Protein AF-A0A2M8BCN1-F1 (afdb_monomer)

Nearest PDB structures (foldseek):
  4ru5-assembly1_B  TM=2.909E-01  e=5.587E-02  Pseudomonas phage phi297
  1dbo-assembly1_A  TM=2.135E-01  e=4.670E-02  Pedobacter heparinus
  3th0-assembly1_A  TM=1.736E-01  e=4.014E-01  Lederbergvirus P22
  3nb2-assembly4_D  TM=2.635E-01  e=1.611E+00  Escherichia coli O157:H7

Solvent-accessible surface area (backbone atoms only — not comparable to full-atom values): 30180 Å² total; per-residue (Å²): 87,49,87,80,74,79,86,54,81,43,86,82,71,58,38,69,26,58,32,57,58,7,52,30,70,31,63,33,64,60,93,88,36,85,43,80,50,66,48,41,71,50,80,38,93,52,20,63,80,61,78,80,49,14,24,47,36,82,62,55,56,33,82,53,36,94,60,56,40,38,27,27,50,57,95,74,64,17,33,53,71,58,9,66,74,59,71,52,74,38,27,14,36,44,65,54,60,43,49,53,57,28,69,75,36,90,90,44,50,47,33,35,39,31,33,2,62,79,52,28,63,32,78,49,95,45,64,38,71,53,52,46,55,30,31,42,37,34,11,15,28,77,82,68,82,49,68,40,75,80,45,62,69,42,87,83,72,53,78,34,24,26,17,29,35,33,17,40,37,34,67,64,17,84,34,51,23,36,44,32,30,33,33,27,39,36,30,85,61,76,63,20,34,20,33,42,36,31,43,20,36,52,35,36,39,24,42,32,32,30,51,48,58,66,78,35,49,30,18,33,15,35,40,36,26,58,64,17,33,38,40,42,29,53,22,20,30,26,1,18,45,22,59,44,32,9,25,6,35,39,32,35,51,16,30,42,36,36,37,52,14,35,76,41,59,48,98,86,62,20,11,70,38,69,40,51,79,86,37,63,27,12,35,17,9,11,78,64,90,64,91,26,53,33,11,23,8,31,37,36,33,33,18,45,59,18,35,41,30,24,26,9,29,17,26,5,33,13,28,35,15,22,22,32,37,40,29,35,40,25,43,67,20,38,40,30,21,16,22,35,46,27,42,23,2,53,51,27,11,20,12,34,36,38,40,38,14,70,62,18,49,35,37,40,34,45,21,49,28,32,21,7,14,37,68,29,53,78,5,48,18,17,8,33,33,31,23,10,37,19,34,34,39,40,26,51,24,50,30,32,24,2,22,51,70,73,57,15,20,41,12,16,11,32,36,24,25,38,33,100,85,65,40,34,4,41,28,33,39,35,46,24,64,29,28,17,0,27,72,44,57,53,15,67,28,7,25,8,38,37,24,32,54,41,2,28,47,36,40,32,48,28,34,26,36,0,45,30,9,31,32,8,25,8,34,38,33,32,46,16,53,26,38,38,30,34,25,45,27,25,1,25,33,22,59,61,28,11,25,6,30,40,33,38,44,17,44,24,39,37,32,22,25,42,24,21,3,18,50,52,64,81,84,58,60,71,26,48,18,21,3,34,36,39,33,37,26,54,87,65,45,40,36,39,38,31,21,20,33,24,27,2,30,61,46,75,51,85,59,31,38,11,23,4,29,36,33,30,47,33,92,90,43,48,29,89,57,57,49,31,36,40,30,14,24,33,23,21,27,6,45,17,57,40,16,20,20,32,30,21,58,31,86,52,24,38,42,43,28,42,29,26,26,34,41,27,50,78,44,46,45,103,53,42,30,53,33,28,47,55,49,74,46,78,39,79,52,56,71,57,57,41,60,44,87,86,35,53,29,38,75,46,45,72,47,61,73,42,43,69,39,78,93,84,34,69,39,44,29,96,81,41,74,73,24,53,60,53,16,56,45,84,81,49,67,72,40,32,48,91,62,50,75,50,53,88,67,37,19,35,32,16,31,31,60,113

Secondary structure (DSSP, 8-state):
--SS-SSS-----EEEE-SGGG-EEEESBSSSSBPPPPPPPPS-SS--S-SSS-SS-SS-SSTT-S--EEE--GGGT--HHHHHHHTSSSPBSSHHHHHHHHHT-TTS--EEEEEPTTSS-EE--S-EE--TT-EEEEEE-TTSSSBPPP-PPPTTS-----EEES-EEEES--S-EEEEEEEEPPBSSSSEEEEEEES-EEEEEEEEEE------SEEEEEEEESS-EEEEES-EEE----SSEEEEEEEESSEEEEE---S-B-TTS-B-S--STT--SEEE---S-S--SEEEEEEEES-TT-EEES-EEE---SSEEEEEEEES--TT-EEES-EEE----SSEEEEEEEE--TT---EEES-SEEE---SSTT-EEEEEEEESS---EEES-S-EE---SSS--EEEEEEEE--TTS----EEEE--S-EES-SSS--SEEEEEEEETT-EEEEES-EEE--EEEEEEEEEEES---EEES-EEE--EEEEEEEEEEEES---EEES-EEE-----TTS---EEEEEEEEE-TT----EEES-EEE-----SSS-EEEEEEEEE-SSS--SS---EEES-EEE--SSSEEEEEEE-STT---SEEES-EEE-TT--TTEEEEEETTTEEE--HHHHTT-SSSEEES-EES---EEETTTEEEEPTT--SSTT-S--TT--SB-SSSPBPPSSSPPSSS---

Radius of gyration: 29.78 Å; Cα contacts (8 Å, |Δi|>4): 2614; chains: 1; bounding box: 72×47×93 Å

Sequence (706 aa):
MDDNCDGSVDEGFLASCGLGACAASSDVCGNGLLVACVPGTPLASADTTCDGVDDDCDGSIDENCATCVKVSRPAQGGNDTQAAIDSNLTPFATIQAAIDWTAADATRPKVVCVAANNCSRTLYDETVTVPGGVSVLGSYQNNHQGRCAFTFNNTNGGQAVDTVIRGAIFSGNTQPSSLDGFEIARIGGDPAIGVAIDSSVGVVLGNLDISRGPAVATTIGVDVSDNSAVVLTNSSVHGGNGTALAVGVRVVDSRIDLRDNCEAYDANGRCNSFCGTNSLRGIRGRHDTGAQPESHAIVLQNAPGSLVDRTAVCGAQSSIGSQIKITGDATGTVLSASLLNGWGGDLQSYGLWLEDCGGASPWIVDNFRIAATGLNHNTDVAAVRAVGDCHPVIEDNVLIVGGGEGNASEGRAIHCLANASGSPSRCTVLDNTLLQGSEAGFPPSSVGVRCDDGSCVRIAGNRIDARAGLVTRGVILDNTGAVLENNVIDASCGNTESIGVLSLDSWSRMENNLMTGGFCQVGDPNVPFIGLKVVASASGNEVDVHSNVIDAGPNPAAVCFGDGVLLESDTTSPPTRPLGVFRNNVLLGSNCSTAYLFREADATADPRVLQNNVFDDRNSRPSAFLYRDEGSTDENDINTINGYSDVNALANAVGSCTFVSYPTDLHLDAGDTLCADQGTASGAPATDFEGDPRSDGTPDVGIDER

Structure (mmCIF, N/CA/C/O backbone):
data_AF-A0A2M8BCN1-F1
#
_entry.id   AF-A0A2M8BCN1-F1
#
loop_
_atom_site.group_PDB
_atom_site.id
_atom_site.type_symbol
_atom_site.label_atom_id
_atom_site.label_alt_id
_atom_site.label_comp_id
_atom_site.label_asym_id
_atom_site.label_entity_id
_atom_site.label_seq_id
_atom_site.pdbx_PDB_ins_code
_atom_site.Cartn_x
_atom_site.Cartn_y
_atom_site.Cartn_z
_atom_site.occupancy
_atom_site.B_iso_or_equiv
_atom_site.auth_seq_id
_atom_site.auth_comp_id
_atom_site.auth_asym_id
_atom_site.auth_atom_id
_atom_site.pdbx_PDB_model_num
ATOM 1 N N . MET A 1 1 ? -16.273 -17.912 -8.470 1.00 42.69 1 MET A N 1
ATOM 2 C CA . MET A 1 1 ? -15.600 -18.070 -7.167 1.00 42.69 1 MET A CA 1
ATOM 3 C C . MET A 1 1 ? -16.010 -16.870 -6.341 1.00 42.69 1 MET A C 1
ATOM 5 O O . MET A 1 1 ? -16.922 -16.198 -6.779 1.00 42.69 1 MET A O 1
ATOM 9 N N . ASP A 1 2 ? -15.498 -16.664 -5.144 1.00 49.72 2 ASP A N 1
ATOM 10 C CA . ASP A 1 2 ? -15.752 -15.459 -4.352 1.00 49.72 2 ASP A CA 1
ATOM 11 C C . ASP A 1 2 ? -14.354 -14.936 -4.033 1.00 49.72 2 ASP A C 1
ATOM 13 O O . ASP A 1 2 ? -13.661 -15.503 -3.190 1.00 49.72 2 ASP A O 1
ATOM 17 N N . ASP A 1 3 ? -13.879 -14.011 -4.867 1.00 48.69 3 ASP A N 1
ATOM 18 C CA . ASP A 1 3 ? -12.477 -13.581 -4.906 1.00 48.69 3 ASP A CA 1
ATOM 19 C C . ASP A 1 3 ? -12.196 -12.475 -3.865 1.00 48.69 3 ASP A C 1
ATOM 21 O O . ASP A 1 3 ? -11.083 -11.959 -3.802 1.00 48.69 3 ASP A O 1
ATOM 25 N N . ASN A 1 4 ? -13.186 -12.125 -3.033 1.00 47.97 4 ASN A N 1
ATOM 26 C CA . ASN A 1 4 ? -13.050 -11.215 -1.891 1.00 47.97 4 ASN A CA 1
ATOM 27 C C . ASN A 1 4 ? -13.740 -11.737 -0.603 1.00 47.97 4 ASN A C 1
ATOM 29 O O . ASN A 1 4 ? -13.811 -11.014 0.395 1.00 47.97 4 ASN A O 1
ATOM 33 N N . CYS A 1 5 ? -14.241 -12.978 -0.634 1.00 46.66 5 CYS A N 1
ATOM 34 C CA . CYS A 1 5 ? -14.931 -13.680 0.449 1.00 46.66 5 CYS A CA 1
ATOM 35 C C . CYS A 1 5 ? -16.140 -12.920 1.042 1.00 46.66 5 CYS A C 1
ATOM 37 O O . CYS A 1 5 ? -16.409 -13.027 2.242 1.00 46.66 5 CYS A O 1
ATOM 39 N N . ASP A 1 6 ? -16.875 -12.150 0.228 1.00 57.00 6 ASP A N 1
ATOM 40 C CA . ASP A 1 6 ? -18.018 -11.327 0.659 1.00 57.00 6 ASP A CA 1
ATOM 41 C C . ASP A 1 6 ? -19.392 -12.028 0.603 1.00 57.00 6 ASP A C 1
ATOM 43 O O . ASP A 1 6 ? -20.422 -11.442 0.962 1.00 57.00 6 ASP A O 1
ATOM 47 N N . GLY A 1 7 ? -19.429 -13.300 0.199 1.00 43.97 7 GLY A N 1
ATOM 48 C CA . GLY A 1 7 ? -20.644 -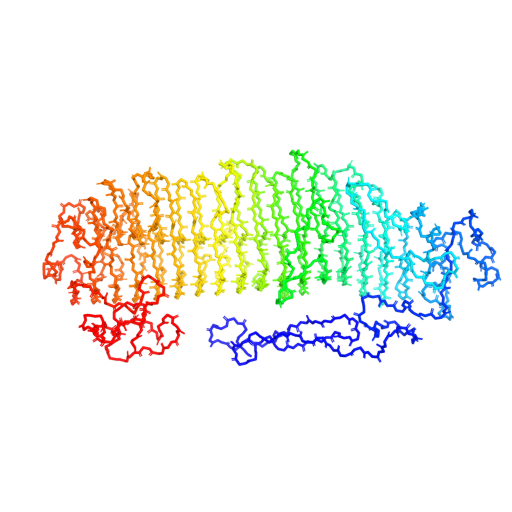14.108 0.107 1.00 43.97 7 GLY A CA 1
ATOM 49 C C . GLY A 1 7 ? -21.390 -13.978 -1.224 1.00 43.97 7 GLY A C 1
ATOM 50 O O . GLY A 1 7 ? -22.505 -14.504 -1.353 1.00 43.97 7 GLY A O 1
ATOM 51 N N . SER A 1 8 ? -20.803 -13.318 -2.224 1.00 46.75 8 SER A N 1
ATOM 52 C CA . SER A 1 8 ? -21.294 -13.275 -3.601 1.00 46.75 8 SER A CA 1
ATOM 53 C C . SER A 1 8 ? -20.303 -13.915 -4.588 1.00 46.75 8 SER A C 1
ATOM 55 O O . SER A 1 8 ? -19.148 -14.162 -4.275 1.00 46.75 8 SER A O 1
ATOM 57 N N . VAL A 1 9 ? -20.782 -14.334 -5.768 1.00 48.78 9 VAL A N 1
ATOM 58 C CA . VAL A 1 9 ? -19.933 -15.027 -6.755 1.00 48.78 9 VAL A CA 1
ATOM 59 C C . VAL A 1 9 ? -19.267 -13.997 -7.672 1.00 48.78 9 VAL A C 1
ATOM 61 O O . VAL A 1 9 ? -19.924 -13.493 -8.583 1.00 48.78 9 VAL A O 1
ATOM 64 N N . ASP A 1 10 ? -17.971 -13.761 -7.479 1.00 55.25 10 ASP A N 1
ATOM 65 C CA . ASP A 1 10 ? -17.078 -13.072 -8.409 1.00 55.25 10 ASP A CA 1
ATOM 66 C C . ASP A 1 10 ? -16.527 -14.047 -9.473 1.00 55.25 10 ASP A C 1
ATOM 68 O O . ASP A 1 10 ? -16.010 -15.140 -9.202 1.00 55.25 10 ASP A O 1
ATOM 72 N N . GLU A 1 11 ? -16.696 -13.688 -10.746 1.00 45.75 11 GLU A N 1
ATOM 73 C CA . GLU A 1 11 ? -16.266 -14.498 -11.886 1.00 45.75 11 GLU A CA 1
ATOM 74 C C . GLU A 1 11 ? -15.016 -13.894 -12.551 1.00 45.75 11 GLU A C 1
ATOM 76 O O . GLU A 1 11 ? -15.146 -13.040 -13.428 1.00 45.75 11 GLU A O 1
ATOM 81 N N . GLY A 1 12 ? -13.811 -14.387 -12.204 1.00 46.50 12 GLY A N 1
ATOM 82 C CA . GLY A 1 12 ? -12.707 -14.453 -13.179 1.00 46.50 12 GLY A CA 1
ATOM 83 C C . GLY A 1 12 ? -11.271 -14.096 -12.768 1.00 46.50 12 GLY A C 1
ATOM 84 O O . GLY A 1 12 ? -10.514 -13.732 -13.673 1.00 46.50 12 GLY A O 1
ATOM 85 N N . PHE A 1 13 ? -10.846 -14.177 -11.501 1.00 52.16 13 PHE A N 1
ATOM 86 C CA . PHE A 1 13 ? -9.478 -13.780 -11.143 1.00 52.16 13 PHE A CA 1
ATOM 87 C C . PHE A 1 13 ? -8.424 -14.914 -11.231 1.00 52.16 13 PHE A C 1
ATOM 89 O O . PHE A 1 13 ? -8.496 -15.935 -10.546 1.00 52.16 13 PHE A O 1
ATOM 96 N N . LEU A 1 14 ? -7.400 -14.710 -12.075 1.00 56.81 14 LEU A N 1
ATOM 97 C CA . LEU A 1 14 ? -6.289 -15.641 -12.311 1.00 56.81 14 LEU A CA 1
ATOM 98 C C . LEU A 1 14 ? -4.945 -15.027 -11.871 1.00 56.81 14 LEU A C 1
ATOM 100 O O . LEU A 1 14 ? -4.542 -13.985 -12.390 1.00 56.81 14 LEU A O 1
ATOM 104 N N . ALA A 1 15 ? -4.193 -15.703 -11.001 1.00 57.66 15 ALA A N 1
ATOM 105 C CA . ALA A 1 15 ? -2.793 -15.389 -10.719 1.00 57.66 15 ALA A CA 1
ATOM 106 C C . ALA A 1 15 ? -1.981 -15.792 -11.939 1.00 57.66 15 ALA A C 1
ATOM 108 O O . ALA A 1 15 ? -2.096 -16.928 -12.398 1.00 57.66 15 ALA A O 1
ATOM 109 N N . SER A 1 16 ? -1.153 -14.886 -12.459 1.00 68.62 16 SER A N 1
ATOM 110 C CA . SER A 1 16 ? -0.257 -15.195 -13.571 1.00 68.62 16 SER A CA 1
ATOM 111 C C . SER A 1 16 ? 1.194 -15.268 -13.112 1.00 68.62 16 SER A C 1
ATOM 113 O O . SER A 1 16 ? 1.643 -14.478 -12.288 1.00 68.62 16 SER A O 1
ATOM 115 N N . CYS A 1 17 ? 1.935 -16.232 -13.638 1.00 69.56 17 CYS A N 1
ATOM 116 C CA . CYS A 1 17 ? 3.320 -16.498 -13.270 1.00 69.56 17 CYS A CA 1
ATOM 117 C C . CYS A 1 17 ? 4.083 -17.061 -14.466 1.00 69.56 17 CYS A C 1
ATOM 119 O O . CYS A 1 17 ? 3.483 -17.486 -15.447 1.00 69.56 17 CYS A O 1
ATOM 121 N N . GLY A 1 18 ? 5.413 -17.067 -14.381 1.00 71.75 18 GLY A N 1
ATOM 122 C CA . GLY A 1 18 ? 6.275 -17.424 -15.505 1.00 71.75 18 GLY A CA 1
ATOM 123 C C . GLY A 1 18 ? 6.412 -16.296 -16.529 1.00 71.75 18 GLY A C 1
ATOM 124 O O . GLY A 1 18 ? 5.627 -15.344 -16.551 1.00 71.75 18 GLY A O 1
ATOM 125 N N . LEU A 1 19 ? 7.459 -16.398 -17.340 1.00 80.56 19 LEU A N 1
ATOM 126 C CA . LEU A 1 19 ? 7.760 -15.521 -18.470 1.00 80.56 19 LEU A CA 1
ATOM 127 C C . LEU A 1 19 ? 7.674 -16.343 -19.758 1.00 80.56 19 LEU A C 1
ATOM 129 O O . LEU A 1 19 ? 7.700 -17.575 -19.699 1.00 80.56 19 LEU A O 1
ATOM 133 N N . GLY A 1 20 ? 7.519 -15.670 -20.896 1.00 83.50 20 GLY A N 1
ATOM 134 C CA . GLY A 1 20 ? 7.557 -16.347 -22.188 1.00 83.50 20 GLY A CA 1
ATOM 135 C C . GLY A 1 20 ? 6.556 -17.492 -22.309 1.00 83.50 20 GLY A C 1
ATOM 136 O O . GLY A 1 20 ? 5.381 -17.368 -21.949 1.00 83.50 20 GLY A O 1
ATOM 137 N N . ALA A 1 21 ? 7.041 -18.638 -22.777 1.00 86.06 21 ALA A N 1
ATOM 138 C CA . ALA A 1 21 ? 6.261 -19.859 -22.910 1.00 86.06 21 ALA A CA 1
ATOM 139 C C . ALA A 1 21 ? 5.853 -20.500 -21.570 1.00 86.06 21 ALA A C 1
ATOM 141 O O . ALA A 1 21 ? 4.939 -21.327 -21.536 1.00 86.06 21 ALA A O 1
ATOM 142 N N . CYS A 1 22 ? 6.490 -20.108 -20.463 1.00 88.56 22 CYS A N 1
ATOM 143 C CA . CYS A 1 22 ? 6.125 -20.538 -19.115 1.00 88.56 22 CYS A CA 1
ATOM 144 C C . CYS A 1 22 ? 5.018 -19.687 -18.502 1.00 88.56 22 CYS A C 1
ATOM 146 O O . CYS A 1 22 ? 4.613 -19.975 -17.373 1.00 88.56 22 CYS A O 1
ATOM 148 N N . ALA A 1 23 ? 4.538 -18.651 -19.197 1.00 83.38 23 ALA A N 1
ATOM 149 C CA . ALA A 1 23 ? 3.406 -17.867 -18.738 1.00 83.38 23 ALA A CA 1
ATOM 150 C C . ALA A 1 23 ? 2.202 -18.790 -18.489 1.00 83.38 23 ALA A C 1
ATOM 152 O O . ALA A 1 23 ? 1.627 -19.381 -19.403 1.00 83.38 23 ALA A O 1
ATOM 153 N N . ALA A 1 24 ? 1.838 -18.922 -17.223 1.00 81.12 24 ALA A N 1
ATOM 154 C CA . ALA A 1 24 ? 0.706 -19.686 -16.749 1.00 81.12 24 ALA A CA 1
ATOM 155 C C . ALA A 1 24 ? -0.238 -18.757 -15.994 1.00 81.12 24 ALA A C 1
ATOM 157 O O . ALA A 1 24 ? 0.164 -17.711 -15.486 1.00 81.12 24 ALA A O 1
ATOM 158 N N . SER A 1 25 ? -1.501 -19.158 -15.939 1.00 71.06 25 SER A N 1
ATOM 159 C CA . SER A 1 25 ? -2.537 -18.496 -15.164 1.00 71.06 25 SER A CA 1
ATOM 160 C C . SER A 1 25 ? -3.277 -19.553 -14.353 1.00 71.06 25 SER A C 1
ATOM 162 O O . SER A 1 25 ? -3.734 -20.542 -14.933 1.00 71.06 25 SER A O 1
ATOM 164 N N . SER A 1 26 ? -3.395 -19.373 -13.045 1.00 63.59 26 SER A N 1
ATOM 165 C CA . SER A 1 26 ? -4.145 -20.267 -12.163 1.00 63.59 26 SER A CA 1
ATOM 166 C C . SER A 1 26 ? -5.212 -19.500 -11.408 1.00 63.59 26 SER A C 1
ATOM 168 O O . SER A 1 26 ? -4.983 -18.358 -11.022 1.00 63.59 26 SER A O 1
ATOM 170 N N . ASP A 1 27 ? -6.345 -20.147 -11.146 1.00 61.06 27 ASP A N 1
ATOM 171 C CA . ASP A 1 27 ? -7.315 -19.628 -10.185 1.00 61.06 27 ASP A CA 1
ATOM 172 C C . ASP A 1 27 ? -6.608 -19.408 -8.846 1.00 61.06 27 ASP A C 1
ATOM 174 O O . ASP A 1 27 ? -5.892 -20.283 -8.349 1.00 61.06 27 ASP A O 1
ATOM 178 N N . VAL A 1 28 ? -6.767 -18.210 -8.298 1.00 57.31 28 VAL A N 1
ATOM 179 C CA . VAL A 1 28 ? -6.050 -17.784 -7.090 1.00 57.31 28 VAL A CA 1
ATOM 180 C C . VAL A 1 28 ? -6.610 -18.442 -5.846 1.00 57.31 28 VAL A C 1
ATOM 182 O O . VAL A 1 28 ? -5.867 -18.717 -4.910 1.00 57.31 28 VAL A O 1
ATOM 185 N N . CYS A 1 29 ? -7.899 -18.771 -5.868 1.00 50.69 29 CYS A N 1
ATOM 186 C CA . CYS A 1 29 ? -8.601 -19.330 -4.729 1.00 50.69 29 CYS A CA 1
ATOM 187 C C . CYS A 1 29 ? -9.033 -20.788 -5.001 1.00 50.69 29 CYS A C 1
ATOM 189 O O . CYS A 1 29 ? -10.064 -21.099 -5.595 1.00 50.69 29 CYS A O 1
ATOM 191 N N . GLY A 1 30 ? -8.217 -21.743 -4.556 1.00 48.50 30 GLY A N 1
ATOM 192 C CA . GLY A 1 30 ? -8.538 -23.170 -4.619 1.00 48.50 30 GLY A CA 1
ATOM 193 C C . GLY A 1 30 ? -9.092 -23.662 -3.285 1.00 48.50 30 GLY A C 1
ATOM 194 O O . GLY A 1 30 ? -8.313 -24.033 -2.414 1.00 48.50 30 GLY A O 1
ATOM 195 N N . ASN A 1 31 ? -10.421 -23.735 -3.136 1.00 43.06 31 ASN A N 1
ATOM 196 C CA . ASN A 1 31 ? -11.112 -24.092 -1.879 1.00 43.06 31 ASN A CA 1
ATOM 197 C C . ASN A 1 31 ? -10.873 -23.104 -0.714 1.00 43.06 31 ASN A C 1
ATOM 199 O O . ASN A 1 31 ? -10.683 -23.546 0.417 1.00 43.06 31 ASN A O 1
ATOM 203 N N . GLY A 1 32 ? -10.873 -21.792 -0.972 1.00 44.88 32 GLY A N 1
ATOM 204 C CA . GLY A 1 32 ? -10.692 -20.784 0.087 1.00 44.88 32 GLY A CA 1
ATOM 205 C C . GLY A 1 32 ? -9.241 -20.604 0.547 1.00 44.88 32 GLY A C 1
ATOM 206 O O . GLY A 1 32 ? -9.006 -20.051 1.611 1.00 44.88 32 GLY A O 1
ATOM 207 N N . LEU A 1 33 ? -8.268 -21.102 -0.224 1.00 44.09 33 LEU A N 1
ATOM 208 C CA . LEU A 1 33 ? -6.837 -20.945 0.037 1.00 44.09 33 LEU A CA 1
ATOM 209 C C . LEU A 1 33 ? -6.139 -20.376 -1.200 1.00 44.09 33 LEU A C 1
ATOM 211 O O . LEU A 1 33 ? -6.425 -20.806 -2.324 1.00 44.09 33 LEU A O 1
ATOM 215 N N . LEU A 1 34 ? -5.182 -19.473 -0.966 1.00 49.94 34 LEU A N 1
ATOM 216 C CA . LEU A 1 34 ? -4.253 -18.972 -1.977 1.00 49.94 34 LEU A CA 1
ATOM 217 C C . LEU A 1 34 ? -3.482 -20.139 -2.610 1.00 49.94 34 LEU A C 1
ATOM 219 O O . LEU A 1 34 ? -2.702 -20.834 -1.951 1.00 49.94 34 LEU A O 1
ATOM 223 N N . VAL A 1 35 ? -3.691 -20.360 -3.907 1.00 56.81 35 VAL A N 1
ATOM 224 C CA . VAL A 1 35 ? -2.916 -21.323 -4.693 1.00 56.81 35 VAL A CA 1
ATOM 225 C C . VAL A 1 35 ? -1.796 -20.574 -5.398 1.00 56.81 35 VAL A C 1
ATOM 227 O O . VAL A 1 35 ? -2.035 -19.722 -6.251 1.00 56.81 35 VAL A O 1
ATOM 230 N N . ALA A 1 36 ? -0.552 -20.921 -5.062 1.00 60.59 36 ALA A N 1
ATOM 231 C CA . ALA A 1 36 ? 0.611 -20.396 -5.761 1.00 60.59 36 ALA A CA 1
ATOM 232 C C . ALA A 1 36 ? 0.521 -20.742 -7.254 1.00 60.59 36 ALA A C 1
ATOM 234 O O . ALA A 1 36 ? 0.440 -21.919 -7.624 1.00 60.59 36 ALA A O 1
ATOM 235 N N . CYS A 1 37 ? 0.575 -19.724 -8.111 1.00 70.56 37 CYS A N 1
ATOM 236 C CA . CYS A 1 37 ? 0.719 -19.948 -9.539 1.00 70.56 37 CYS A CA 1
ATOM 237 C C . CYS A 1 37 ? 2.074 -20.617 -9.793 1.00 70.56 37 CYS A C 1
ATOM 239 O O . CYS A 1 37 ? 3.129 -20.101 -9.417 1.00 70.56 37 CYS A O 1
ATOM 241 N N . VAL A 1 38 ? 2.039 -21.786 -10.431 1.00 78.31 38 VAL A N 1
ATOM 242 C CA . VAL A 1 38 ? 3.240 -22.521 -10.834 1.00 78.31 38 VAL A CA 1
ATOM 243 C C . VAL A 1 38 ? 3.526 -22.191 -12.297 1.00 78.31 38 VAL A C 1
ATOM 245 O O . VAL A 1 38 ? 2.672 -22.484 -13.139 1.00 78.31 38 VAL A O 1
ATOM 248 N N . PRO A 1 39 ? 4.696 -21.604 -12.622 1.00 83.44 39 PRO A N 1
ATOM 249 C CA . PRO A 1 39 ? 5.079 -21.364 -14.006 1.00 83.44 39 PRO A CA 1
ATOM 250 C C . PRO A 1 39 ? 4.981 -22.641 -14.841 1.00 83.44 39 PRO A C 1
ATOM 252 O O . PRO A 1 39 ? 5.264 -23.743 -14.358 1.00 83.44 39 PRO A O 1
ATOM 255 N N . GLY A 1 40 ? 4.597 -22.487 -16.106 1.00 85.12 40 GLY A N 1
ATOM 256 C CA . GLY A 1 40 ? 4.643 -23.565 -17.084 1.00 85.12 40 GLY A CA 1
ATOM 257 C C . GLY A 1 40 ? 6.050 -24.151 -17.212 1.00 85.12 40 GLY A C 1
ATOM 258 O O . GLY A 1 40 ? 7.045 -23.559 -16.797 1.00 85.12 40 GLY A O 1
ATOM 259 N N . THR A 1 41 ? 6.146 -25.349 -17.781 1.00 87.62 41 THR A N 1
ATOM 260 C CA . THR A 1 41 ? 7.454 -25.916 -18.119 1.00 87.62 41 THR A CA 1
ATOM 261 C C . THR A 1 41 ? 8.017 -25.211 -19.351 1.00 87.62 41 THR A C 1
ATOM 263 O O . THR A 1 41 ? 7.261 -25.078 -20.318 1.00 87.62 41 THR A O 1
ATOM 266 N N . PRO A 1 42 ? 9.316 -24.867 -19.370 1.00 89.50 42 PRO A N 1
ATOM 267 C CA . PRO A 1 42 ? 9.971 -24.354 -20.568 1.00 89.50 42 PRO A CA 1
ATOM 268 C C . PRO A 1 42 ? 9.744 -25.262 -21.783 1.00 89.50 42 PRO A C 1
ATOM 270 O O . PRO A 1 42 ? 9.736 -26.494 -21.649 1.00 89.50 42 PRO A O 1
ATOM 273 N N . LEU A 1 43 ? 9.556 -24.670 -22.964 1.00 86.88 43 LEU A N 1
ATOM 274 C CA . LEU A 1 43 ? 9.442 -25.409 -24.228 1.00 86.88 43 LEU A CA 1
ATOM 275 C C . LEU A 1 43 ? 10.796 -25.985 -24.656 1.00 86.88 43 LEU A C 1
ATOM 277 O O . LEU A 1 43 ? 10.850 -27.053 -25.278 1.00 86.88 43 LEU A O 1
ATOM 281 N N . ALA A 1 44 ? 11.886 -25.323 -24.266 1.00 84.88 44 ALA A N 1
ATOM 282 C CA . ALA A 1 44 ? 13.257 -25.764 -24.468 1.00 84.88 44 ALA A CA 1
ATOM 283 C C . ALA A 1 44 ? 14.146 -25.360 -23.279 1.00 84.88 44 ALA A C 1
ATOM 285 O O . ALA A 1 44 ? 13.703 -24.744 -22.321 1.00 84.88 44 ALA A O 1
ATOM 286 N N . SER A 1 45 ? 15.421 -25.751 -23.311 1.00 82.81 45 SER A N 1
ATOM 287 C CA . SER A 1 45 ? 16.420 -25.304 -22.326 1.00 82.81 45 SER A CA 1
ATOM 288 C C . SER A 1 45 ? 17.243 -24.095 -22.801 1.00 82.81 45 SER A C 1
ATOM 290 O O . SER A 1 45 ? 18.292 -23.847 -22.213 1.00 82.81 45 SER A O 1
ATOM 292 N N . ALA A 1 46 ? 16.878 -23.521 -23.955 1.00 78.69 46 ALA A N 1
ATOM 293 C CA . ALA A 1 46 ? 17.562 -22.444 -24.676 1.00 78.69 46 ALA A CA 1
ATOM 294 C C . ALA A 1 46 ? 16.734 -22.015 -25.908 1.00 78.69 46 ALA A C 1
ATOM 296 O O . ALA A 1 46 ? 16.276 -22.894 -26.653 1.00 78.69 46 ALA A O 1
ATOM 297 N N . ASP A 1 47 ? 16.680 -20.717 -26.212 1.00 72.56 47 ASP A N 1
ATOM 298 C CA . ASP A 1 47 ? 15.984 -20.143 -27.380 1.00 72.56 47 ASP A CA 1
ATOM 299 C C . ASP A 1 47 ? 16.730 -20.351 -28.717 1.00 72.56 47 ASP A C 1
ATOM 301 O O . ASP A 1 47 ? 17.305 -19.445 -29.328 1.00 72.56 47 ASP A O 1
ATOM 305 N N . THR A 1 48 ? 16.783 -21.597 -29.189 1.00 76.62 48 THR A N 1
ATOM 306 C CA . THR A 1 48 ? 17.479 -21.960 -30.447 1.00 76.62 48 THR A CA 1
ATOM 307 C C . THR A 1 48 ? 16.573 -21.985 -31.683 1.00 76.62 48 THR A C 1
ATOM 309 O O . THR A 1 48 ? 17.064 -22.154 -32.805 1.00 76.62 48 THR A O 1
ATOM 312 N N . THR A 1 49 ? 15.262 -21.853 -31.479 1.00 72.06 49 THR A N 1
ATOM 313 C CA . THR A 1 49 ? 14.189 -21.905 -32.487 1.00 72.06 49 THR A CA 1
ATOM 314 C C . THR A 1 49 ? 14.036 -20.582 -33.239 1.00 72.06 49 THR A C 1
ATOM 316 O O . THR A 1 49 ? 13.736 -20.616 -34.437 1.00 72.06 49 THR A O 1
ATOM 319 N N . CYS A 1 50 ? 14.351 -19.455 -32.591 1.00 72.12 50 CYS A N 1
ATOM 320 C CA . CYS A 1 50 ? 14.312 -18.109 -33.166 1.00 72.12 50 CYS A CA 1
ATOM 321 C C . CYS A 1 50 ? 12.923 -17.709 -33.679 1.00 72.12 50 CYS A C 1
ATOM 323 O O . CYS A 1 50 ? 12.806 -17.168 -34.788 1.00 72.12 50 CYS A O 1
ATOM 325 N N . ASP A 1 51 ? 11.874 -18.079 -32.950 1.00 70.69 51 ASP A N 1
ATOM 326 C CA . ASP A 1 51 ? 10.483 -17.937 -33.378 1.00 70.69 51 ASP A CA 1
ATOM 327 C C . ASP A 1 51 ? 9.752 -16.754 -32.721 1.00 70.69 51 ASP A C 1
ATOM 329 O O . ASP A 1 51 ? 8.563 -16.545 -32.990 1.00 70.69 51 ASP A O 1
ATOM 333 N N . GLY A 1 52 ? 10.469 -15.925 -31.955 1.00 69.25 52 GLY A N 1
ATOM 334 C CA . GLY A 1 52 ? 9.914 -14.775 -31.249 1.00 69.25 52 GLY A CA 1
ATOM 335 C C . GLY A 1 52 ? 9.225 -15.139 -29.934 1.00 69.25 52 GLY A C 1
ATOM 336 O O . GLY A 1 52 ? 8.490 -14.304 -29.397 1.00 69.25 52 GLY A O 1
ATOM 337 N N . VAL A 1 53 ? 9.430 -16.362 -29.438 1.00 78.31 53 VAL A N 1
ATOM 338 C CA . VAL A 1 53 ? 8.966 -16.851 -28.138 1.00 78.31 53 VAL A CA 1
ATOM 339 C C . VAL A 1 53 ? 10.175 -17.088 -27.232 1.00 78.31 53 VAL A C 1
ATOM 341 O O . VAL A 1 53 ? 11.179 -17.632 -27.666 1.00 78.31 53 VAL A O 1
ATOM 344 N N . ASP A 1 54 ? 10.050 -16.682 -25.969 1.00 79.94 54 ASP A N 1
ATOM 345 C CA . ASP A 1 54 ? 10.972 -17.040 -24.883 1.00 79.94 54 ASP A CA 1
ATOM 346 C C . ASP A 1 54 ? 10.673 -18.495 -24.455 1.00 79.94 54 ASP A C 1
ATOM 348 O O . ASP A 1 54 ? 9.733 -18.754 -23.690 1.00 79.94 54 ASP A O 1
ATOM 352 N N . ASP A 1 55 ? 11.373 -19.455 -25.070 1.00 85.00 55 ASP A N 1
ATOM 353 C CA . ASP A 1 55 ? 11.191 -20.904 -24.911 1.00 85.00 55 ASP A CA 1
ATOM 354 C C . ASP A 1 55 ? 11.797 -21.421 -23.598 1.00 85.00 55 ASP A C 1
ATOM 356 O O . ASP A 1 55 ? 11.338 -22.455 -23.087 1.00 85.00 55 ASP A O 1
ATOM 360 N N . ASP A 1 56 ? 12.836 -20.757 -23.080 1.00 85.94 56 ASP A N 1
ATOM 361 C CA . ASP A 1 56 ? 13.530 -21.131 -21.842 1.00 85.94 56 ASP A CA 1
ATOM 362 C C . ASP A 1 56 ? 13.078 -20.363 -20.584 1.00 85.94 56 ASP A C 1
ATOM 364 O O . ASP A 1 56 ? 13.363 -20.789 -19.456 1.00 85.94 56 ASP A O 1
ATOM 368 N N . CYS A 1 57 ? 12.238 -19.347 -20.786 1.00 85.94 57 CYS A N 1
ATOM 369 C CA . CYS A 1 57 ? 11.523 -18.553 -19.794 1.00 85.94 57 CYS A CA 1
ATOM 370 C C . CYS A 1 57 ? 12.419 -17.669 -18.926 1.00 85.94 57 CYS A C 1
ATOM 372 O O . CYS A 1 57 ? 12.086 -17.400 -17.762 1.00 85.94 57 CYS A O 1
ATOM 374 N N . ASP A 1 58 ? 13.558 -17.237 -19.467 1.00 79.06 58 ASP A N 1
ATOM 375 C CA . ASP A 1 58 ? 14.505 -16.366 -18.775 1.00 79.06 58 ASP A CA 1
ATOM 376 C C . ASP A 1 58 ? 14.167 -14.864 -18.896 1.00 79.06 58 ASP A C 1
ATOM 378 O O . ASP A 1 58 ? 14.766 -14.031 -18.204 1.00 79.06 58 ASP A O 1
ATOM 382 N N . GLY A 1 59 ? 13.148 -14.525 -19.698 1.00 73.62 59 GLY A N 1
ATOM 383 C CA . GLY A 1 59 ? 12.681 -13.163 -19.953 1.00 73.62 59 GLY A CA 1
ATOM 384 C C . GLY A 1 59 ? 13.351 -12.477 -21.144 1.00 73.62 59 GLY A C 1
ATOM 385 O O . GLY A 1 59 ? 12.928 -11.379 -21.521 1.00 73.62 59 GLY A O 1
ATOM 386 N N . SER A 1 60 ? 14.367 -13.097 -21.739 1.00 71.69 60 SER A N 1
ATOM 387 C CA . SER A 1 60 ? 14.920 -12.739 -23.042 1.00 71.69 60 SER A CA 1
ATOM 388 C C . SER A 1 60 ? 14.148 -13.486 -24.127 1.00 71.69 60 SER A C 1
ATOM 390 O O . SER A 1 60 ? 13.596 -14.542 -23.882 1.00 71.69 60 SER A O 1
ATOM 392 N N . ILE A 1 61 ? 14.048 -12.903 -25.321 1.00 72.06 61 ILE A N 1
ATOM 393 C CA . ILE A 1 61 ? 13.462 -13.589 -26.477 1.00 72.06 61 ILE A CA 1
ATOM 394 C C . ILE A 1 61 ? 14.580 -13.799 -27.492 1.00 72.06 61 ILE A C 1
ATOM 396 O O . ILE A 1 61 ? 15.189 -12.809 -27.933 1.00 72.06 61 ILE A O 1
ATOM 400 N N . ASP A 1 62 ? 14.774 -15.047 -27.921 1.00 68.62 62 ASP A N 1
ATOM 401 C CA . ASP A 1 62 ? 15.645 -15.446 -29.031 1.00 68.62 62 ASP A CA 1
ATOM 402 C C . ASP A 1 62 ? 17.154 -15.187 -28.782 1.00 68.62 62 ASP A C 1
ATOM 404 O O . ASP A 1 62 ? 17.948 -14.994 -29.714 1.00 68.62 62 ASP A O 1
ATOM 408 N N . GLU A 1 63 ? 17.607 -15.170 -27.527 1.00 66.94 63 GLU A N 1
ATOM 409 C CA . GLU A 1 63 ? 18.990 -14.839 -27.137 1.00 66.94 63 GLU A CA 1
ATOM 410 C C . GLU A 1 63 ? 20.018 -15.931 -27.482 1.00 66.94 63 GLU A C 1
ATOM 412 O O . GLU A 1 63 ? 21.224 -15.653 -27.562 1.00 66.94 63 GLU A O 1
ATOM 417 N N . ASN A 1 64 ? 19.549 -17.147 -27.776 1.00 70.31 64 ASN A N 1
ATOM 418 C CA . ASN A 1 64 ? 20.350 -18.318 -28.148 1.00 70.31 64 ASN A CA 1
ATOM 419 C C . ASN A 1 64 ? 20.383 -18.588 -29.671 1.00 70.31 64 ASN A C 1
ATOM 421 O O . ASN A 1 64 ? 20.923 -19.601 -30.138 1.00 70.31 64 ASN A O 1
ATOM 425 N N . CYS A 1 65 ? 19.884 -17.648 -30.475 1.00 69.25 65 CYS A N 1
ATOM 426 C CA . CYS A 1 65 ? 19.890 -17.741 -31.928 1.00 69.25 65 CYS A CA 1
ATOM 427 C C . CYS A 1 65 ? 21.296 -17.769 -32.544 1.00 69.25 65 CYS A C 1
ATOM 429 O O . CYS A 1 65 ? 22.116 -16.869 -32.360 1.00 69.25 65 CYS A O 1
ATOM 431 N N . ALA A 1 66 ? 21.557 -18.772 -33.393 1.00 57.59 66 ALA A N 1
ATOM 432 C CA . ALA A 1 66 ? 22.861 -18.990 -34.038 1.00 57.59 66 ALA A CA 1
ATOM 433 C C . ALA A 1 66 ? 23.306 -17.861 -34.996 1.00 57.59 66 ALA A C 1
ATOM 435 O O . ALA A 1 66 ? 24.456 -17.843 -35.449 1.00 57.59 66 ALA A O 1
ATOM 436 N N . THR A 1 67 ? 22.420 -16.918 -35.326 1.00 74.12 67 THR A N 1
ATOM 437 C CA . THR A 1 67 ? 22.720 -15.770 -36.185 1.00 74.12 67 THR A CA 1
ATOM 438 C C . THR A 1 67 ? 22.107 -14.499 -35.623 1.00 74.12 67 THR A C 1
ATOM 440 O O . THR A 1 67 ? 20.891 -14.348 -35.634 1.00 74.12 67 THR A O 1
ATOM 443 N N . CYS A 1 68 ? 22.953 -13.550 -35.232 1.00 85.94 68 CYS A N 1
ATOM 444 C CA . CYS A 1 68 ? 22.543 -12.186 -34.927 1.00 85.94 68 CYS A CA 1
ATOM 445 C C . CYS A 1 68 ? 23.337 -11.163 -35.744 1.00 85.94 68 CYS A C 1
ATOM 447 O O . CYS A 1 68 ? 24.435 -11.436 -36.252 1.00 85.94 68 CYS A O 1
ATOM 449 N N . VAL A 1 69 ? 22.764 -9.970 -35.885 1.00 93.88 69 VAL A N 1
ATOM 450 C CA . VAL A 1 69 ? 23.412 -8.809 -36.492 1.00 93.88 69 VAL A CA 1
ATOM 451 C C . VAL A 1 69 ? 24.418 -8.242 -35.500 1.00 93.88 69 VAL A C 1
ATOM 453 O O . VAL A 1 69 ? 24.060 -7.836 -34.400 1.00 93.88 69 VAL A O 1
ATOM 456 N N . LYS A 1 70 ? 25.699 -8.270 -35.858 1.00 94.81 70 LYS A N 1
ATOM 457 C CA . LYS A 1 70 ? 26.809 -7.965 -34.959 1.00 94.81 70 LYS A CA 1
ATOM 458 C C . LYS A 1 70 ? 27.056 -6.470 -34.946 1.00 94.81 70 LYS A C 1
ATOM 460 O O . LYS A 1 70 ? 27.236 -5.873 -36.003 1.00 94.81 70 LYS A O 1
ATOM 465 N N . VAL A 1 71 ? 27.166 -5.890 -33.758 1.00 96.31 71 VAL A N 1
ATOM 466 C CA . VAL A 1 71 ? 27.579 -4.496 -33.572 1.00 96.31 71 VAL A CA 1
ATOM 467 C C . VAL A 1 71 ? 28.859 -4.452 -32.745 1.00 96.31 71 VAL A C 1
ATOM 469 O O . VAL A 1 71 ? 29.024 -5.186 -31.766 1.00 96.31 71 VAL A O 1
ATOM 472 N N . SER A 1 72 ? 29.812 -3.628 -33.160 1.00 95.25 72 SER A N 1
ATOM 473 C CA . SER A 1 72 ? 31.056 -3.343 -32.439 1.00 95.25 72 SER A CA 1
ATOM 474 C C . SER A 1 72 ? 31.490 -1.923 -32.750 1.00 95.25 72 SER A C 1
ATOM 476 O O . SER A 1 72 ? 31.260 -1.433 -33.849 1.00 95.25 72 SER A O 1
ATOM 478 N N . ARG A 1 73 ? 32.169 -1.239 -31.829 1.00 93.38 73 ARG A N 1
ATOM 479 C CA . ARG A 1 73 ? 32.624 0.128 -32.117 1.00 93.38 73 ARG A CA 1
ATOM 480 C C . ARG A 1 73 ? 33.588 0.167 -33.315 1.00 93.38 73 ARG A C 1
ATOM 482 O O . ARG A 1 73 ? 34.323 -0.799 -33.540 1.00 93.38 73 ARG A O 1
ATOM 489 N N . PRO A 1 74 ? 33.734 1.320 -33.998 1.00 92.25 74 PRO A N 1
ATOM 490 C CA . PRO A 1 74 ? 34.730 1.487 -35.061 1.00 92.25 74 PRO A CA 1
ATOM 491 C C . PRO A 1 74 ? 36.151 1.065 -34.659 1.00 92.25 74 PRO A C 1
ATOM 493 O O . PRO A 1 74 ? 36.862 0.413 -35.419 1.00 92.25 74 PRO A O 1
ATOM 496 N N . ALA A 1 75 ? 36.552 1.370 -33.419 1.00 88.00 75 ALA A N 1
ATOM 497 C CA . ALA A 1 75 ? 37.861 0.999 -32.875 1.00 88.00 75 ALA A CA 1
ATOM 498 C C . ALA A 1 75 ? 38.071 -0.524 -32.711 1.00 88.00 75 ALA A C 1
ATOM 500 O O . ALA A 1 75 ? 39.195 -0.960 -32.484 1.00 88.00 75 ALA A O 1
ATOM 501 N N . GLN A 1 76 ? 37.006 -1.321 -32.818 1.00 87.81 76 GLN A N 1
ATOM 502 C CA . GLN A 1 76 ? 36.992 -2.785 -32.712 1.00 87.81 76 GLN A CA 1
ATOM 503 C C . GLN A 1 76 ? 36.678 -3.460 -34.056 1.00 87.81 76 GLN A C 1
ATOM 505 O O . GLN A 1 76 ? 36.407 -4.654 -34.094 1.00 87.81 76 GLN A O 1
ATOM 510 N N . GLY A 1 77 ? 36.719 -2.710 -35.163 1.00 90.50 77 GLY A N 1
ATOM 511 C CA . GLY A 1 77 ? 36.454 -3.241 -36.501 1.00 90.50 77 GLY A CA 1
ATOM 512 C C . GLY A 1 77 ? 35.011 -3.083 -36.984 1.00 90.50 77 GLY A C 1
ATOM 513 O O . GLY A 1 77 ? 34.692 -3.605 -38.047 1.00 90.50 77 GLY A O 1
ATOM 514 N N . GLY A 1 78 ? 34.162 -2.350 -36.254 1.00 95.19 78 GLY A N 1
ATOM 515 C CA . GLY A 1 78 ? 32.827 -1.978 -36.723 1.00 95.19 78 GLY A CA 1
ATOM 516 C C . GLY A 1 78 ? 32.861 -1.066 -37.950 1.00 95.19 78 GLY A C 1
ATOM 517 O O . GLY A 1 78 ? 33.611 -0.085 -37.978 1.00 95.19 78 GLY A O 1
ATOM 518 N N . ASN A 1 79 ? 32.042 -1.360 -38.960 1.00 97.38 79 ASN A N 1
ATOM 519 C CA . ASN A 1 79 ? 31.889 -0.534 -40.156 1.00 97.38 79 ASN A CA 1
ATOM 520 C C . ASN A 1 79 ? 30.520 -0.751 -40.817 1.00 97.38 79 ASN A C 1
ATOM 522 O O . ASN A 1 79 ? 30.318 -1.752 -41.499 1.00 97.38 79 ASN A O 1
ATOM 526 N N . ASP A 1 80 ? 29.619 0.227 -40.694 1.00 97.31 80 ASP A N 1
ATOM 527 C CA . ASP A 1 80 ? 28.240 0.137 -41.205 1.00 97.31 80 ASP A CA 1
ATOM 528 C C . ASP A 1 80 ? 28.162 -0.115 -42.716 1.00 97.31 80 ASP A C 1
ATOM 530 O O . ASP A 1 80 ? 27.366 -0.924 -43.189 1.00 97.31 80 ASP A O 1
ATOM 534 N N . THR A 1 81 ? 29.011 0.561 -43.497 1.00 96.56 81 THR A N 1
ATOM 535 C CA . THR A 1 81 ? 28.992 0.430 -44.962 1.00 96.56 81 THR A CA 1
ATOM 536 C C . THR A 1 81 ? 29.470 -0.951 -45.390 1.00 96.56 81 THR A C 1
ATOM 538 O O . THR A 1 81 ? 28.873 -1.573 -46.266 1.00 96.56 81 THR A O 1
ATOM 541 N N . GLN A 1 82 ? 30.547 -1.436 -44.774 1.00 97.19 82 GLN A N 1
ATOM 542 C CA . GLN A 1 82 ? 31.112 -2.737 -45.107 1.00 97.19 82 GLN A CA 1
ATOM 543 C C . GLN A 1 82 ? 30.195 -3.875 -44.637 1.00 97.19 82 GLN A C 1
ATOM 545 O O . GLN A 1 82 ? 29.939 -4.784 -45.423 1.00 97.19 82 GLN A O 1
ATOM 550 N N . ALA A 1 83 ? 29.631 -3.767 -43.430 1.00 95.62 83 ALA A N 1
ATOM 551 C CA . ALA A 1 83 ? 28.665 -4.716 -42.881 1.00 95.62 83 ALA A CA 1
ATOM 552 C C . ALA A 1 83 ? 27.431 -4.880 -43.784 1.00 95.62 83 ALA A C 1
ATOM 554 O O . ALA A 1 83 ? 26.979 -5.995 -44.045 1.00 95.62 83 ALA A O 1
ATOM 555 N N . ALA A 1 84 ? 26.912 -3.778 -44.336 1.00 94.06 84 ALA A N 1
ATOM 556 C CA . ALA A 1 84 ? 25.799 -3.833 -45.279 1.00 94.06 84 ALA A CA 1
ATOM 557 C C . ALA A 1 84 ? 26.170 -4.526 -46.607 1.00 94.06 84 ALA A C 1
ATOM 559 O O . ALA A 1 84 ? 25.341 -5.234 -47.179 1.00 94.06 84 ALA A O 1
ATOM 560 N N . ILE A 1 85 ? 27.402 -4.341 -47.101 1.00 95.00 85 ILE A N 1
ATOM 561 C CA . ILE A 1 85 ? 27.889 -4.946 -48.355 1.00 95.00 85 ILE A CA 1
ATOM 562 C C . ILE A 1 85 ? 28.131 -6.447 -48.191 1.00 95.00 85 ILE A C 1
ATOM 564 O O . ILE A 1 85 ? 27.781 -7.232 -49.072 1.00 95.00 85 ILE A O 1
ATOM 568 N N . ASP A 1 86 ? 28.755 -6.846 -47.086 1.00 93.06 86 ASP A N 1
ATOM 569 C CA . ASP A 1 86 ? 29.150 -8.232 -46.845 1.00 93.06 86 ASP A CA 1
ATOM 570 C C . ASP A 1 86 ? 28.118 -9.047 -46.062 1.00 93.06 86 ASP A C 1
ATOM 572 O O . ASP A 1 86 ? 28.382 -10.195 -45.720 1.00 93.06 86 ASP A O 1
ATOM 576 N N . SER A 1 87 ? 26.918 -8.490 -45.866 1.00 89.56 87 SER A N 1
ATOM 577 C CA . SER A 1 87 ? 25.802 -9.141 -45.176 1.00 89.56 87 SER A CA 1
ATOM 578 C C . SER A 1 87 ? 26.164 -9.570 -43.752 1.00 89.56 87 SER A C 1
ATOM 580 O O . SER A 1 87 ? 25.975 -10.729 -43.381 1.00 89.56 87 SER A O 1
ATOM 582 N N . ASN A 1 88 ? 26.657 -8.618 -42.950 1.00 89.88 88 ASN A N 1
ATOM 583 C CA . ASN A 1 88 ? 26.977 -8.796 -41.531 1.00 89.88 88 ASN A CA 1
ATOM 584 C C . ASN A 1 88 ? 28.142 -9.785 -41.273 1.00 89.88 88 ASN A C 1
ATOM 586 O O . ASN A 1 88 ? 28.241 -10.409 -40.211 1.00 89.88 88 ASN A O 1
ATOM 590 N N . LEU A 1 89 ? 29.061 -9.934 -42.237 1.00 90.12 89 LEU A N 1
ATOM 591 C CA . LEU A 1 89 ? 30.349 -10.589 -41.979 1.00 90.12 89 LEU A CA 1
ATOM 592 C C . LEU A 1 89 ? 31.272 -9.653 -41.192 1.00 90.12 89 LEU A C 1
ATOM 594 O O . LEU A 1 89 ? 31.949 -10.098 -40.262 1.00 90.12 89 LEU A O 1
ATOM 598 N N . THR A 1 90 ? 31.253 -8.365 -41.532 1.00 94.38 90 THR A N 1
ATOM 599 C CA . THR A 1 90 ? 31.818 -7.285 -40.716 1.00 94.38 90 THR A CA 1
ATOM 600 C C . THR A 1 90 ? 30.748 -6.794 -39.735 1.00 94.38 90 THR A C 1
ATOM 602 O O . THR A 1 90 ? 29.597 -6.641 -40.145 1.00 94.38 90 THR A O 1
ATOM 605 N N . PRO A 1 91 ? 31.074 -6.539 -38.452 1.00 95.25 91 PRO A N 1
ATOM 606 C CA . PRO A 1 91 ? 30.112 -5.947 -37.531 1.00 95.25 91 PRO A CA 1
ATOM 607 C C . PRO A 1 91 ? 29.757 -4.517 -37.957 1.00 95.25 91 PRO A C 1
ATOM 609 O O . PRO A 1 91 ? 30.612 -3.764 -38.430 1.00 95.25 91 PRO A O 1
ATOM 612 N N . PHE A 1 92 ? 28.507 -4.119 -37.748 1.00 97.62 92 PHE A N 1
ATOM 613 C CA . PHE A 1 92 ? 28.087 -2.724 -37.832 1.00 97.62 92 PHE A CA 1
ATOM 614 C C . PHE A 1 92 ? 28.823 -1.885 -36.776 1.00 97.62 92 PHE A C 1
ATOM 616 O O . PHE A 1 92 ? 29.167 -2.372 -35.699 1.00 97.62 92 PHE A O 1
ATOM 623 N N . ALA A 1 93 ? 29.099 -0.627 -37.111 1.00 96.25 93 ALA A N 1
ATOM 624 C CA . ALA A 1 93 ? 29.713 0.362 -36.230 1.00 96.25 93 ALA A CA 1
ATOM 625 C C . ALA A 1 93 ? 28.709 1.011 -35.268 1.00 96.25 93 ALA A C 1
ATOM 627 O O . ALA A 1 93 ? 29.098 1.395 -34.162 1.00 96.25 93 ALA A O 1
ATOM 628 N N . THR A 1 94 ? 27.459 1.163 -35.705 1.00 97.06 94 THR A N 1
ATOM 629 C CA . THR A 1 94 ? 26.366 1.787 -34.950 1.00 97.06 94 THR A CA 1
ATOM 630 C C . THR A 1 94 ? 25.214 0.809 -34.756 1.00 97.06 94 THR A C 1
ATOM 632 O O . THR A 1 94 ? 24.975 -0.074 -35.584 1.00 97.06 94 THR A O 1
ATOM 635 N N . ILE A 1 95 ? 24.508 0.949 -33.636 1.00 97.69 95 ILE A N 1
ATOM 636 C CA . ILE A 1 95 ? 23.365 0.102 -33.297 1.00 97.69 95 ILE A CA 1
ATOM 637 C C . ILE A 1 95 ? 22.203 0.429 -34.232 1.00 97.69 95 ILE A C 1
ATOM 639 O O . ILE A 1 95 ? 21.595 -0.493 -34.777 1.00 97.69 95 ILE A O 1
ATOM 643 N N . GLN A 1 96 ? 21.927 1.714 -34.490 1.00 97.75 96 GLN A N 1
ATOM 644 C CA . GLN A 1 96 ? 20.791 2.078 -35.336 1.00 97.75 96 GLN A CA 1
ATOM 645 C C . GLN A 1 96 ? 20.947 1.560 -36.773 1.00 97.75 96 GLN A C 1
ATOM 647 O O . GLN A 1 96 ? 19.986 1.050 -37.338 1.00 97.75 96 GLN A O 1
ATOM 652 N 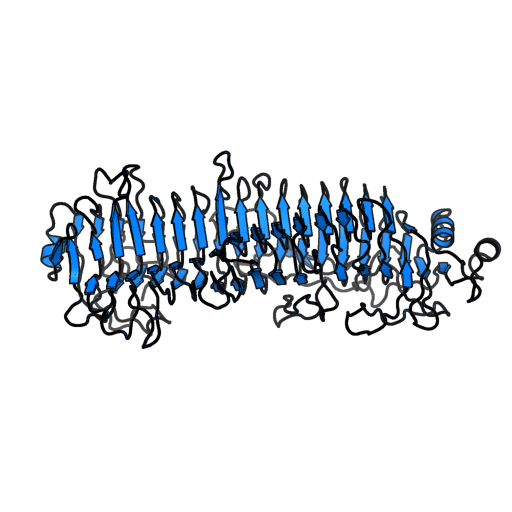N . ALA A 1 97 ? 22.153 1.590 -37.354 1.00 97.62 97 ALA A N 1
ATOM 653 C CA . ALA A 1 97 ? 22.364 1.042 -38.696 1.00 97.62 97 ALA A CA 1
ATOM 654 C C . ALA A 1 97 ? 22.117 -0.476 -38.758 1.00 97.62 97 ALA A C 1
ATOM 656 O O . ALA A 1 97 ? 21.586 -0.972 -39.754 1.00 97.62 97 ALA A O 1
ATOM 657 N N . ALA A 1 98 ? 22.476 -1.212 -37.701 1.00 97.38 98 ALA A N 1
ATOM 658 C CA . ALA A 1 98 ? 22.179 -2.637 -37.595 1.00 97.38 98 ALA A CA 1
ATOM 659 C C . ALA A 1 98 ? 20.670 -2.896 -37.482 1.00 97.38 98 ALA A C 1
ATOM 661 O O . ALA A 1 98 ? 20.166 -3.785 -38.173 1.00 97.38 98 ALA A O 1
ATOM 662 N N . ILE A 1 99 ? 19.961 -2.099 -36.671 1.00 97.62 99 ILE A N 1
ATOM 663 C CA . ILE A 1 99 ? 18.498 -2.144 -36.531 1.00 97.62 99 ILE A CA 1
ATOM 664 C C . ILE A 1 99 ? 17.819 -1.884 -37.882 1.00 97.62 99 ILE A C 1
ATOM 666 O O . ILE A 1 99 ? 17.017 -2.694 -38.345 1.00 97.62 99 ILE A O 1
ATOM 670 N N . ASP A 1 100 ? 18.183 -0.796 -38.559 1.00 96.88 100 ASP A N 1
ATOM 671 C CA . ASP A 1 100 ? 17.602 -0.424 -39.850 1.00 96.88 100 ASP A CA 1
ATOM 672 C C . ASP A 1 100 ? 17.853 -1.514 -40.903 1.00 96.88 100 ASP A C 1
ATOM 674 O O . ASP A 1 100 ? 16.971 -1.858 -41.697 1.00 96.88 100 ASP A O 1
ATOM 678 N N . TRP A 1 101 ? 19.053 -2.107 -40.896 1.00 96.19 101 TRP A N 1
ATOM 679 C CA . TRP A 1 101 ? 19.388 -3.201 -41.798 1.00 96.19 101 TRP A CA 1
ATOM 680 C C . TRP A 1 101 ? 18.575 -4.462 -41.497 1.00 96.19 101 TRP A C 1
ATOM 682 O O . TRP A 1 101 ? 18.081 -5.075 -42.443 1.00 96.19 101 TRP A O 1
ATOM 692 N N . THR A 1 102 ? 18.393 -4.860 -40.235 1.00 93.00 102 THR A N 1
ATOM 693 C CA . THR A 1 102 ? 17.554 -6.030 -39.924 1.00 93.00 102 THR A CA 1
ATOM 694 C C . THR A 1 102 ? 16.082 -5.790 -40.259 1.00 93.00 102 THR A C 1
ATOM 696 O O . THR A 1 102 ? 15.435 -6.651 -40.863 1.00 93.00 102 THR A O 1
ATOM 699 N N . ALA A 1 103 ? 15.552 -4.609 -39.943 1.00 93.12 103 ALA A N 1
ATOM 700 C CA . ALA A 1 103 ? 14.142 -4.287 -40.122 1.00 93.12 103 ALA A CA 1
ATOM 701 C C . ALA A 1 103 ? 13.738 -4.181 -41.602 1.00 93.12 103 ALA A C 1
ATOM 703 O O . ALA A 1 103 ? 12.602 -4.492 -41.957 1.00 93.12 103 ALA A O 1
ATOM 704 N N . ALA A 1 104 ? 14.669 -3.804 -42.484 1.00 94.06 104 ALA A N 1
ATOM 705 C CA . ALA A 1 104 ? 14.396 -3.594 -43.906 1.00 94.06 104 ALA A CA 1
ATOM 706 C C . ALA A 1 104 ? 14.029 -4.864 -44.702 1.00 94.06 104 ALA A C 1
ATOM 708 O O . ALA A 1 104 ? 13.563 -4.747 -45.837 1.00 94.06 104 ALA A O 1
ATOM 709 N N . ASP A 1 105 ? 14.259 -6.066 -44.166 1.00 89.00 105 ASP A N 1
ATOM 710 C CA . ASP A 1 105 ? 14.002 -7.322 -44.878 1.00 89.00 105 ASP A CA 1
ATOM 711 C C . ASP A 1 105 ? 13.568 -8.430 -43.913 1.00 89.00 105 ASP A C 1
ATOM 713 O O . ASP A 1 105 ? 14.243 -8.729 -42.926 1.00 89.00 105 ASP A O 1
ATOM 717 N N . ALA A 1 106 ? 12.434 -9.067 -44.197 1.00 85.00 106 ALA A N 1
ATOM 718 C CA . ALA A 1 106 ? 11.876 -10.129 -43.367 1.00 85.00 106 ALA A CA 1
ATOM 719 C C . ALA A 1 106 ? 12.777 -11.373 -43.286 1.00 85.00 106 ALA A C 1
ATOM 721 O O . ALA A 1 106 ? 12.682 -12.108 -42.311 1.00 85.00 106 ALA A O 1
ATOM 722 N N . THR A 1 107 ? 13.668 -11.608 -44.259 1.00 86.12 107 THR A N 1
ATOM 723 C CA . THR A 1 107 ? 14.554 -12.787 -44.247 1.00 86.12 107 THR A CA 1
ATOM 724 C C . THR A 1 107 ? 15.842 -12.577 -43.452 1.00 86.12 107 THR A C 1
ATOM 726 O O . THR A 1 107 ? 16.679 -13.480 -43.401 1.00 86.12 107 THR A O 1
ATOM 729 N N . ARG A 1 108 ? 16.070 -11.376 -42.905 1.00 89.75 108 ARG A N 1
ATOM 730 C CA . ARG A 1 108 ? 17.280 -11.062 -42.134 1.00 89.75 108 ARG A CA 1
ATOM 731 C C . ARG A 1 108 ? 17.125 -11.472 -40.669 1.00 89.75 108 ARG A C 1
ATOM 733 O O . ARG A 1 108 ? 16.006 -11.427 -40.157 1.00 89.75 108 ARG A O 1
ATOM 740 N N . PRO A 1 109 ? 18.233 -11.815 -39.984 1.00 88.25 109 PRO A N 1
ATOM 741 C CA . PRO A 1 109 ? 18.204 -12.118 -38.557 1.00 88.25 109 PRO A CA 1
ATOM 742 C C . PRO A 1 109 ? 17.619 -10.959 -37.757 1.00 88.25 109 PRO A C 1
ATOM 744 O O . PRO A 1 109 ? 18.038 -9.822 -37.967 1.00 88.25 109 PRO A O 1
ATOM 747 N N . LYS A 1 110 ? 16.688 -11.243 -36.846 1.00 89.62 110 LYS A N 1
ATOM 748 C CA . LYS A 1 110 ? 15.927 -10.240 -36.080 1.00 89.62 110 LYS A CA 1
ATOM 749 C C . LYS A 1 110 ? 16.531 -9.857 -34.733 1.00 89.62 110 LYS A C 1
ATOM 751 O O . LYS A 1 110 ? 16.041 -8.948 -34.074 1.00 89.62 110 LYS A O 1
ATOM 756 N N . VAL A 1 111 ? 17.652 -10.478 -34.392 1.00 91.38 111 VAL A N 1
ATOM 757 C CA . VAL A 1 111 ? 18.414 -10.197 -33.178 1.00 91.38 111 VAL A CA 1
ATOM 758 C C . VAL A 1 111 ? 19.631 -9.337 -33.516 1.00 91.38 111 VAL A C 1
ATOM 760 O O . VAL A 1 111 ? 20.402 -9.675 -34.419 1.00 91.38 111 VAL A O 1
ATOM 763 N N . VAL A 1 112 ? 19.830 -8.242 -32.783 1.00 95.00 112 VAL A N 1
ATOM 764 C CA . VAL A 1 112 ? 21.005 -7.360 -32.859 1.00 95.00 112 VAL A CA 1
ATOM 765 C C . VAL A 1 112 ? 21.871 -7.578 -31.616 1.00 95.00 112 VAL A C 1
ATOM 767 O O . VAL A 1 112 ? 21.465 -7.236 -30.512 1.00 95.00 112 VAL A O 1
ATOM 770 N N . CYS A 1 113 ? 23.079 -8.117 -31.795 1.00 93.75 113 CYS A N 1
ATOM 771 C CA . CYS A 1 113 ? 24.039 -8.385 -30.722 1.00 93.75 113 CYS A CA 1
ATOM 772 C C . CYS A 1 113 ? 25.064 -7.255 -30.602 1.00 93.75 113 CYS A C 1
ATOM 774 O O . CYS A 1 113 ? 25.962 -7.122 -31.446 1.00 93.75 113 CYS A O 1
ATOM 776 N N . VAL A 1 114 ? 24.986 -6.476 -29.527 1.00 94.69 114 VAL A N 1
ATOM 777 C CA . VAL A 1 114 ? 25.858 -5.322 -29.300 1.00 94.69 114 VAL A CA 1
ATOM 778 C C . VAL A 1 114 ? 27.012 -5.672 -28.369 1.00 94.69 114 VAL A C 1
ATOM 780 O O . VAL A 1 114 ? 26.816 -6.052 -27.215 1.00 94.69 114 VAL A O 1
ATOM 783 N N . ALA A 1 115 ? 28.241 -5.549 -28.881 1.00 92.19 115 ALA A N 1
ATOM 784 C CA . ALA A 1 115 ? 29.434 -5.929 -28.138 1.00 92.19 115 ALA A CA 1
ATOM 785 C C . ALA A 1 115 ? 29.834 -4.894 -27.072 1.00 92.19 115 ALA A C 1
ATOM 787 O O . ALA A 1 115 ? 29.983 -3.699 -27.359 1.00 92.19 115 ALA A O 1
ATOM 788 N N . ALA A 1 116 ? 30.131 -5.399 -25.874 1.00 85.12 116 ALA A N 1
ATOM 789 C CA . ALA A 1 116 ? 30.902 -4.743 -24.832 1.00 85.12 116 ALA A CA 1
ATOM 790 C C . ALA A 1 116 ? 32.384 -5.140 -24.956 1.00 85.12 116 ALA A C 1
ATOM 792 O O . ALA A 1 116 ? 32.756 -6.316 -24.931 1.00 85.12 116 ALA A O 1
ATOM 793 N N . ASN A 1 117 ? 33.259 -4.141 -25.066 1.00 81.88 117 ASN A N 1
ATOM 794 C CA . ASN A 1 117 ? 34.683 -4.302 -25.340 1.00 81.88 117 ASN A CA 1
ATOM 795 C C . ASN A 1 117 ? 35.401 -5.213 -24.333 1.00 81.88 117 ASN A C 1
ATOM 797 O O . ASN A 1 117 ? 35.796 -4.739 -23.271 1.00 81.88 117 ASN A O 1
ATOM 801 N N . ASN A 1 118 ? 35.628 -6.484 -24.669 1.00 79.88 118 ASN A N 1
ATOM 802 C CA . ASN A 1 118 ? 36.215 -7.468 -23.747 1.00 79.88 118 ASN A CA 1
ATOM 803 C C . ASN A 1 118 ? 35.533 -7.447 -22.369 1.00 79.88 118 ASN A C 1
ATOM 805 O O . ASN A 1 118 ? 36.217 -7.442 -21.345 1.00 79.88 118 ASN A O 1
ATOM 809 N N . CYS A 1 119 ? 34.198 -7.381 -22.345 1.00 82.69 119 CYS A N 1
ATOM 810 C CA . CYS A 1 119 ? 33.446 -7.286 -21.098 1.00 82.69 119 CYS A CA 1
ATOM 811 C C . CYS A 1 119 ? 33.879 -6.069 -20.259 1.00 82.69 119 CYS A C 1
ATOM 813 O O . CYS A 1 119 ? 34.190 -6.166 -19.076 1.00 82.69 119 CYS A O 1
ATOM 815 N N . SER A 1 120 ? 33.927 -4.902 -20.903 1.00 83.62 120 SER A N 1
ATOM 816 C CA . SER A 1 120 ? 34.140 -3.604 -20.263 1.00 83.62 120 SER A CA 1
ATOM 817 C C . SER A 1 120 ? 33.132 -2.585 -20.783 1.00 83.62 120 SER A C 1
ATOM 819 O O . SER A 1 120 ? 32.722 -2.642 -21.950 1.00 83.62 120 SER A O 1
ATOM 821 N N . ARG A 1 121 ? 32.797 -1.608 -19.933 1.00 86.19 121 ARG A N 1
ATOM 822 C CA . ARG A 1 121 ? 31.826 -0.552 -20.231 1.00 86.19 121 ARG A CA 1
ATOM 823 C C . ARG A 1 121 ? 32.073 0.120 -21.587 1.00 86.19 121 ARG A C 1
ATOM 825 O O . ARG A 1 121 ? 33.128 0.718 -21.821 1.00 86.19 121 ARG A O 1
ATOM 832 N N . THR A 1 122 ? 31.093 0.052 -22.483 1.00 89.50 122 THR A N 1
ATOM 833 C CA . THR A 1 122 ? 31.196 0.488 -23.882 1.00 89.50 122 THR A CA 1
ATOM 834 C C . THR A 1 122 ? 29.998 1.354 -24.267 1.00 89.50 122 THR A C 1
ATOM 836 O O . THR A 1 122 ? 28.903 0.862 -24.484 1.00 89.50 122 THR A O 1
ATOM 839 N N . LEU A 1 123 ? 30.228 2.662 -24.386 1.00 91.00 123 LEU A N 1
ATOM 840 C CA . LEU A 1 123 ? 29.246 3.664 -24.818 1.00 91.00 123 LEU A CA 1
ATOM 841 C C . LEU A 1 123 ? 29.040 3.723 -26.342 1.00 91.00 123 LEU A C 1
ATOM 843 O O . LEU A 1 123 ? 29.933 4.126 -27.091 1.00 91.00 123 LEU A O 1
ATOM 847 N N . TYR A 1 124 ? 27.835 3.426 -26.782 1.00 93.94 124 TYR A N 1
ATOM 848 C CA . TYR A 1 124 ? 27.308 3.787 -28.087 1.00 93.94 124 TYR A CA 1
ATOM 849 C C . TYR A 1 124 ? 26.533 5.091 -27.895 1.00 93.94 124 TYR A C 1
ATOM 851 O O . TYR A 1 124 ? 25.480 5.126 -27.267 1.00 93.94 124 TYR A O 1
ATOM 859 N N . ASP A 1 125 ? 27.137 6.204 -28.318 1.00 91.81 125 ASP A N 1
ATOM 860 C CA . ASP A 1 125 ? 26.583 7.546 -28.110 1.00 91.81 125 ASP A CA 1
ATOM 861 C C . ASP A 1 125 ? 25.485 7.835 -29.149 1.00 91.81 125 ASP A C 1
ATOM 863 O O . ASP A 1 125 ? 25.653 8.644 -30.060 1.00 91.81 125 ASP A O 1
ATOM 867 N N . GLU A 1 126 ? 24.390 7.085 -29.052 1.00 94.25 126 GLU A N 1
ATOM 868 C CA . GLU A 1 126 ? 23.230 7.162 -29.934 1.00 94.25 126 GLU A CA 1
ATOM 869 C C . GLU A 1 126 ? 21.943 6.813 -29.175 1.00 94.25 126 GLU A C 1
ATOM 871 O O . GLU A 1 126 ? 21.966 6.069 -28.191 1.00 94.25 126 GLU A O 1
ATOM 876 N N . THR A 1 127 ? 20.825 7.371 -29.636 1.00 95.06 127 THR A N 1
ATOM 877 C CA . THR A 1 127 ? 19.473 6.957 -29.245 1.00 95.06 127 THR A CA 1
ATOM 878 C C . THR A 1 127 ? 19.000 5.911 -30.240 1.00 95.06 127 THR A C 1
ATOM 880 O O . THR A 1 127 ? 19.120 6.133 -31.445 1.00 95.06 127 THR A O 1
ATOM 883 N N . VAL A 1 128 ? 18.458 4.796 -29.752 1.00 97.19 128 VAL A N 1
ATOM 884 C CA . VAL A 1 128 ? 18.016 3.688 -30.609 1.00 97.19 128 VAL A CA 1
ATOM 885 C C . VAL A 1 128 ? 16.496 3.664 -30.732 1.00 97.19 128 VAL A C 1
ATOM 887 O O . VAL A 1 128 ? 15.784 3.796 -29.742 1.00 97.19 128 VAL A O 1
ATOM 890 N N . THR A 1 129 ? 15.988 3.500 -31.949 1.00 97.81 129 THR A N 1
ATOM 891 C CA . THR A 1 129 ? 14.564 3.271 -32.221 1.00 97.81 129 THR A CA 1
ATOM 892 C C . THR A 1 129 ? 14.383 1.812 -32.604 1.00 97.81 129 THR A C 1
ATOM 894 O O . THR A 1 129 ? 14.908 1.389 -33.634 1.00 97.81 129 THR A O 1
ATOM 897 N N . VAL A 1 130 ? 13.675 1.047 -31.773 1.00 97.69 130 VAL A N 1
ATOM 898 C CA . VAL A 1 130 ? 13.506 -0.402 -31.920 1.00 97.69 130 VAL A CA 1
ATOM 899 C C . VAL A 1 130 ? 12.137 -0.691 -32.548 1.00 97.69 130 VAL A C 1
ATOM 901 O O . VAL A 1 130 ? 11.112 -0.496 -31.891 1.00 97.69 130 VAL A O 1
ATOM 904 N N . PRO A 1 131 ? 12.080 -1.132 -33.817 1.00 96.56 131 PRO A N 1
ATOM 905 C CA . PRO A 1 131 ? 10.821 -1.463 -34.470 1.00 96.56 131 PRO A CA 1
ATOM 906 C C . PRO A 1 131 ? 10.286 -2.819 -33.992 1.00 96.56 131 PRO A C 1
ATOM 908 O O . PRO A 1 131 ? 11.034 -3.668 -33.505 1.00 96.56 131 PRO A O 1
ATOM 911 N N . GLY A 1 132 ? 8.987 -3.044 -34.190 1.00 93.19 132 GLY A N 1
ATOM 912 C CA . GLY A 1 132 ? 8.352 -4.325 -33.880 1.00 93.19 132 GLY A CA 1
ATOM 913 C C . GLY A 1 132 ? 9.024 -5.495 -34.607 1.00 93.19 132 GLY A C 1
ATOM 914 O O . GLY A 1 132 ? 9.345 -5.396 -35.795 1.00 93.19 132 GLY A O 1
ATOM 915 N N . GLY A 1 133 ? 9.208 -6.613 -33.906 1.00 89.19 133 GLY A N 1
ATOM 916 C CA . GLY A 1 133 ? 9.849 -7.820 -34.430 1.00 89.19 133 GLY A CA 1
ATOM 917 C C . GLY A 1 133 ? 11.377 -7.792 -34.396 1.00 89.19 133 GLY A C 1
ATOM 918 O O . GLY A 1 133 ? 11.991 -8.594 -35.092 1.00 89.19 133 GLY A O 1
ATOM 919 N N . VAL A 1 134 ? 11.997 -6.856 -33.668 1.00 93.06 134 VAL A N 1
ATOM 920 C CA . VAL A 1 134 ? 13.455 -6.778 -33.487 1.00 93.06 134 VAL A CA 1
ATOM 921 C C . VAL A 1 134 ? 13.808 -6.852 -32.003 1.00 93.06 134 VAL A C 1
ATOM 923 O O . VAL A 1 134 ? 13.239 -6.127 -31.186 1.00 93.06 134 VAL A O 1
ATOM 926 N N . SER A 1 135 ? 14.790 -7.694 -31.685 1.00 93.44 135 SER A N 1
ATOM 927 C CA . SER A 1 135 ? 15.380 -7.837 -30.351 1.00 93.44 135 SER A CA 1
ATOM 928 C C . SER A 1 135 ? 16.776 -7.225 -30.346 1.00 93.44 135 SER A C 1
ATOM 930 O O . SER A 1 135 ? 17.626 -7.587 -31.165 1.00 93.44 135 SER A O 1
ATOM 932 N N . VAL A 1 136 ? 17.035 -6.286 -29.440 1.00 96.06 136 VAL A N 1
ATOM 933 C CA . VAL A 1 136 ? 18.338 -5.625 -29.308 1.00 96.06 136 VAL A CA 1
ATOM 934 C C . VAL A 1 136 ? 18.967 -6.048 -27.992 1.00 96.06 136 VAL A C 1
ATOM 936 O O . VAL A 1 136 ? 18.478 -5.708 -26.919 1.00 96.06 136 VAL A O 1
ATOM 939 N N . LEU A 1 137 ? 20.068 -6.788 -28.082 1.00 93.44 137 LEU A N 1
ATOM 940 C CA . LEU A 1 137 ? 20.696 -7.446 -26.946 1.00 93.44 137 LEU A CA 1
ATOM 941 C C . LEU A 1 137 ? 22.108 -6.896 -26.728 1.00 93.44 137 LEU A C 1
ATOM 943 O O . LEU A 1 137 ? 22.982 -6.956 -27.599 1.00 93.44 137 LEU A O 1
ATOM 947 N N . GLY A 1 138 ? 22.331 -6.345 -25.546 1.00 92.06 138 GLY A N 1
ATOM 948 C CA . GLY A 1 138 ? 23.572 -5.735 -25.112 1.00 92.06 138 GLY A CA 1
ATOM 949 C C . GLY A 1 138 ? 24.494 -6.703 -24.382 1.00 92.06 138 GLY A C 1
ATOM 950 O O . GLY A 1 138 ? 24.163 -7.852 -24.065 1.00 92.06 138 GLY A O 1
ATOM 951 N N . SER A 1 139 ? 25.690 -6.194 -24.107 1.00 89.00 139 SER A N 1
ATOM 952 C CA . SER A 1 139 ? 26.732 -6.850 -23.317 1.00 89.00 139 SER A CA 1
ATOM 953 C C . SER A 1 139 ? 27.273 -8.132 -23.946 1.00 89.00 139 SER A C 1
ATOM 955 O O . SER A 1 139 ? 27.715 -9.029 -23.241 1.00 89.00 139 SER A O 1
ATOM 957 N N . TYR A 1 140 ? 27.321 -8.222 -25.277 1.00 89.62 140 TYR A N 1
ATOM 958 C CA . TYR A 1 140 ? 27.998 -9.331 -25.956 1.00 89.62 140 TYR A CA 1
ATOM 959 C C . TYR A 1 140 ? 29.521 -9.239 -25.844 1.00 89.62 140 TYR A C 1
ATOM 961 O O . TYR A 1 140 ? 30.109 -8.160 -25.818 1.00 89.62 140 TYR A O 1
ATOM 969 N N . GLN A 1 141 ? 30.190 -10.386 -25.850 1.00 87.25 141 GLN A N 1
ATOM 970 C CA . GLN A 1 141 ? 31.632 -10.447 -26.072 1.00 87.25 141 GLN A CA 1
ATOM 971 C C . GLN A 1 141 ? 31.981 -9.993 -27.500 1.00 87.25 141 GLN A C 1
ATOM 973 O O . GLN A 1 141 ? 31.173 -10.101 -28.419 1.00 87.25 141 GLN A O 1
ATOM 978 N N . ASN A 1 142 ? 33.225 -9.557 -27.722 1.00 85.44 142 ASN A N 1
ATOM 979 C CA . ASN A 1 142 ? 33.701 -9.088 -29.036 1.00 85.44 142 ASN A CA 1
ATOM 980 C C . ASN A 1 142 ? 33.624 -10.144 -30.161 1.00 85.44 142 ASN A C 1
ATOM 982 O O . ASN A 1 142 ? 33.718 -9.795 -31.333 1.00 85.44 142 ASN A O 1
ATOM 986 N N . ASN A 1 143 ? 33.520 -11.431 -29.820 1.00 83.88 143 ASN A N 1
ATOM 987 C CA . ASN A 1 143 ? 33.331 -12.520 -30.784 1.00 83.88 143 ASN A CA 1
ATOM 988 C C . ASN A 1 143 ? 31.848 -12.791 -31.107 1.00 83.88 143 ASN A C 1
ATOM 990 O O . ASN A 1 143 ? 31.579 -13.619 -31.976 1.00 83.88 143 ASN A O 1
ATOM 994 N N . HIS A 1 144 ? 30.916 -12.138 -30.401 1.00 86.75 144 HIS A N 1
ATOM 995 C CA . HIS A 1 144 ? 29.463 -12.326 -30.487 1.00 86.75 144 HIS A CA 1
ATOM 996 C C . HIS A 1 144 ? 29.003 -13.771 -30.242 1.00 86.75 144 HIS A C 1
ATOM 998 O O . HIS A 1 144 ? 27.955 -14.171 -30.730 1.00 86.75 144 HIS A O 1
ATOM 1004 N N . GLN A 1 145 ? 29.789 -14.567 -29.508 1.00 81.06 145 GLN A N 1
ATOM 1005 C CA . GLN A 1 145 ? 29.470 -15.974 -29.203 1.00 81.06 145 GLN A CA 1
ATOM 1006 C C . GLN A 1 145 ? 28.829 -16.166 -27.822 1.00 81.06 145 GLN A C 1
ATOM 1008 O O . GLN A 1 145 ? 28.552 -17.294 -27.430 1.00 81.06 145 GLN A O 1
ATOM 1013 N N . GLY A 1 146 ? 28.629 -15.085 -27.071 1.00 81.19 146 GLY A N 1
ATOM 1014 C CA . GLY A 1 146 ? 28.000 -15.114 -25.758 1.00 81.19 146 GLY A CA 1
ATOM 1015 C C . GLY A 1 146 ? 27.991 -13.740 -25.102 1.00 81.19 146 GLY A C 1
ATOM 1016 O O . GLY A 1 146 ? 28.681 -12.815 -25.551 1.00 81.19 146 GLY A O 1
ATOM 1017 N N . ARG A 1 147 ? 27.214 -13.623 -24.027 1.00 85.50 147 ARG A N 1
ATOM 1018 C CA . ARG A 1 147 ? 27.059 -12.393 -23.252 1.00 85.50 147 ARG A CA 1
ATOM 1019 C C . ARG A 1 147 ? 28.034 -12.360 -22.076 1.00 85.50 147 ARG A C 1
ATOM 1021 O O . ARG A 1 147 ? 28.375 -13.379 -21.478 1.00 85.50 147 ARG A O 1
ATOM 1028 N N . CYS A 1 148 ? 28.551 -11.177 -21.794 1.00 85.06 148 CYS A N 1
ATOM 1029 C CA . CYS A 1 148 ? 29.228 -10.856 -20.552 1.00 85.06 148 CYS A CA 1
ATOM 1030 C C . CYS A 1 148 ? 28.194 -10.837 -19.418 1.00 85.06 148 CYS A C 1
ATOM 1032 O O . CYS A 1 148 ? 27.019 -10.565 -19.656 1.00 85.06 148 CYS A O 1
ATOM 1034 N N . ALA A 1 149 ? 28.630 -11.105 -18.186 1.00 82.31 149 ALA A N 1
ATOM 1035 C CA . ALA A 1 149 ? 27.760 -10.953 -17.027 1.00 82.31 149 ALA A CA 1
ATOM 1036 C C . ALA A 1 149 ? 27.295 -9.493 -16.930 1.00 82.31 149 ALA A C 1
ATOM 1038 O O . ALA A 1 149 ? 28.134 -8.593 -16.856 1.00 82.31 149 ALA A O 1
ATOM 1039 N N . PHE A 1 150 ? 25.980 -9.283 -16.941 1.00 78.62 150 PHE A N 1
ATOM 1040 C CA . PHE A 1 150 ? 25.393 -7.965 -16.742 1.00 78.62 150 PHE A CA 1
ATOM 1041 C C . PHE A 1 150 ? 25.490 -7.582 -15.263 1.00 78.62 150 PHE A C 1
ATOM 1043 O O . PHE A 1 150 ? 25.158 -8.378 -14.380 1.00 78.62 150 PHE A O 1
ATOM 1050 N N . THR A 1 151 ? 25.987 -6.381 -14.977 1.00 76.69 151 THR A N 1
ATOM 1051 C CA . THR A 1 151 ? 26.216 -5.922 -13.602 1.00 76.69 151 THR A CA 1
ATOM 1052 C C . THR A 1 151 ? 25.735 -4.492 -13.467 1.00 76.69 151 THR A C 1
ATOM 1054 O O . THR A 1 151 ? 26.304 -3.614 -14.093 1.00 76.69 151 THR A O 1
ATOM 1057 N N . PHE A 1 152 ? 24.766 -4.233 -12.598 1.00 78.25 152 PHE A N 1
ATOM 1058 C CA . PHE A 1 152 ? 24.285 -2.872 -12.360 1.00 78.25 152 PHE A CA 1
ATOM 1059 C C . PHE A 1 152 ? 25.364 -1.998 -11.705 1.00 78.25 152 PHE A C 1
ATOM 1061 O O . PHE A 1 152 ? 26.127 -2.465 -10.849 1.00 78.25 152 PHE A O 1
ATOM 1068 N N . ASN A 1 153 ? 25.405 -0.711 -12.052 1.00 70.56 153 ASN A N 1
ATOM 1069 C CA . ASN A 1 153 ? 26.310 0.228 -11.398 1.00 70.56 153 ASN A CA 1
ATOM 1070 C C . ASN A 1 153 ? 25.895 0.445 -9.932 1.00 70.56 153 ASN A C 1
ATOM 1072 O O . ASN A 1 153 ? 24.765 0.833 -9.640 1.00 70.56 153 ASN A O 1
ATOM 1076 N N . ASN A 1 154 ? 26.839 0.288 -8.997 1.00 60.66 154 ASN A N 1
ATOM 1077 C CA . ASN A 1 154 ? 26.662 0.747 -7.617 1.00 60.66 154 ASN A CA 1
ATOM 1078 C C . ASN A 1 154 ? 27.367 2.090 -7.384 1.00 60.66 154 ASN A C 1
ATOM 1080 O O . ASN A 1 154 ? 28.375 2.418 -8.012 1.00 60.66 154 ASN A O 1
ATOM 1084 N N . THR A 1 155 ? 26.887 2.871 -6.416 1.00 51.19 155 THR A N 1
ATOM 1085 C CA . THR A 1 155 ? 27.521 4.145 -6.027 1.00 51.19 155 THR A CA 1
ATOM 1086 C C . THR A 1 155 ? 28.902 3.978 -5.368 1.00 51.19 155 THR A C 1
ATOM 1088 O O . THR A 1 155 ? 29.561 4.977 -5.091 1.00 51.19 155 THR A O 1
ATOM 1091 N N . ASN A 1 156 ? 29.369 2.742 -5.135 1.00 43.53 156 ASN A N 1
ATOM 1092 C CA . ASN A 1 156 ? 30.632 2.419 -4.456 1.00 43.53 156 ASN A CA 1
ATOM 1093 C C . ASN A 1 156 ? 31.791 2.097 -5.421 1.00 43.53 156 ASN A C 1
ATOM 1095 O O . ASN A 1 156 ? 32.836 1.610 -4.989 1.00 43.53 156 ASN A O 1
ATOM 1099 N N . GLY A 1 157 ? 31.644 2.393 -6.716 1.00 42.00 157 GLY A N 1
ATOM 1100 C CA . GLY A 1 157 ? 32.744 2.313 -7.680 1.00 42.00 157 GLY A CA 1
ATOM 1101 C C . GLY A 1 157 ? 32.959 0.938 -8.319 1.00 42.00 157 GLY A C 1
ATOM 1102 O O . GLY A 1 157 ? 34.011 0.720 -8.922 1.00 42.00 157 GLY A O 1
ATOM 1103 N N . GLY A 1 158 ? 31.983 0.027 -8.238 1.00 48.88 158 GLY A N 1
ATOM 1104 C CA . GLY A 1 158 ? 31.919 -1.102 -9.166 1.00 48.88 158 GLY A CA 1
ATOM 1105 C C . GLY A 1 158 ? 31.598 -0.576 -10.564 1.00 48.88 158 GLY A C 1
ATOM 1106 O O . GLY A 1 158 ? 30.511 -0.048 -10.774 1.00 48.88 158 GLY A O 1
ATOM 1107 N N . GLN A 1 159 ? 32.547 -0.650 -11.503 1.00 52.78 159 GLN A N 1
ATOM 1108 C CA . GLN A 1 159 ? 32.259 -0.309 -12.896 1.00 52.78 159 GLN A CA 1
ATOM 1109 C C . GLN A 1 159 ? 31.462 -1.438 -13.532 1.00 52.78 159 GLN A C 1
ATOM 1111 O O . GLN A 1 159 ? 31.956 -2.564 -13.608 1.00 52.78 159 GLN A O 1
ATOM 1116 N N . ALA A 1 160 ? 30.265 -1.111 -14.004 1.00 55.88 160 ALA A N 1
ATOM 1117 C CA . ALA A 1 160 ? 29.454 -2.037 -14.755 1.00 55.88 160 ALA A CA 1
ATOM 1118 C C . ALA A 1 160 ? 30.141 -2.508 -16.048 1.00 55.88 160 ALA A C 1
ATOM 1120 O O . ALA A 1 160 ? 30.880 -1.762 -16.705 1.00 55.88 160 ALA A O 1
ATOM 1121 N N . VAL A 1 161 ? 29.898 -3.758 -16.424 1.00 59.91 161 VAL A N 1
ATOM 1122 C CA . VAL A 1 161 ? 30.419 -4.413 -17.627 1.00 59.91 161 VAL A CA 1
ATOM 1123 C C . VAL A 1 161 ? 29.407 -4.266 -18.768 1.00 59.91 161 VAL A C 1
ATOM 1125 O O . VAL A 1 161 ? 28.931 -5.236 -19.346 1.00 59.91 161 VAL A O 1
ATOM 1128 N N . ASP A 1 162 ? 29.081 -3.018 -19.108 1.00 70.62 162 ASP A N 1
ATOM 1129 C CA . ASP A 1 162 ? 27.825 -2.775 -19.824 1.00 70.62 162 ASP A CA 1
ATOM 1130 C C . ASP A 1 162 ? 27.989 -2.128 -21.193 1.00 70.62 162 ASP A C 1
ATOM 1132 O O . ASP A 1 162 ? 28.898 -1.333 -21.463 1.00 70.62 162 ASP A O 1
ATOM 1136 N N . THR A 1 163 ? 27.040 -2.443 -22.066 1.00 88.19 163 THR A N 1
ATOM 1137 C CA . THR A 1 163 ? 26.774 -1.640 -23.256 1.0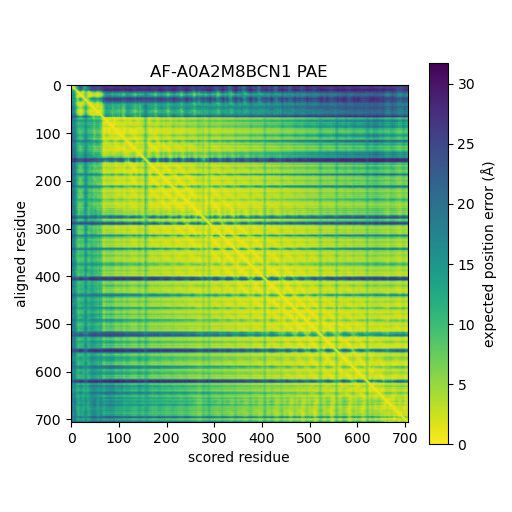0 88.19 163 THR A CA 1
ATOM 1138 C C . THR A 1 163 ? 25.924 -0.446 -22.853 1.00 88.19 163 THR A C 1
ATOM 1140 O O . THR A 1 163 ? 24.893 -0.616 -22.215 1.00 88.19 163 THR A O 1
ATOM 1143 N N . VAL A 1 164 ? 26.356 0.764 -23.206 1.00 90.94 164 VAL A N 1
ATOM 1144 C CA . VAL A 1 164 ? 25.679 2.003 -22.802 1.00 90.94 164 VAL A CA 1
ATOM 1145 C C . VAL A 1 164 ? 25.079 2.687 -24.021 1.00 90.94 164 VAL A C 1
ATOM 1147 O O . VAL A 1 164 ? 25.801 2.871 -24.999 1.00 90.94 164 VAL A O 1
ATOM 1150 N N . ILE A 1 165 ? 23.818 3.111 -23.947 1.00 93.69 165 ILE A N 1
ATOM 1151 C CA . ILE A 1 165 ? 23.120 3.881 -24.996 1.00 93.69 165 ILE A CA 1
ATOM 1152 C C . ILE A 1 165 ? 22.540 5.194 -24.451 1.00 93.69 165 ILE A C 1
ATOM 1154 O O . ILE A 1 165 ? 22.421 5.377 -23.236 1.00 93.69 165 ILE A O 1
ATOM 1158 N N . ARG A 1 166 ? 22.162 6.122 -25.341 1.00 91.81 166 ARG A N 1
ATOM 1159 C CA . ARG A 1 166 ? 21.439 7.360 -24.995 1.00 91.81 166 ARG A CA 1
ATOM 1160 C C . ARG A 1 166 ? 19.944 7.233 -25.261 1.00 91.81 166 ARG A C 1
ATOM 1162 O O . ARG A 1 166 ? 19.378 7.952 -26.083 1.00 91.81 166 ARG A O 1
ATOM 1169 N N . GLY A 1 167 ? 19.322 6.328 -24.527 1.00 93.94 167 GLY A N 1
ATOM 1170 C CA . GLY A 1 167 ? 17.889 6.109 -24.551 1.00 93.94 167 GLY A CA 1
ATOM 1171 C C . GLY A 1 167 ? 17.416 5.205 -25.678 1.00 93.94 167 GLY A C 1
ATOM 1172 O O . GLY A 1 167 ? 18.133 4.963 -26.652 1.00 93.94 167 GLY A O 1
ATOM 1173 N N . ALA A 1 168 ? 16.195 4.711 -25.516 1.00 97.25 168 ALA A N 1
ATOM 1174 C CA . ALA A 1 168 ? 15.533 3.832 -26.467 1.00 97.25 168 ALA A CA 1
ATOM 1175 C C . ALA A 1 168 ? 14.091 4.286 -26.721 1.00 97.25 168 ALA A C 1
ATOM 1177 O O . ALA A 1 168 ? 13.447 4.841 -25.830 1.00 97.25 168 ALA A O 1
ATOM 1178 N N . ILE A 1 169 ? 13.604 4.057 -27.939 1.00 98.06 169 ILE A N 1
ATOM 1179 C CA . ILE A 1 169 ? 12.260 4.433 -28.383 1.00 98.06 169 ILE A CA 1
ATOM 1180 C C . ILE A 1 169 ? 11.586 3.223 -29.032 1.00 98.06 169 ILE A C 1
ATOM 1182 O O . ILE A 1 169 ? 12.161 2.605 -29.929 1.00 98.06 169 ILE A O 1
ATOM 1186 N N . PHE A 1 170 ? 10.356 2.935 -28.615 1.00 98.38 170 PHE A N 1
ATOM 1187 C CA . PHE A 1 170 ? 9.443 1.976 -29.233 1.00 98.38 170 PHE A CA 1
ATOM 1188 C C . PHE A 1 170 ? 8.171 2.733 -29.615 1.00 98.38 170 PHE A C 1
ATOM 1190 O O . PHE A 1 170 ? 7.503 3.276 -28.741 1.00 98.38 170 PHE A O 1
ATOM 1197 N N . SER A 1 171 ? 7.846 2.801 -30.905 1.00 97.38 171 SER A N 1
ATOM 1198 C CA . SER A 1 171 ? 6.700 3.583 -31.379 1.00 97.38 171 SER A CA 1
ATOM 1199 C C . SER A 1 171 ? 5.959 2.832 -32.476 1.00 97.38 171 SER A C 1
ATOM 1201 O O . SER A 1 171 ? 6.541 2.485 -33.508 1.00 97.38 171 SER A O 1
ATOM 1203 N N . GLY A 1 172 ? 4.669 2.572 -32.254 1.00 97.12 172 GLY A N 1
ATOM 1204 C CA . GLY A 1 172 ? 3.815 1.879 -33.222 1.00 97.12 172 GLY A CA 1
ATOM 1205 C C . GLY A 1 172 ? 4.127 0.387 -33.403 1.00 97.12 172 GLY A C 1
ATOM 1206 O O . GLY A 1 172 ? 3.838 -0.172 -34.469 1.00 97.12 172 GLY A O 1
ATOM 1207 N N . ASN A 1 173 ? 4.737 -0.271 -32.411 1.00 94.94 173 ASN A N 1
ATOM 1208 C CA . ASN A 1 173 ? 5.128 -1.674 -32.533 1.00 94.94 173 ASN A CA 1
ATOM 1209 C C . ASN A 1 173 ? 3.914 -2.604 -32.414 1.00 94.94 173 ASN A C 1
ATOM 1211 O O . ASN A 1 173 ? 3.230 -2.656 -31.395 1.00 94.94 173 ASN A O 1
ATOM 1215 N N . THR A 1 174 ? 3.677 -3.385 -33.468 1.00 91.75 174 THR A N 1
ATOM 1216 C CA . THR A 1 174 ? 2.587 -4.379 -33.549 1.00 91.75 174 THR A CA 1
ATOM 1217 C C . THR A 1 174 ? 3.081 -5.825 -33.490 1.00 91.75 174 THR A C 1
ATOM 1219 O O . THR A 1 174 ? 2.283 -6.756 -33.551 1.00 91.75 174 THR A O 1
ATOM 1222 N N . GLN A 1 175 ? 4.397 -6.013 -33.415 1.00 89.00 175 GLN A N 1
ATOM 1223 C CA . GLN A 1 175 ? 5.073 -7.297 -33.262 1.00 89.00 175 GLN A CA 1
ATOM 1224 C C . GLN A 1 175 ? 5.967 -7.217 -32.020 1.00 89.00 175 GLN A C 1
ATOM 1226 O O . GLN A 1 175 ? 6.500 -6.127 -31.775 1.00 89.00 175 GLN A O 1
ATOM 1231 N N . PRO A 1 176 ? 6.169 -8.328 -31.285 1.00 88.19 176 PRO A N 1
ATOM 1232 C CA . PRO A 1 176 ? 7.030 -8.347 -30.109 1.00 88.19 176 PRO A CA 1
ATOM 1233 C C . PRO A 1 176 ? 8.422 -7.795 -30.408 1.00 88.19 176 PRO A C 1
ATOM 1235 O O . PRO A 1 176 ? 8.975 -8.019 -31.483 1.00 88.19 176 PRO A O 1
ATOM 1238 N N . SER A 1 177 ? 8.979 -7.036 -29.476 1.00 93.12 177 SER A N 1
ATOM 1239 C CA . SER A 1 177 ? 10.300 -6.420 -29.621 1.00 93.12 177 SER A CA 1
ATOM 1240 C C . SER A 1 177 ? 10.942 -6.297 -28.256 1.00 93.12 177 SER A C 1
ATOM 1242 O O . SER A 1 177 ? 10.231 -6.041 -27.283 1.00 93.12 177 SER A O 1
ATOM 1244 N N . SER A 1 178 ? 12.263 -6.418 -28.182 1.00 94.25 178 SER A N 1
ATOM 1245 C CA . SER A 1 178 ? 12.947 -6.400 -26.894 1.00 94.25 178 SER A CA 1
ATOM 1246 C C . SER A 1 178 ? 14.192 -5.528 -26.863 1.00 94.25 178 SER A C 1
ATOM 1248 O O . SER A 1 178 ? 14.839 -5.262 -27.882 1.00 94.25 178 SER A O 1
ATOM 1250 N N . LEU A 1 179 ? 14.514 -5.075 -25.655 1.00 96.44 179 LEU A N 1
ATOM 1251 C CA . LEU A 1 179 ? 15.779 -4.440 -25.322 1.00 96.44 179 LEU A CA 1
ATOM 1252 C C . LEU A 1 179 ? 16.306 -5.069 -24.039 1.00 96.44 179 LEU A C 1
ATOM 1254 O O . LEU A 1 179 ? 15.647 -4.984 -23.002 1.00 96.44 179 LEU A O 1
ATOM 1258 N N . ASP A 1 180 ? 17.499 -5.655 -24.113 1.00 93.75 180 ASP A N 1
ATOM 1259 C CA . ASP A 1 180 ? 18.075 -6.378 -22.983 1.00 93.75 180 ASP A CA 1
ATOM 1260 C C . ASP A 1 180 ? 19.553 -6.054 -22.738 1.00 93.75 180 ASP A C 1
ATOM 1262 O O . ASP A 1 180 ? 20.355 -6.054 -23.671 1.00 93.75 180 ASP A O 1
ATOM 1266 N N . GLY A 1 181 ? 19.947 -5.829 -21.483 1.00 91.50 181 GLY A N 1
ATOM 1267 C CA . GLY A 1 181 ? 21.357 -5.783 -21.076 1.00 91.50 181 GLY A CA 1
ATOM 1268 C C . GLY A 1 181 ? 22.064 -4.476 -21.399 1.00 91.50 181 GLY A C 1
ATOM 1269 O O . GLY A 1 181 ? 23.196 -4.485 -21.898 1.00 91.50 181 GLY A O 1
ATOM 1270 N N . PHE A 1 182 ? 21.396 -3.356 -21.136 1.00 92.56 182 PHE A N 1
ATOM 1271 C CA . PHE A 1 182 ? 21.922 -2.023 -21.403 1.00 92.56 182 PHE A CA 1
ATOM 1272 C C . PHE A 1 182 ? 21.942 -1.150 -20.154 1.00 92.56 182 PHE A C 1
ATOM 1274 O O . PHE A 1 182 ? 20.959 -1.052 -19.422 1.00 92.56 182 PHE A O 1
ATOM 1281 N N . GLU A 1 183 ? 23.031 -0.402 -19.996 1.00 91.69 183 GLU A N 1
ATOM 1282 C CA . GLU A 1 183 ? 22.997 0.839 -19.231 1.00 91.69 183 GLU A CA 1
ATOM 1283 C C . GLU A 1 183 ? 22.407 1.941 -20.126 1.00 91.69 183 GLU A C 1
ATOM 1285 O O . GLU A 1 183 ? 22.818 2.132 -21.275 1.00 91.69 183 GLU A O 1
ATOM 1290 N N . ILE A 1 184 ? 21.449 2.702 -19.606 1.00 92.25 184 ILE A N 1
ATOM 1291 C CA . ILE A 1 184 ? 20.742 3.726 -20.371 1.00 92.25 184 ILE A CA 1
ATOM 1292 C C . ILE A 1 184 ? 20.950 5.099 -19.731 1.00 92.25 184 ILE A C 1
ATOM 1294 O O . ILE A 1 184 ? 20.554 5.387 -18.593 1.00 92.25 184 ILE A O 1
ATOM 1298 N N . ALA A 1 185 ? 21.561 5.993 -20.505 1.00 89.75 185 ALA A N 1
ATOM 1299 C CA . ALA A 1 185 ? 21.509 7.425 -20.258 1.00 89.75 185 ALA A CA 1
ATOM 1300 C C . ALA A 1 185 ? 20.246 8.002 -20.908 1.00 89.75 185 ALA A C 1
ATOM 1302 O O . ALA A 1 185 ? 19.911 7.640 -22.032 1.00 89.75 185 ALA A O 1
ATOM 1303 N N . ARG A 1 186 ? 19.559 8.922 -20.226 1.00 89.62 186 ARG A N 1
ATOM 1304 C CA . ARG A 1 186 ? 18.311 9.509 -20.738 1.00 89.62 186 ARG A CA 1
ATOM 1305 C C . ARG A 1 186 ? 18.517 10.285 -22.040 1.00 89.62 186 ARG A C 1
ATOM 1307 O O . ARG A 1 186 ? 19.538 10.957 -22.219 1.00 89.62 186 ARG A O 1
ATOM 1314 N N . ILE A 1 187 ? 17.496 10.247 -22.890 1.00 84.81 187 ILE A N 1
ATOM 1315 C CA . ILE A 1 187 ? 17.286 11.152 -24.017 1.00 84.81 187 ILE A CA 1
ATOM 1316 C C . ILE A 1 187 ? 17.262 12.579 -23.456 1.00 84.81 187 ILE A C 1
ATOM 1318 O O . ILE A 1 187 ? 16.558 12.871 -22.487 1.00 84.81 187 ILE A O 1
ATOM 1322 N N . GLY A 1 188 ? 18.088 13.464 -24.015 1.00 79.19 188 GLY A N 1
ATOM 1323 C CA . GLY A 1 188 ? 18.133 14.862 -23.590 1.00 79.19 188 GLY A CA 1
ATOM 1324 C C . GLY A 1 188 ? 16.831 15.596 -23.922 1.00 79.19 188 GLY A C 1
ATOM 1325 O O . GLY A 1 188 ? 16.211 15.319 -24.942 1.00 79.19 188 GLY A O 1
ATOM 1326 N N . GLY A 1 189 ? 16.442 16.558 -23.087 1.00 86.12 189 GLY A N 1
ATOM 1327 C CA . GLY A 1 189 ? 15.188 17.296 -23.236 1.00 86.12 189 GLY A CA 1
ATOM 1328 C C . GLY A 1 189 ? 14.521 17.550 -21.888 1.00 86.12 189 GLY A C 1
ATOM 1329 O O . GLY A 1 189 ? 15.130 17.336 -20.841 1.00 86.12 189 GLY A O 1
ATOM 1330 N N . ASP A 1 190 ? 13.281 18.026 -21.938 1.00 88.69 190 ASP A N 1
ATOM 1331 C CA . ASP A 1 190 ? 12.377 18.140 -20.794 1.00 88.69 190 ASP A CA 1
ATOM 1332 C C . ASP A 1 190 ? 10.961 17.775 -21.289 1.00 88.69 190 ASP A C 1
ATOM 1334 O O . ASP A 1 190 ? 10.365 18.574 -22.020 1.00 88.69 190 ASP A O 1
ATOM 1338 N N . PRO A 1 191 ? 10.463 16.552 -21.011 1.00 93.56 191 PRO A N 1
ATOM 1339 C CA . PRO A 1 191 ? 11.051 15.549 -20.118 1.00 93.56 191 PRO A CA 1
ATOM 1340 C C . PRO A 1 191 ? 12.324 14.887 -20.675 1.00 93.56 191 PRO A C 1
ATOM 1342 O O . PRO A 1 191 ? 12.455 14.671 -21.879 1.00 93.56 191 PRO A O 1
ATOM 1345 N N . ALA A 1 192 ? 13.256 14.529 -19.788 1.00 94.75 192 ALA A N 1
ATOM 1346 C CA . ALA A 1 192 ? 14.347 13.608 -20.109 1.00 94.75 192 ALA A CA 1
ATOM 1347 C C . ALA A 1 192 ? 13.906 12.172 -19.795 1.00 94.75 192 ALA A C 1
ATOM 1349 O O . ALA A 1 192 ? 13.584 11.873 -18.643 1.00 94.75 192 ALA A O 1
ATOM 1350 N N . ILE A 1 193 ? 13.915 11.289 -20.795 1.00 95.50 193 ILE A N 1
ATOM 1351 C CA . ILE A 1 193 ? 13.341 9.933 -20.713 1.00 95.50 193 ILE A CA 1
ATOM 1352 C C . ILE A 1 193 ? 14.425 8.881 -20.977 1.00 95.50 193 ILE A C 1
ATOM 1354 O O . ILE A 1 193 ? 15.237 9.063 -21.877 1.00 95.50 193 ILE A O 1
ATOM 1358 N N . GLY A 1 194 ? 14.478 7.793 -20.204 1.00 95.75 194 GLY A N 1
ATOM 1359 C CA . GLY A 1 194 ? 15.366 6.655 -20.478 1.00 95.75 194 GLY A CA 1
ATOM 1360 C C . GLY A 1 194 ? 14.856 5.798 -21.636 1.00 95.75 194 GLY A C 1
ATOM 1361 O O . GLY A 1 194 ? 15.510 5.705 -22.671 1.00 95.75 194 GLY A O 1
ATOM 1362 N N . VAL A 1 195 ? 13.672 5.212 -21.474 1.00 98.00 195 VAL A N 1
ATOM 1363 C CA . VAL A 1 195 ? 12.982 4.426 -22.507 1.00 98.00 195 VAL A CA 1
ATOM 1364 C C . VAL A 1 195 ? 11.596 5.018 -22.737 1.00 98.00 195 VAL A C 1
ATOM 1366 O O . VAL A 1 195 ? 10.836 5.158 -21.782 1.00 98.00 195 VAL A O 1
ATOM 1369 N N . ALA A 1 196 ? 11.285 5.388 -23.977 1.00 97.88 196 ALA A N 1
ATOM 1370 C CA . ALA A 1 196 ? 9.977 5.901 -24.378 1.00 97.88 196 ALA A CA 1
ATOM 1371 C C . ALA A 1 196 ? 9.225 4.840 -25.190 1.00 97.88 196 ALA A C 1
ATOM 1373 O O . ALA A 1 196 ? 9.789 4.271 -26.128 1.00 97.88 196 ALA A O 1
ATOM 1374 N N . ILE A 1 197 ? 7.975 4.567 -24.818 1.00 98.56 197 ILE A N 1
ATOM 1375 C CA . ILE A 1 197 ? 7.128 3.552 -25.444 1.00 98.56 197 ILE A CA 1
ATOM 1376 C C . ILE A 1 197 ? 5.751 4.154 -25.707 1.00 98.56 197 ILE A C 1
ATOM 1378 O O . ILE A 1 197 ? 5.041 4.491 -24.763 1.00 98.56 197 ILE A O 1
ATOM 1382 N N . ASP A 1 198 ? 5.361 4.238 -26.975 1.00 98.19 198 ASP A N 1
ATOM 1383 C CA . ASP A 1 198 ? 4.046 4.716 -27.400 1.00 98.19 198 ASP A CA 1
ATOM 1384 C C . ASP A 1 198 ? 3.420 3.779 -28.439 1.00 98.19 198 ASP A C 1
ATOM 1386 O O . ASP A 1 198 ? 4.115 3.213 -29.291 1.00 98.19 198 ASP A O 1
ATOM 1390 N N . SER A 1 199 ? 2.097 3.589 -28.379 1.00 97.88 199 SER A N 1
ATOM 1391 C CA . SER A 1 199 ? 1.341 2.786 -29.357 1.00 97.88 199 SER A CA 1
ATOM 1392 C C . SER A 1 199 ? 1.961 1.411 -29.656 1.00 97.88 199 SER A C 1
ATOM 1394 O O . SER A 1 199 ? 1.951 0.957 -30.802 1.00 97.88 199 SER A O 1
ATOM 1396 N N . SER A 1 200 ? 2.551 0.766 -28.645 1.00 97.81 200 SER A N 1
ATOM 1397 C CA . SER A 1 200 ? 3.420 -0.401 -28.818 1.00 97.81 200 SER A CA 1
ATOM 1398 C C . SER A 1 200 ? 3.023 -1.550 -27.898 1.00 97.81 200 SER A C 1
ATOM 1400 O O . SER A 1 200 ? 2.919 -1.390 -26.684 1.00 97.81 200 SER A O 1
ATOM 1402 N N . VAL A 1 201 ? 2.840 -2.741 -28.466 1.00 91.75 201 VAL A N 1
ATOM 1403 C CA . VAL A 1 201 ? 2.422 -3.940 -27.727 1.00 91.75 201 VAL A CA 1
ATOM 1404 C C . VAL A 1 201 ? 3.452 -5.058 -27.837 1.00 91.75 201 VAL A C 1
ATOM 1406 O O . VAL A 1 201 ? 4.055 -5.257 -28.889 1.00 91.75 201 VAL A O 1
ATOM 1409 N N . GLY A 1 202 ? 3.632 -5.810 -26.748 1.00 87.19 202 GLY A N 1
ATOM 1410 C CA . GLY A 1 202 ? 4.598 -6.913 -26.699 1.00 87.19 202 GLY A CA 1
ATOM 1411 C C . GLY A 1 202 ? 6.044 -6.436 -26.555 1.00 87.19 202 GLY A C 1
ATOM 1412 O O . GLY A 1 202 ? 6.959 -7.104 -27.030 1.00 87.19 202 GLY A O 1
ATOM 1413 N N . VAL A 1 203 ? 6.254 -5.265 -25.943 1.00 95.56 203 VAL A N 1
ATOM 1414 C CA . VAL A 1 203 ? 7.601 -4.775 -25.641 1.00 95.56 203 VAL A CA 1
ATOM 1415 C C . VAL A 1 203 ? 8.118 -5.479 -24.391 1.00 95.56 203 VAL A C 1
ATOM 1417 O O . VAL A 1 203 ? 7.464 -5.436 -23.349 1.00 95.56 203 VAL A O 1
ATOM 1420 N N . VAL A 1 204 ? 9.293 -6.096 -24.493 1.00 95.38 204 VAL A N 1
ATOM 1421 C CA . VAL A 1 204 ? 9.969 -6.760 -23.373 1.00 95.38 204 VAL A CA 1
ATOM 1422 C C . VAL A 1 204 ? 11.270 -6.031 -23.061 1.00 95.38 204 VAL A C 1
ATOM 1424 O O . VAL A 1 204 ? 12.133 -5.857 -23.920 1.00 95.38 204 VAL A O 1
ATOM 1427 N N . LEU A 1 205 ? 11.399 -5.572 -21.825 1.00 97.19 205 LEU A N 1
ATOM 1428 C CA . LEU A 1 205 ? 12.575 -4.885 -21.318 1.00 97.19 205 LEU A CA 1
ATOM 1429 C C . LEU A 1 205 ? 13.208 -5.741 -20.223 1.00 97.19 205 LEU A C 1
ATOM 1431 O O . LEU A 1 205 ? 12.557 -6.035 -19.223 1.00 97.19 205 LEU A O 1
ATOM 1435 N N . GLY A 1 206 ? 14.474 -6.104 -20.387 1.00 93.75 206 GLY A N 1
ATOM 1436 C CA . GLY A 1 206 ? 15.185 -6.959 -19.439 1.00 93.75 206 GLY A CA 1
ATOM 1437 C C . GLY A 1 206 ? 16.565 -6.410 -19.117 1.00 93.75 206 GLY A C 1
ATOM 1438 O O . GLY A 1 206 ? 17.191 -5.745 -19.941 1.00 93.75 206 GLY A O 1
ATOM 1439 N N . ASN A 1 207 ? 17.073 -6.664 -17.910 1.00 90.88 207 ASN A N 1
ATOM 1440 C CA . ASN A 1 207 ? 18.469 -6.362 -17.575 1.00 90.88 207 ASN A CA 1
ATOM 1441 C C . ASN A 1 207 ? 18.872 -4.903 -17.900 1.00 90.88 207 ASN A C 1
ATOM 1443 O O . ASN A 1 207 ? 19.892 -4.661 -18.547 1.00 90.88 207 ASN A O 1
ATOM 1447 N N . LEU A 1 208 ? 18.048 -3.919 -17.527 1.00 93.38 208 LEU A N 1
ATOM 1448 C CA . LEU A 1 208 ? 18.320 -2.504 -17.802 1.00 93.38 208 LEU A CA 1
ATOM 1449 C C . LEU A 1 208 ? 18.862 -1.785 -16.563 1.00 93.38 208 LEU A C 1
ATOM 1451 O O . LEU A 1 208 ? 18.318 -1.942 -15.474 1.00 93.38 208 LEU A O 1
ATOM 1455 N N . ASP A 1 209 ? 19.882 -0.940 -16.730 1.00 90.62 209 ASP A N 1
ATOM 1456 C CA . ASP A 1 209 ? 20.366 -0.003 -15.704 1.00 90.62 209 ASP A CA 1
ATOM 1457 C C . ASP A 1 209 ? 20.144 1.444 -16.168 1.00 90.62 209 ASP A C 1
ATOM 1459 O O . ASP A 1 209 ? 20.928 2.009 -16.935 1.00 90.62 209 ASP A O 1
ATOM 1463 N N . ILE A 1 210 ? 19.044 2.062 -15.734 1.00 91.31 210 ILE A N 1
ATOM 1464 C CA . ILE A 1 210 ? 18.716 3.446 -16.087 1.00 91.31 210 ILE A CA 1
ATOM 1465 C C . ILE A 1 210 ? 19.280 4.383 -15.017 1.00 91.31 210 ILE A C 1
ATOM 1467 O O . ILE A 1 210 ? 18.818 4.415 -13.873 1.00 91.31 210 ILE A O 1
ATOM 1471 N N . SER A 1 211 ? 20.275 5.178 -15.422 1.00 83.69 211 SER A N 1
ATOM 1472 C CA . SER A 1 211 ? 21.060 6.086 -14.564 1.00 83.69 211 SER A CA 1
ATOM 1473 C C . SER A 1 211 ? 20.233 7.233 -13.946 1.00 83.69 211 SER A C 1
ATOM 1475 O O . SER A 1 211 ? 19.037 7.332 -14.178 1.00 83.69 211 SER A O 1
ATOM 1477 N N . ARG A 1 212 ? 20.825 8.157 -13.163 1.00 79.19 212 ARG A N 1
ATOM 1478 C CA . ARG A 1 212 ? 20.104 9.267 -12.470 1.00 79.19 212 ARG A CA 1
ATOM 1479 C C . ARG A 1 212 ? 20.052 10.619 -13.204 1.00 79.19 212 ARG A C 1
ATOM 1481 O O . ARG A 1 212 ? 19.187 11.439 -12.919 1.00 79.19 212 ARG A O 1
ATOM 1488 N N . GLY A 1 213 ? 20.983 10.887 -14.117 1.00 76.12 213 GLY A N 1
ATOM 1489 C CA . GLY A 1 213 ? 21.075 12.183 -14.808 1.00 76.12 213 GLY A CA 1
ATOM 1490 C C . GLY A 1 213 ? 20.245 12.262 -16.100 1.00 76.12 213 GLY A C 1
ATOM 1491 O O . GLY A 1 213 ? 19.868 11.223 -16.643 1.00 76.12 213 GLY A O 1
ATOM 1492 N N . PRO A 1 214 ? 20.012 13.465 -16.657 1.00 82.75 214 PRO A N 1
ATOM 1493 C CA . PRO A 1 214 ? 20.451 14.784 -16.180 1.00 82.75 214 PRO A CA 1
ATOM 1494 C C . PRO A 1 214 ? 19.475 15.427 -15.172 1.00 82.75 214 PRO A C 1
ATOM 1496 O O . PRO A 1 214 ? 18.387 14.914 -14.940 1.00 82.75 214 PRO A O 1
ATOM 1499 N N . ALA A 1 215 ? 19.861 16.564 -14.582 1.00 82.50 215 ALA A N 1
ATOM 1500 C CA . ALA A 1 215 ? 18.969 17.403 -13.774 1.00 82.50 215 ALA A CA 1
ATOM 1501 C C . ALA A 1 215 ? 18.235 18.412 -14.680 1.00 82.50 215 ALA A C 1
ATOM 1503 O O . ALA A 1 215 ? 18.799 19.437 -15.065 1.00 82.50 215 ALA A O 1
ATOM 1504 N N . VAL A 1 216 ? 17.000 18.082 -15.048 1.00 90.25 216 VAL A N 1
ATOM 1505 C CA . VAL A 1 216 ? 16.048 18.920 -15.809 1.00 90.25 216 VAL A CA 1
ATOM 1506 C C . VAL A 1 216 ? 14.737 19.029 -15.016 1.00 90.25 216 VAL A C 1
ATOM 1508 O O . VAL A 1 216 ? 14.683 18.504 -13.906 1.00 90.25 216 VAL A O 1
ATOM 1511 N N . ALA A 1 217 ? 13.690 19.705 -15.509 1.00 92.06 217 ALA A N 1
ATOM 1512 C CA . ALA A 1 217 ? 12.458 19.824 -14.721 1.00 92.06 217 ALA A CA 1
ATOM 1513 C C . ALA A 1 217 ? 11.770 18.466 -14.542 1.00 92.06 217 ALA A C 1
ATOM 1515 O O . ALA A 1 217 ? 11.466 18.089 -13.409 1.00 92.06 217 ALA A O 1
ATOM 1516 N N . THR A 1 218 ? 11.603 17.712 -15.629 1.00 93.75 218 THR A N 1
ATOM 1517 C CA . THR A 1 218 ? 10.959 16.397 -15.606 1.00 93.75 218 THR A CA 1
ATOM 1518 C C . THR A 1 218 ? 11.928 15.298 -16.019 1.00 93.75 218 THR A C 1
ATOM 1520 O O . THR A 1 218 ? 12.507 15.342 -17.106 1.00 93.75 218 THR A O 1
ATOM 1523 N N . THR A 1 219 ? 12.091 14.279 -15.176 1.00 94.25 219 THR A N 1
ATOM 1524 C CA . THR A 1 219 ? 12.864 13.074 -15.508 1.00 94.25 219 THR A CA 1
ATOM 1525 C C . THR A 1 219 ? 12.001 11.830 -15.382 1.00 94.25 219 THR A C 1
ATOM 1527 O O . THR A 1 219 ? 11.320 11.649 -14.375 1.00 94.25 219 THR A O 1
ATOM 1530 N N . ILE A 1 220 ? 12.049 10.966 -16.395 1.00 95.81 220 ILE A N 1
ATOM 1531 C CA . ILE A 1 220 ? 11.347 9.682 -16.406 1.00 95.81 220 ILE A CA 1
ATOM 1532 C C . ILE A 1 220 ? 12.351 8.573 -16.745 1.00 95.81 220 ILE A C 1
ATOM 1534 O O . ILE A 1 220 ? 13.224 8.753 -17.599 1.00 95.81 220 ILE A O 1
ATOM 1538 N N . GLY A 1 221 ? 12.304 7.447 -16.036 1.00 95.62 221 GLY A N 1
ATOM 1539 C CA . GLY A 1 221 ? 13.108 6.267 -16.362 1.00 95.62 221 GLY A CA 1
ATOM 1540 C C . GLY A 1 221 ? 12.533 5.529 -17.570 1.00 95.62 221 GLY A C 1
ATOM 1541 O O . GLY A 1 221 ? 13.150 5.528 -18.634 1.00 95.62 221 GLY A O 1
ATOM 1542 N N . VAL A 1 222 ? 11.336 4.969 -17.414 1.00 98.25 222 VAL A N 1
ATOM 1543 C CA . VAL A 1 222 ? 10.544 4.334 -18.480 1.00 98.25 222 VAL A CA 1
ATOM 1544 C C . VAL A 1 222 ? 9.192 5.040 -18.574 1.00 98.25 222 VAL A C 1
ATOM 1546 O O . VAL A 1 222 ? 8.501 5.155 -17.563 1.00 98.25 222 VAL A O 1
ATOM 1549 N N . ASP A 1 223 ? 8.832 5.528 -19.758 1.00 98.31 223 ASP A N 1
ATOM 1550 C CA . ASP A 1 223 ? 7.541 6.167 -20.041 1.00 98.31 223 ASP A CA 1
ATOM 1551 C C . ASP A 1 223 ? 6.751 5.291 -21.018 1.00 98.31 223 ASP A C 1
ATOM 1553 O O . ASP A 1 223 ? 7.251 4.967 -22.097 1.00 98.31 223 ASP A O 1
ATOM 1557 N N . VAL A 1 224 ? 5.546 4.885 -20.621 1.00 98.75 224 VAL A N 1
ATOM 1558 C CA . VAL A 1 224 ? 4.650 4.001 -21.374 1.00 98.75 224 VAL A CA 1
ATOM 1559 C C . VAL A 1 224 ? 3.327 4.725 -21.601 1.00 98.75 224 VAL A C 1
ATOM 1561 O O . VAL A 1 224 ? 2.630 5.053 -20.638 1.00 98.75 224 VAL A O 1
ATOM 1564 N N . SER A 1 225 ? 2.969 4.967 -22.860 1.00 98.31 225 SER A N 1
ATOM 1565 C CA . SER A 1 225 ? 1.756 5.700 -23.229 1.00 98.31 225 SER A CA 1
ATOM 1566 C C . SER A 1 225 ? 0.997 5.086 -24.405 1.00 98.31 225 SER A C 1
ATOM 1568 O O . SER A 1 225 ? 1.490 4.208 -25.116 1.00 98.31 225 SER A O 1
ATOM 1570 N N . ASP A 1 226 ? -0.220 5.588 -24.624 1.00 97.06 226 ASP A N 1
ATOM 1571 C CA . ASP A 1 226 ? -1.015 5.376 -25.836 1.00 97.06 226 ASP A CA 1
ATOM 1572 C C . ASP A 1 226 ? -1.322 3.900 -26.139 1.00 97.06 226 ASP A C 1
ATOM 1574 O O . ASP A 1 226 ? -0.949 3.375 -27.187 1.00 97.06 226 ASP A O 1
ATOM 1578 N N . ASN A 1 227 ? -2.045 3.228 -25.237 1.00 94.75 227 ASN A N 1
ATOM 1579 C CA . ASN A 1 227 ? -2.487 1.837 -25.379 1.00 94.75 227 ASN A CA 1
ATOM 1580 C C . ASN A 1 227 ? -1.324 0.848 -25.586 1.00 94.75 227 ASN A C 1
ATOM 1582 O O . ASN A 1 227 ? -1.414 -0.107 -26.366 1.00 94.75 227 ASN A O 1
ATOM 1586 N N . SER A 1 228 ? -0.218 1.093 -24.885 1.00 98.25 228 SER A N 1
ATOM 1587 C CA . SER A 1 228 ? 0.955 0.226 -24.913 1.00 98.25 228 SER A CA 1
ATOM 1588 C C . SER A 1 228 ? 0.855 -0.920 -23.903 1.00 98.25 228 SER A C 1
ATOM 1590 O O . SER A 1 228 ? 0.113 -0.861 -22.919 1.00 98.25 228 SER A O 1
ATOM 1592 N N . ALA A 1 229 ? 1.622 -1.981 -24.152 1.00 93.62 229 ALA A N 1
ATOM 1593 C CA . ALA A 1 229 ? 1.714 -3.154 -23.291 1.00 93.62 229 ALA A CA 1
ATOM 1594 C C . ALA A 1 229 ? 3.163 -3.624 -23.157 1.00 93.62 229 ALA A C 1
ATOM 1596 O O . ALA A 1 229 ? 3.762 -4.074 -24.141 1.00 93.62 229 ALA A O 1
ATOM 1597 N N . VAL A 1 230 ? 3.693 -3.532 -21.935 1.00 96.25 230 VAL A N 1
ATOM 1598 C CA . VAL A 1 230 ? 5.124 -3.696 -21.652 1.00 96.25 230 VAL A CA 1
ATOM 1599 C C . VAL A 1 230 ? 5.348 -4.695 -20.523 1.00 96.25 230 VAL A C 1
ATOM 1601 O O . VAL A 1 230 ? 4.639 -4.658 -19.522 1.00 96.25 230 VAL A O 1
ATOM 1604 N N . VAL A 1 231 ? 6.364 -5.540 -20.671 1.00 96.00 231 VAL A N 1
ATOM 1605 C CA . VAL A 1 231 ? 6.934 -6.364 -19.599 1.00 96.00 231 VAL A CA 1
ATOM 1606 C C . VAL A 1 231 ? 8.310 -5.795 -19.252 1.00 96.00 231 VAL A C 1
ATOM 1608 O O . VAL A 1 231 ? 9.116 -5.567 -20.154 1.00 96.00 231 VAL A O 1
ATOM 1611 N N . LEU A 1 232 ? 8.585 -5.545 -17.971 1.00 97.25 232 LEU A N 1
ATOM 1612 C CA . LEU A 1 232 ? 9.891 -5.084 -17.489 1.00 97.25 232 LEU A CA 1
ATOM 1613 C C . LEU A 1 232 ? 10.388 -5.994 -16.366 1.00 97.25 232 LEU A C 1
ATOM 1615 O O . LEU A 1 232 ? 9.779 -6.059 -15.293 1.00 97.25 232 LEU A O 1
ATOM 1619 N N . THR A 1 233 ? 11.525 -6.647 -16.597 1.00 94.19 233 THR A N 1
ATOM 1620 C CA . THR A 1 233 ? 12.096 -7.634 -15.678 1.00 94.19 233 THR A CA 1
ATOM 1621 C C . THR A 1 233 ? 13.560 -7.381 -15.361 1.00 94.19 233 THR A C 1
ATOM 1623 O O . THR A 1 233 ? 14.286 -6.719 -16.109 1.00 94.19 233 THR A O 1
ATOM 1626 N N . ASN A 1 234 ? 13.997 -7.910 -14.213 1.00 90.69 234 ASN A N 1
ATOM 1627 C CA . ASN A 1 234 ? 15.396 -7.962 -13.786 1.00 90.69 234 ASN A CA 1
ATOM 1628 C C . ASN A 1 234 ? 16.160 -6.639 -14.003 1.00 90.69 234 ASN A C 1
ATOM 1630 O O . ASN A 1 234 ? 17.284 -6.641 -14.493 1.00 90.69 234 ASN A O 1
ATOM 1634 N N . SER A 1 235 ? 15.541 -5.499 -13.694 1.00 93.06 235 SER A N 1
ATOM 1635 C CA . SER A 1 235 ? 16.046 -4.172 -14.057 1.00 93.06 235 SER A CA 1
ATOM 1636 C C . SER A 1 235 ? 16.218 -3.244 -12.851 1.00 93.06 235 SER A C 1
ATOM 1638 O O . SER A 1 235 ? 15.682 -3.458 -11.759 1.00 93.06 235 SER A O 1
ATOM 1640 N N . SER A 1 236 ? 16.998 -2.186 -13.063 1.00 91.44 236 SER A N 1
ATOM 1641 C CA . SER A 1 236 ? 17.229 -1.077 -12.145 1.00 91.44 236 SER A CA 1
ATOM 1642 C C . SER A 1 236 ? 16.834 0.227 -12.811 1.00 91.44 236 SER A C 1
ATOM 1644 O O . SER A 1 236 ? 17.504 0.714 -13.723 1.00 91.44 236 SER A O 1
ATOM 1646 N N . VAL A 1 237 ? 15.728 0.809 -12.360 1.00 92.94 237 VAL A N 1
ATOM 1647 C CA . VAL A 1 237 ? 15.201 2.040 -12.948 1.00 92.94 237 VAL A CA 1
ATOM 1648 C C . VAL A 1 237 ? 15.228 3.146 -11.914 1.00 92.94 237 VAL A C 1
ATOM 1650 O O . VAL A 1 237 ? 14.526 3.087 -10.907 1.00 92.94 237 VAL A O 1
ATOM 1653 N N . HIS A 1 238 ? 16.025 4.180 -12.168 1.00 90.12 238 HIS A N 1
ATOM 1654 C CA . HIS A 1 238 ? 15.987 5.406 -11.381 1.00 90.12 238 HIS A CA 1
ATOM 1655 C C . HIS A 1 238 ? 15.027 6.419 -12.008 1.00 90.12 238 HIS A C 1
ATOM 1657 O O . HIS A 1 238 ? 15.033 6.616 -13.222 1.00 90.12 238 HIS A O 1
ATOM 1663 N N . GLY A 1 239 ? 14.273 7.144 -11.180 1.00 89.31 239 GLY A N 1
ATOM 1664 C CA . GLY A 1 239 ? 13.418 8.246 -11.629 1.00 89.31 239 GLY A CA 1
ATOM 1665 C C . GLY A 1 239 ? 14.183 9.512 -11.993 1.00 89.31 239 GLY A C 1
ATOM 1666 O O . GLY A 1 239 ? 13.667 10.378 -12.690 1.00 89.31 239 GLY A O 1
ATOM 1667 N N . GLY A 1 240 ? 15.451 9.588 -11.591 1.00 87.50 240 GLY A N 1
ATOM 1668 C CA . GLY A 1 240 ? 16.362 10.677 -11.919 1.00 87.50 240 GLY A CA 1
ATOM 1669 C C . GLY A 1 240 ? 16.266 11.870 -10.971 1.00 87.50 240 GLY A C 1
ATOM 1670 O O . GLY A 1 240 ? 15.719 11.765 -9.875 1.00 87.50 240 GLY A O 1
ATOM 1671 N N . ASN A 1 241 ? 16.851 12.993 -11.393 1.00 85.62 241 ASN A N 1
ATOM 1672 C CA . ASN A 1 241 ? 17.033 14.202 -10.583 1.00 85.62 241 ASN A CA 1
ATOM 1673 C C . ASN A 1 241 ? 16.157 15.377 -11.050 1.00 85.62 241 ASN A C 1
ATOM 1675 O O . ASN A 1 241 ? 16.610 16.524 -11.047 1.00 85.62 241 ASN A O 1
ATOM 1679 N N . GLY A 1 242 ? 14.925 15.087 -11.471 1.00 88.94 242 GLY A N 1
ATOM 1680 C CA . GLY A 1 242 ? 13.928 16.089 -11.839 1.00 88.94 242 GLY A CA 1
ATOM 1681 C C . GLY A 1 242 ? 13.748 17.168 -10.765 1.00 88.94 242 GLY A C 1
ATOM 1682 O O . GLY A 1 242 ? 13.652 16.858 -9.576 1.00 88.94 242 GLY A O 1
ATOM 1683 N N . THR A 1 243 ? 13.718 18.441 -11.171 1.00 88.25 243 THR A N 1
ATOM 1684 C CA . THR A 1 243 ? 13.488 19.584 -10.263 1.00 88.25 243 THR A CA 1
ATOM 1685 C C . THR A 1 243 ? 12.013 19.965 -10.128 1.00 88.25 243 THR A C 1
ATOM 1687 O O . THR A 1 243 ? 11.669 20.825 -9.328 1.00 88.25 243 THR A O 1
ATOM 1690 N N . ALA A 1 244 ? 11.132 19.384 -10.938 1.00 90.69 244 ALA A N 1
ATOM 1691 C CA . ALA A 1 244 ? 9.684 19.533 -10.826 1.00 90.69 244 ALA A CA 1
ATOM 1692 C C . ALA A 1 244 ? 9.032 18.172 -10.570 1.00 90.69 244 ALA A C 1
ATOM 1694 O O . ALA A 1 244 ? 8.287 18.029 -9.604 1.00 90.69 244 ALA A O 1
ATOM 1695 N N . LEU A 1 245 ? 9.382 17.179 -11.392 1.00 92.81 245 LEU A N 1
ATOM 1696 C CA . LEU A 1 245 ? 8.848 15.824 -11.329 1.00 92.81 245 LEU A CA 1
ATOM 1697 C C . LEU A 1 245 ? 9.942 14.801 -11.657 1.00 92.81 245 LEU A C 1
ATOM 1699 O O . LEU A 1 245 ? 10.663 14.942 -12.646 1.00 92.81 245 LEU A O 1
ATOM 1703 N N . ALA A 1 246 ? 10.042 13.744 -10.858 1.00 93.25 246 ALA A N 1
ATOM 1704 C CA . ALA A 1 246 ? 10.912 12.604 -11.132 1.00 93.25 246 ALA A CA 1
ATOM 1705 C C . ALA A 1 246 ? 10.127 11.297 -10.992 1.00 93.25 246 ALA A C 1
ATOM 1707 O O . ALA A 1 246 ? 9.584 11.025 -9.921 1.00 93.25 246 ALA A O 1
ATOM 1708 N N . VAL A 1 247 ? 10.082 10.487 -12.053 1.00 95.38 247 VAL A N 1
ATOM 1709 C CA . VAL A 1 247 ? 9.335 9.222 -12.069 1.00 95.38 247 VAL A CA 1
ATOM 1710 C C . VAL A 1 247 ? 10.207 8.066 -12.543 1.00 95.38 247 VAL A C 1
ATOM 1712 O O . VAL A 1 247 ? 10.829 8.158 -13.597 1.00 95.38 247 VAL A O 1
ATOM 1715 N N . GLY A 1 248 ? 10.268 6.970 -11.786 1.00 95.12 248 GLY A N 1
ATOM 1716 C CA . GLY A 1 248 ? 10.956 5.750 -12.224 1.00 95.12 248 GLY A CA 1
ATOM 1717 C C . GLY A 1 248 ? 10.285 5.155 -13.459 1.00 95.12 248 GLY A C 1
ATOM 1718 O O . GLY A 1 248 ? 10.856 5.162 -14.548 1.00 95.12 248 GLY A O 1
ATOM 1719 N N . VAL A 1 249 ? 9.049 4.699 -13.289 1.00 98.25 249 VAL A N 1
ATOM 1720 C CA . VAL A 1 249 ? 8.203 4.133 -14.342 1.00 98.25 249 VAL A CA 1
ATOM 1721 C C . VAL A 1 249 ? 6.879 4.887 -14.377 1.00 98.25 249 VAL A C 1
ATOM 1723 O O . VAL A 1 249 ? 6.200 4.995 -13.358 1.00 98.25 249 VAL A O 1
ATOM 1726 N N . ARG A 1 250 ? 6.508 5.420 -15.539 1.00 98.62 250 ARG A N 1
ATOM 1727 C CA . ARG A 1 250 ? 5.242 6.122 -15.754 1.00 98.62 250 ARG A CA 1
ATOM 1728 C C . ARG A 1 250 ? 4.426 5.388 -16.808 1.00 98.62 250 ARG A C 1
ATOM 1730 O O . ARG A 1 250 ? 4.934 5.118 -17.889 1.00 98.62 250 ARG A O 1
ATOM 1737 N N . VAL A 1 251 ? 3.171 5.094 -16.489 1.00 98.81 251 VAL A N 1
ATOM 1738 C CA . VAL A 1 251 ? 2.224 4.397 -17.363 1.00 98.81 251 VAL A CA 1
ATOM 1739 C C . VAL A 1 251 ? 0.954 5.224 -17.464 1.00 98.81 251 VAL A C 1
ATOM 1741 O O . VAL A 1 251 ? 0.352 5.553 -16.440 1.00 98.81 251 VAL A O 1
ATOM 1744 N N . VAL A 1 252 ? 0.566 5.581 -18.687 1.00 98.69 252 VAL A N 1
ATOM 1745 C CA . VAL A 1 252 ? -0.623 6.394 -18.966 1.00 98.69 252 VAL A CA 1
ATOM 1746 C C . VAL A 1 252 ? -1.440 5.769 -20.088 1.00 98.69 252 VAL A C 1
ATOM 1748 O O . VAL A 1 252 ? -0.907 5.514 -21.169 1.00 98.69 252 VAL A O 1
ATOM 1751 N N . ASP A 1 253 ? -2.729 5.529 -19.837 1.00 98.31 253 ASP A N 1
ATOM 1752 C CA . ASP A 1 253 ? -3.666 4.948 -20.813 1.00 98.31 253 ASP A CA 1
ATOM 1753 C C . ASP A 1 253 ? -3.102 3.660 -21.456 1.00 98.31 253 ASP A C 1
ATOM 1755 O O . ASP A 1 253 ? -3.175 3.458 -22.667 1.00 98.31 253 ASP A O 1
ATOM 1759 N N . SER A 1 254 ? -2.418 2.838 -20.654 1.00 98.56 254 SER A N 1
ATOM 1760 C CA . SER A 1 254 ? -1.584 1.697 -21.072 1.00 98.56 254 SER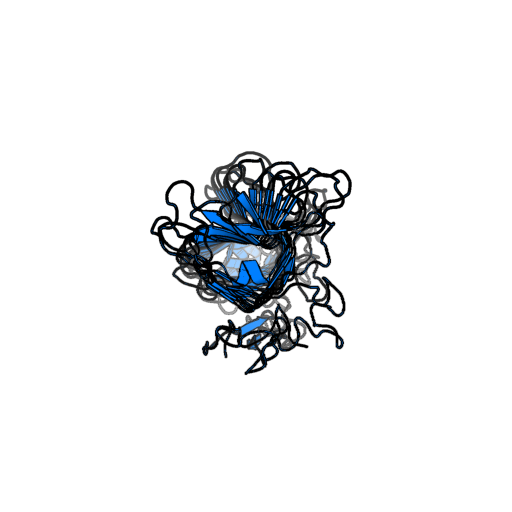 A CA 1
ATOM 1761 C C . SER A 1 254 ? -1.457 0.689 -19.932 1.00 98.56 254 SER A C 1
ATOM 1763 O O . SER A 1 254 ? -1.848 0.988 -18.813 1.00 98.56 254 SER A O 1
ATOM 1765 N N . ARG A 1 255 ? -0.855 -0.481 -20.166 1.00 96.06 255 ARG A N 1
ATOM 1766 C CA . ARG A 1 255 ? -0.597 -1.464 -19.100 1.00 96.06 255 ARG A CA 1
ATOM 1767 C C . ARG A 1 255 ? 0.869 -1.854 -19.000 1.00 96.06 255 ARG A C 1
ATOM 1769 O O . ARG A 1 255 ? 1.581 -1.897 -20.009 1.00 96.06 255 ARG A O 1
ATOM 1776 N N . ILE A 1 256 ? 1.296 -2.205 -17.792 1.00 97.75 256 ILE A N 1
ATOM 1777 C CA . ILE A 1 256 ? 2.641 -2.718 -17.542 1.00 97.75 256 ILE A CA 1
ATOM 1778 C C . ILE A 1 256 ? 2.624 -3.962 -16.666 1.00 97.75 256 ILE A C 1
ATOM 1780 O O . ILE A 1 256 ? 1.786 -4.103 -15.782 1.00 97.75 256 ILE A O 1
ATOM 1784 N N . ASP A 1 257 ? 3.595 -4.829 -16.900 1.00 96.12 257 ASP A N 1
ATOM 1785 C CA . ASP A 1 257 ? 3.902 -5.974 -16.068 1.00 96.12 257 ASP A CA 1
ATOM 1786 C C . ASP A 1 257 ? 5.336 -5.852 -15.533 1.00 96.12 257 ASP A C 1
ATOM 1788 O O . ASP A 1 257 ? 6.312 -5.990 -16.277 1.00 96.12 257 ASP A O 1
ATOM 1792 N N . LEU A 1 258 ? 5.465 -5.508 -14.253 1.00 96.56 258 LEU A N 1
ATOM 1793 C CA . LEU A 1 258 ? 6.739 -5.427 -13.548 1.00 96.56 258 LEU A CA 1
ATOM 1794 C C . LEU A 1 258 ? 6.949 -6.724 -12.772 1.00 96.56 258 LEU A C 1
ATOM 1796 O O . LEU A 1 258 ? 6.249 -6.952 -11.788 1.00 96.56 258 LEU A O 1
ATOM 1800 N N . ARG A 1 259 ? 7.939 -7.535 -13.163 1.00 91.75 259 ARG A N 1
ATOM 1801 C CA . ARG A 1 259 ? 8.264 -8.787 -12.458 1.00 91.75 259 ARG A CA 1
ATOM 1802 C C . ARG A 1 259 ? 9.737 -8.914 -12.161 1.00 91.75 259 ARG A C 1
ATOM 1804 O O . ARG A 1 259 ? 10.582 -8.495 -12.945 1.00 91.75 259 ARG A O 1
ATOM 1811 N N . ASP A 1 260 ? 10.051 -9.536 -11.035 1.00 91.56 260 ASP A N 1
ATOM 1812 C CA . ASP A 1 260 ? 11.411 -9.970 -10.710 1.00 91.56 260 ASP A CA 1
ATOM 1813 C C . ASP A 1 260 ? 12.458 -8.841 -10.715 1.00 91.56 260 ASP A C 1
ATOM 1815 O O . ASP A 1 260 ? 13.658 -9.049 -10.905 1.00 91.56 260 ASP A O 1
ATOM 1819 N N . ASN A 1 261 ? 12.016 -7.609 -10.457 1.00 93.88 261 ASN A N 1
ATOM 1820 C CA . ASN A 1 261 ? 12.887 -6.453 -10.268 1.00 93.88 261 ASN A CA 1
ATOM 1821 C C . ASN A 1 261 ? 13.333 -6.386 -8.800 1.00 93.88 261 ASN A C 1
ATOM 1823 O O . ASN A 1 261 ? 13.185 -5.366 -8.124 1.00 93.88 261 ASN A O 1
ATOM 1827 N N . CYS A 1 262 ? 13.847 -7.500 -8.283 1.00 92.00 262 CYS A N 1
ATOM 1828 C CA . CYS A 1 262 ? 14.278 -7.645 -6.901 1.00 92.00 262 CYS A CA 1
ATOM 1829 C C . CYS A 1 262 ? 15.601 -8.413 -6.814 1.00 92.00 262 CYS A C 1
ATOM 1831 O O . CYS A 1 262 ? 15.997 -9.165 -7.703 1.00 92.00 262 CYS A O 1
ATOM 1833 N N . GLU A 1 263 ? 16.363 -8.166 -5.753 1.00 89.38 263 GLU A N 1
ATOM 1834 C CA . GLU A 1 263 ? 17.678 -8.780 -5.576 1.00 89.38 263 GLU A CA 1
ATOM 1835 C C . GLU A 1 263 ? 17.624 -10.105 -4.811 1.00 89.38 263 GLU A C 1
ATOM 1837 O O . GLU A 1 263 ? 18.412 -10.999 -5.116 1.00 89.38 263 GLU A O 1
ATOM 1842 N N . ALA A 1 264 ? 16.699 -10.234 -3.858 1.00 89.88 264 ALA A N 1
ATOM 1843 C CA . ALA A 1 264 ? 16.527 -11.428 -3.042 1.00 89.88 264 ALA A CA 1
ATOM 1844 C C . ALA A 1 264 ? 15.066 -11.609 -2.618 1.00 89.88 264 ALA A C 1
ATOM 1846 O O . ALA A 1 264 ? 14.314 -10.638 -2.498 1.00 89.88 264 ALA A O 1
ATOM 1847 N N . TYR A 1 265 ? 14.710 -12.866 -2.367 1.00 91.88 265 TYR A N 1
ATOM 1848 C CA . TYR A 1 265 ? 13.368 -13.289 -1.996 1.00 91.88 265 TYR A CA 1
ATOM 1849 C C . TYR A 1 265 ? 13.374 -13.989 -0.636 1.00 91.88 265 TYR A C 1
ATOM 1851 O O . TYR A 1 265 ? 14.388 -14.564 -0.223 1.00 91.88 265 TYR A O 1
ATOM 1859 N N . ASP A 1 266 ? 12.253 -13.929 0.077 1.00 91.06 266 ASP A N 1
ATOM 1860 C CA . ASP A 1 266 ? 12.030 -14.739 1.269 1.00 91.06 266 ASP A CA 1
ATOM 1861 C C . ASP A 1 266 ? 11.632 -16.184 0.913 1.00 91.06 266 ASP A C 1
ATOM 1863 O O . ASP A 1 266 ? 11.631 -16.588 -0.250 1.00 91.06 266 ASP A O 1
ATOM 1867 N N . ALA A 1 267 ? 11.320 -16.991 1.930 1.00 90.56 267 ALA A N 1
ATOM 1868 C CA . ALA A 1 267 ? 10.954 -18.395 1.740 1.00 90.56 267 ALA A CA 1
ATOM 1869 C C . ALA A 1 267 ? 9.646 -18.598 0.949 1.00 90.56 267 ALA A C 1
ATOM 1871 O O . ALA A 1 267 ? 9.453 -19.680 0.399 1.00 90.56 267 ALA A O 1
ATOM 1872 N N . ASN A 1 268 ? 8.790 -17.574 0.869 1.00 84.44 268 ASN A N 1
ATOM 1873 C CA . ASN A 1 268 ? 7.523 -17.598 0.140 1.00 84.44 268 ASN A CA 1
ATOM 1874 C C . ASN A 1 268 ? 7.648 -16.959 -1.256 1.00 84.44 268 ASN A C 1
ATOM 1876 O O . ASN A 1 268 ? 6.660 -16.845 -1.968 1.00 84.44 268 ASN A O 1
ATOM 1880 N N . GLY A 1 269 ? 8.857 -16.560 -1.673 1.00 86.88 269 GLY A N 1
ATOM 1881 C CA . GLY A 1 269 ? 9.096 -15.954 -2.985 1.00 86.88 269 GLY A CA 1
ATOM 1882 C C . GLY A 1 269 ? 8.820 -14.451 -3.044 1.00 86.88 269 GLY A C 1
ATOM 1883 O O . GLY A 1 269 ? 8.858 -13.872 -4.128 1.00 86.88 269 GLY A O 1
ATOM 1884 N N . ARG A 1 270 ? 8.594 -13.794 -1.901 1.00 92.06 270 ARG A N 1
ATOM 1885 C CA . ARG A 1 270 ? 8.347 -12.350 -1.843 1.00 92.06 270 ARG A CA 1
ATOM 1886 C C . ARG A 1 270 ? 9.646 -11.582 -1.826 1.00 92.06 270 ARG A C 1
ATOM 1888 O O . ARG A 1 270 ? 10.604 -11.989 -1.171 1.00 92.06 270 ARG A O 1
ATOM 1895 N N . CYS A 1 271 ? 9.684 -10.451 -2.515 1.00 94.06 271 CYS A N 1
ATOM 1896 C CA . CYS A 1 271 ? 10.838 -9.570 -2.501 1.00 94.06 271 CYS A CA 1
ATOM 1897 C C . CYS A 1 271 ? 11.117 -9.103 -1.068 1.00 94.06 271 CYS A C 1
ATOM 1899 O O . CYS A 1 271 ? 10.286 -8.441 -0.458 1.00 94.06 271 CYS A O 1
ATOM 1901 N N . ASN A 1 272 ? 12.293 -9.426 -0.530 1.00 91.81 272 ASN A N 1
ATOM 1902 C CA . ASN A 1 272 ? 12.710 -9.004 0.814 1.00 91.81 272 ASN A CA 1
ATOM 1903 C C . ASN A 1 272 ? 13.983 -8.148 0.796 1.00 91.81 272 ASN A C 1
ATOM 1905 O O . ASN A 1 272 ? 14.471 -7.728 1.848 1.00 91.81 272 ASN A O 1
ATOM 1909 N N . SER A 1 273 ? 14.524 -7.885 -0.398 1.00 88.81 273 SER A N 1
ATOM 1910 C CA . SER A 1 273 ? 15.689 -7.031 -0.563 1.00 88.81 273 SER A CA 1
ATOM 1911 C C . SER A 1 273 ? 15.287 -5.589 -0.799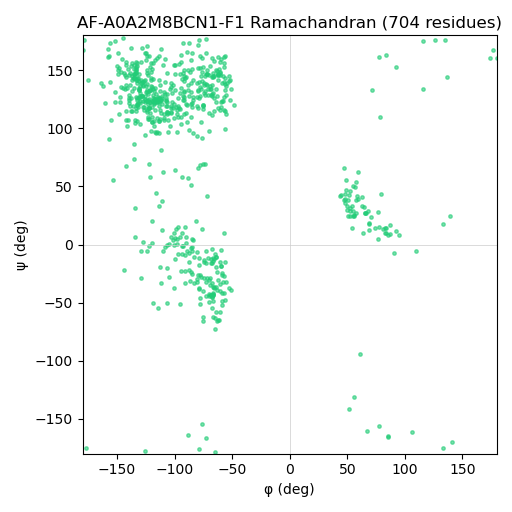 1.00 88.81 273 SER A C 1
ATOM 1913 O O . SER A 1 273 ? 14.468 -5.246 -1.650 1.00 88.81 273 SER A O 1
ATOM 1915 N N . PHE A 1 274 ? 15.929 -4.727 -0.037 1.00 82.69 274 PHE A N 1
ATOM 1916 C CA . PHE A 1 274 ? 15.661 -3.316 -0.020 1.00 82.69 274 PHE A CA 1
ATOM 1917 C C . PHE A 1 274 ? 16.432 -2.572 -1.132 1.00 82.69 274 PHE A C 1
ATOM 1919 O O . PHE A 1 274 ? 17.658 -2.515 -1.078 1.00 82.69 274 PHE A O 1
ATOM 1926 N N . CYS A 1 275 ? 15.740 -1.918 -2.078 1.00 76.81 275 CYS A N 1
ATOM 1927 C CA . CYS A 1 275 ? 16.316 -1.183 -3.226 1.00 76.81 275 CYS A CA 1
ATOM 1928 C C . CYS A 1 275 ? 17.031 0.163 -2.902 1.00 76.81 275 CYS A C 1
ATOM 1930 O O . CYS A 1 275 ? 16.895 1.155 -3.626 1.00 76.81 275 CYS A O 1
ATOM 1932 N N . GLY A 1 276 ? 17.825 0.215 -1.825 1.00 66.44 276 GLY A N 1
ATOM 1933 C CA . GLY A 1 276 ? 18.648 1.373 -1.433 1.00 66.44 276 GLY A CA 1
ATOM 1934 C C . GLY A 1 276 ? 19.888 1.613 -2.309 1.00 66.44 276 GLY A C 1
ATOM 1935 O O . GLY A 1 276 ? 20.047 1.012 -3.365 1.00 66.44 276 GLY A O 1
ATOM 1936 N N . THR A 1 277 ? 20.822 2.460 -1.854 1.00 57.97 277 THR A N 1
ATOM 1937 C CA . THR A 1 277 ? 22.076 2.795 -2.579 1.00 57.97 277 THR A CA 1
ATOM 1938 C C . THR A 1 277 ? 22.959 1.595 -2.926 1.00 57.97 277 THR A C 1
ATOM 1940 O O . THR A 1 277 ? 23.747 1.661 -3.867 1.00 57.97 277 THR A O 1
ATOM 1943 N N . ASN A 1 278 ? 22.861 0.522 -2.139 1.00 53.28 278 ASN A N 1
ATOM 1944 C CA . ASN A 1 278 ? 23.673 -0.682 -2.288 1.00 53.28 278 ASN A CA 1
ATOM 1945 C C . ASN A 1 278 ? 22.942 -1.817 -3.009 1.00 53.28 278 ASN A C 1
ATOM 1947 O O . ASN A 1 278 ? 23.598 -2.790 -3.365 1.00 53.28 278 ASN A O 1
ATOM 1951 N N . SER A 1 279 ? 21.624 -1.708 -3.197 1.00 62.06 279 SER A N 1
ATOM 1952 C CA . SER A 1 279 ? 20.859 -2.733 -3.898 1.00 62.06 279 SER A CA 1
ATOM 1953 C C . SER A 1 279 ? 20.722 -2.377 -5.363 1.00 62.06 279 SER A C 1
ATOM 1955 O O . SER A 1 279 ? 20.433 -1.235 -5.731 1.00 62.06 279 SER A O 1
ATOM 1957 N N . LEU A 1 280 ? 20.962 -3.386 -6.189 1.00 75.44 280 LEU A N 1
ATOM 1958 C CA . LEU A 1 280 ? 21.200 -3.220 -7.610 1.00 75.44 280 LEU A CA 1
ATOM 1959 C C . LEU A 1 280 ? 19.913 -3.207 -8.435 1.00 75.44 280 LEU A C 1
ATOM 1961 O O . LEU A 1 280 ? 19.870 -2.488 -9.423 1.00 75.44 280 LEU A O 1
ATOM 1965 N N . ARG A 1 281 ? 18.859 -3.924 -8.020 1.00 88.06 281 ARG A N 1
ATOM 1966 C CA . ARG A 1 281 ? 17.592 -4.080 -8.768 1.00 88.06 281 ARG A CA 1
ATOM 1967 C C . ARG A 1 281 ? 16.426 -3.358 -8.108 1.00 88.06 281 ARG A C 1
ATOM 1969 O O . ARG A 1 281 ? 16.482 -3.067 -6.915 1.00 88.06 281 ARG A O 1
ATOM 1976 N N . GLY A 1 282 ? 15.421 -2.993 -8.894 1.00 92.38 282 GLY A N 1
ATOM 1977 C CA . GLY A 1 282 ? 14.200 -2.341 -8.419 1.00 92.38 282 GLY A CA 1
ATOM 1978 C C . GLY A 1 282 ? 13.869 -1.041 -9.135 1.00 92.38 282 GLY A C 1
ATOM 1979 O O . GLY A 1 282 ? 14.641 -0.533 -9.955 1.00 92.38 282 GLY A O 1
ATOM 1980 N N . ILE A 1 283 ? 12.723 -0.476 -8.782 1.00 94.31 283 ILE A N 1
ATOM 1981 C CA . ILE A 1 283 ? 12.208 0.767 -9.349 1.00 94.31 283 ILE A CA 1
ATOM 1982 C C . ILE A 1 283 ? 12.286 1.865 -8.296 1.00 94.31 283 ILE A C 1
ATOM 1984 O O . ILE A 1 283 ? 11.898 1.677 -7.143 1.00 94.31 283 ILE A O 1
ATOM 1988 N N . ARG A 1 284 ? 12.834 3.019 -8.676 1.00 90.56 284 ARG A N 1
ATOM 1989 C CA . ARG A 1 284 ? 13.114 4.115 -7.750 1.00 90.56 284 ARG A CA 1
ATOM 1990 C C . ARG A 1 284 ? 12.548 5.430 -8.241 1.00 90.56 284 ARG A C 1
ATOM 1992 O O . ARG A 1 284 ? 12.678 5.748 -9.420 1.00 90.56 284 ARG A O 1
ATOM 1999 N N . GLY A 1 285 ? 12.022 6.234 -7.323 1.00 89.75 285 GLY A N 1
ATOM 2000 C CA . GLY A 1 285 ? 11.806 7.657 -7.565 1.00 89.75 285 GLY A CA 1
ATOM 2001 C C . GLY A 1 285 ? 13.123 8.433 -7.478 1.00 89.75 285 GLY A C 1
ATOM 2002 O O . GLY A 1 285 ? 14.223 7.898 -7.674 1.00 89.75 285 GLY A O 1
ATOM 2003 N N . ARG A 1 286 ? 13.034 9.721 -7.152 1.00 85.56 286 ARG A N 1
ATOM 2004 C CA . ARG A 1 286 ? 14.206 10.547 -6.836 1.00 85.56 286 ARG A CA 1
ATOM 2005 C C . ARG A 1 286 ? 14.868 10.107 -5.531 1.00 85.56 286 ARG A C 1
ATOM 2007 O O . ARG A 1 286 ? 14.206 9.886 -4.517 1.00 85.56 286 ARG A O 1
ATOM 2014 N N . HIS A 1 287 ? 16.196 10.056 -5.565 1.00 75.25 287 HIS A N 1
ATOM 2015 C CA . HIS A 1 287 ? 17.044 9.628 -4.452 1.00 75.25 287 HIS A CA 1
ATOM 2016 C C . HIS A 1 287 ? 17.907 10.766 -3.866 1.00 75.25 287 HIS A C 1
ATOM 2018 O O . HIS A 1 287 ? 18.426 10.634 -2.760 1.00 75.25 287 HIS A O 1
ATOM 2024 N N . ASP A 1 288 ? 18.126 11.860 -4.596 1.00 71.81 288 ASP A N 1
ATOM 2025 C CA . ASP A 1 288 ? 19.003 12.941 -4.138 1.00 71.81 288 ASP A CA 1
ATOM 2026 C C . ASP A 1 288 ? 18.285 13.875 -3.146 1.00 71.81 288 ASP A C 1
ATOM 2028 O O . ASP A 1 288 ? 17.126 14.252 -3.345 1.00 71.81 288 ASP A O 1
ATOM 2032 N N . THR A 1 289 ? 18.998 14.283 -2.092 1.00 61.91 289 THR A N 1
ATOM 2033 C CA . THR A 1 289 ? 18.455 15.092 -0.994 1.00 61.91 289 THR A CA 1
ATOM 2034 C C . THR A 1 289 ? 18.197 16.547 -1.417 1.00 61.91 289 THR A C 1
ATOM 2036 O O . THR A 1 289 ? 19.006 17.169 -2.103 1.00 61.91 289 THR A O 1
ATOM 2039 N N . GLY A 1 290 ? 17.060 17.114 -0.994 1.00 58.84 290 GLY A N 1
ATOM 2040 C CA . GLY A 1 290 ? 16.677 18.522 -1.211 1.00 58.84 290 GLY A CA 1
ATOM 2041 C C . GLY A 1 290 ? 15.211 18.672 -1.625 1.00 58.84 290 GLY A C 1
ATOM 2042 O O . GLY A 1 290 ? 14.711 17.816 -2.343 1.00 58.84 290 GLY A O 1
ATOM 2043 N N . ALA A 1 291 ? 14.513 19.724 -1.186 1.00 58.06 291 ALA A N 1
ATOM 2044 C CA . ALA A 1 291 ? 13.091 19.933 -1.484 1.00 58.06 291 ALA A CA 1
ATOM 2045 C C . ALA A 1 291 ? 12.868 20.179 -2.989 1.00 58.06 291 ALA A C 1
ATOM 2047 O O . ALA A 1 291 ? 13.358 21.162 -3.540 1.00 58.06 291 ALA A O 1
ATOM 2048 N N . GLN A 1 292 ? 12.166 19.259 -3.650 1.00 73.81 292 GLN A N 1
ATOM 2049 C CA . GLN A 1 292 ? 11.653 19.401 -5.019 1.00 73.81 292 GLN A CA 1
ATOM 2050 C C . GLN A 1 292 ? 10.190 18.950 -5.009 1.00 73.81 292 GLN A C 1
ATOM 2052 O O . GLN A 1 292 ? 9.859 18.130 -4.154 1.00 73.81 292 GLN A O 1
ATOM 2057 N N . PRO A 1 293 ? 9.328 19.435 -5.916 1.00 81.75 293 PRO A N 1
ATOM 2058 C CA . PRO A 1 293 ? 7.881 19.329 -5.759 1.00 81.75 293 PRO A CA 1
ATOM 2059 C C . PRO A 1 293 ? 7.384 17.883 -5.681 1.00 81.75 293 PRO A C 1
ATOM 2061 O O . PRO A 1 293 ? 6.816 17.509 -4.657 1.00 81.75 293 PRO A O 1
ATOM 2064 N N . GLU A 1 294 ? 7.659 17.056 -6.695 1.00 91.62 294 GLU A N 1
ATOM 2065 C CA . GLU A 1 294 ? 7.051 15.725 -6.815 1.00 91.62 294 GLU A CA 1
ATOM 2066 C C . GLU A 1 294 ? 8.047 14.627 -7.209 1.00 91.62 294 GLU A C 1
ATOM 2068 O O . GLU A 1 294 ? 8.975 14.834 -7.997 1.00 91.62 294 GLU A O 1
ATOM 2073 N N . SER A 1 295 ? 7.855 13.431 -6.649 1.00 93.12 295 SER A N 1
ATOM 2074 C CA . SER A 1 295 ? 8.672 12.253 -6.944 1.00 93.12 295 SER A CA 1
ATOM 2075 C C . SER A 1 295 ? 7.868 10.976 -6.748 1.00 93.12 295 SER A C 1
ATOM 2077 O O . SER A 1 295 ? 7.250 10.788 -5.703 1.00 93.12 295 SER A O 1
ATOM 2079 N N . HIS A 1 296 ? 7.908 10.081 -7.730 1.00 94.56 296 HIS A N 1
ATOM 2080 C CA . HIS A 1 296 ? 7.217 8.797 -7.666 1.00 94.56 296 HIS A CA 1
ATOM 2081 C C . HIS A 1 296 ? 8.112 7.678 -8.199 1.00 94.56 296 HIS A C 1
ATOM 2083 O O . HIS A 1 296 ? 8.839 7.882 -9.169 1.00 94.56 296 HIS A O 1
ATOM 2089 N N . ALA A 1 297 ? 8.099 6.486 -7.604 1.00 95.31 297 ALA A N 1
ATOM 2090 C CA . ALA A 1 297 ? 8.824 5.369 -8.216 1.00 95.31 297 ALA A CA 1
ATOM 2091 C C . ALA A 1 297 ? 8.027 4.786 -9.391 1.00 95.31 297 ALA A C 1
ATOM 2093 O O . ALA A 1 297 ? 8.582 4.624 -10.476 1.00 95.31 297 ALA A O 1
ATOM 2094 N N . ILE A 1 298 ? 6.728 4.556 -9.203 1.00 98.00 298 ILE A N 1
ATOM 2095 C CA . ILE A 1 298 ? 5.802 4.063 -10.223 1.00 98.00 298 ILE A CA 1
ATOM 2096 C C . ILE A 1 298 ? 4.556 4.957 -10.241 1.00 98.00 298 ILE A C 1
ATOM 2098 O O . ILE A 1 298 ? 3.981 5.251 -9.194 1.00 98.00 298 ILE A O 1
ATOM 2102 N N . VAL A 1 299 ? 4.128 5.377 -11.430 1.00 98.56 299 VAL A N 1
ATOM 2103 C CA . VAL A 1 299 ? 2.854 6.072 -11.656 1.00 98.56 299 VAL A CA 1
ATOM 2104 C C . VAL A 1 299 ? 2.028 5.264 -12.646 1.00 98.56 299 VAL A C 1
ATOM 2106 O O . VAL A 1 299 ? 2.479 5.033 -13.765 1.00 98.56 299 VAL A O 1
ATOM 2109 N N . LEU A 1 300 ? 0.829 4.871 -12.231 1.00 98.75 300 LEU A N 1
ATOM 2110 C CA . LEU A 1 300 ? -0.175 4.165 -13.017 1.00 98.75 300 LEU A CA 1
ATOM 2111 C C . LEU A 1 300 ? -1.397 5.077 -13.157 1.00 98.75 300 LEU A C 1
ATOM 2113 O O . LEU A 1 300 ? -2.099 5.327 -12.181 1.00 98.75 300 LEU A O 1
ATOM 2117 N N . GLN A 1 301 ? -1.633 5.610 -14.352 1.00 98.62 301 GLN A N 1
ATOM 2118 C CA . GLN A 1 301 ? -2.770 6.481 -14.632 1.00 98.62 301 GLN A CA 1
ATOM 2119 C C . GLN A 1 301 ? -3.610 5.883 -15.760 1.00 98.62 301 GLN A C 1
ATOM 2121 O O . GLN A 1 301 ? -3.112 5.764 -16.879 1.00 98.62 301 GLN A O 1
ATOM 2126 N N . ASN A 1 302 ? -4.875 5.544 -15.489 1.00 98.31 302 ASN A N 1
ATOM 2127 C CA . ASN A 1 302 ? -5.730 4.797 -16.425 1.00 98.31 302 ASN A CA 1
ATOM 2128 C C . ASN A 1 302 ? -5.001 3.555 -16.964 1.00 98.31 302 ASN A C 1
ATOM 2130 O O . ASN A 1 302 ? -4.786 3.413 -18.171 1.00 98.31 302 ASN A O 1
ATOM 2134 N N . ALA A 1 303 ? -4.534 2.705 -16.053 1.00 98.25 303 ALA A N 1
ATOM 2135 C CA . ALA A 1 303 ? -3.628 1.613 -16.373 1.00 98.25 303 ALA A CA 1
ATOM 2136 C C . ALA A 1 303 ? -4.191 0.232 -15.993 1.00 98.25 303 ALA A C 1
ATOM 2138 O O . ALA A 1 303 ? -3.562 -0.487 -15.206 1.00 98.25 303 ALA A O 1
ATOM 2139 N N . PRO A 1 304 ? -5.363 -0.156 -16.534 1.00 94.88 304 PRO A N 1
ATOM 2140 C CA . PRO A 1 304 ? -6.028 -1.397 -16.164 1.00 94.88 304 PRO A CA 1
ATOM 2141 C C . PRO A 1 304 ? -5.181 -2.627 -16.516 1.00 94.88 304 PRO A C 1
ATOM 2143 O O . PRO A 1 304 ? -4.470 -2.662 -17.524 1.00 94.88 304 PRO A O 1
ATOM 2146 N N . GLY A 1 305 ? -5.272 -3.657 -15.678 1.00 88.81 305 GLY A N 1
ATOM 2147 C CA . GLY A 1 305 ? -4.542 -4.914 -15.823 1.00 88.81 305 GLY A CA 1
ATOM 2148 C C . GLY A 1 305 ? -3.034 -4.796 -15.596 1.00 88.81 305 GLY A C 1
ATOM 2149 O O . GLY A 1 305 ? -2.290 -5.660 -16.064 1.00 88.81 305 GLY A O 1
ATOM 2150 N N . SER A 1 306 ? -2.566 -3.724 -14.948 1.00 97.25 306 SER A N 1
ATOM 2151 C CA . SER A 1 306 ? -1.151 -3.582 -14.600 1.00 97.25 306 SER A CA 1
ATOM 2152 C C . SER A 1 306 ? -0.782 -4.461 -13.405 1.00 97.25 306 SER A C 1
ATOM 2154 O O . SER A 1 306 ? -1.537 -4.557 -12.439 1.00 97.25 306 SER A O 1
ATOM 2156 N N . LEU A 1 307 ? 0.404 -5.062 -13.449 1.00 95.69 307 LEU A N 1
ATOM 2157 C CA . LEU A 1 307 ? 0.925 -5.936 -12.401 1.00 95.69 307 LEU A CA 1
ATOM 2158 C C . LEU A 1 307 ? 2.253 -5.393 -11.871 1.00 95.69 307 LEU A C 1
ATOM 2160 O O . LEU A 1 307 ? 3.153 -5.053 -12.642 1.00 95.69 307 LEU A O 1
ATOM 2164 N N . VAL A 1 308 ? 2.377 -5.340 -10.547 1.00 97.62 308 VAL A N 1
ATOM 2165 C CA . VAL A 1 308 ? 3.642 -5.122 -9.843 1.00 97.62 308 VAL A CA 1
ATOM 2166 C C . VAL A 1 308 ? 3.890 -6.321 -8.939 1.00 97.62 308 VAL A C 1
ATOM 2168 O O . VAL A 1 308 ? 3.348 -6.396 -7.842 1.00 97.62 308 VAL A O 1
ATOM 2171 N N . ASP A 1 309 ? 4.701 -7.260 -9.417 1.00 94.75 309 ASP A N 1
ATOM 2172 C CA . ASP A 1 309 ? 4.991 -8.523 -8.742 1.00 94.75 309 ASP A CA 1
ATOM 2173 C C . ASP A 1 309 ? 6.481 -8.646 -8.425 1.00 94.75 309 ASP A C 1
ATOM 2175 O O . ASP A 1 309 ? 7.338 -8.237 -9.221 1.00 94.75 309 ASP A O 1
ATOM 2179 N N . ARG A 1 310 ? 6.815 -9.219 -7.261 1.00 93.94 310 ARG A N 1
ATOM 2180 C CA . ARG A 1 310 ? 8.205 -9.555 -6.891 1.00 93.94 310 ARG A CA 1
ATOM 2181 C C . ARG A 1 310 ? 9.197 -8.410 -7.142 1.00 93.94 310 ARG A C 1
ATOM 2183 O O . ARG A 1 310 ? 10.328 -8.616 -7.584 1.00 93.94 310 ARG A O 1
ATOM 2190 N N . THR A 1 311 ? 8.772 -7.179 -6.871 1.00 95.69 311 THR A N 1
ATOM 2191 C CA . THR A 1 311 ? 9.506 -5.969 -7.244 1.00 95.69 311 THR A CA 1
ATOM 2192 C C . THR A 1 311 ? 9.886 -5.167 -6.005 1.00 95.69 311 THR A C 1
ATOM 2194 O O . THR A 1 311 ? 9.080 -4.938 -5.103 1.00 95.69 311 THR A O 1
ATOM 2197 N N . ALA A 1 312 ? 11.141 -4.719 -5.957 1.00 95.12 312 ALA A N 1
ATOM 2198 C CA . ALA A 1 312 ? 11.587 -3.760 -4.957 1.00 95.12 312 ALA A CA 1
ATOM 2199 C C . ALA A 1 312 ? 11.265 -2.340 -5.455 1.00 95.12 312 ALA A C 1
ATOM 2201 O O . ALA A 1 312 ? 11.748 -1.930 -6.515 1.00 95.12 312 ALA A O 1
ATOM 2202 N N . VAL A 1 313 ? 10.484 -1.574 -4.691 1.00 94.69 313 VAL A N 1
ATOM 2203 C CA . VAL A 1 313 ? 10.103 -0.191 -5.007 1.00 94.69 313 VAL A CA 1
ATOM 2204 C C . VAL A 1 313 ? 10.556 0.750 -3.895 1.00 94.69 313 VAL A C 1
ATOM 2206 O O . VAL A 1 313 ? 10.179 0.595 -2.732 1.00 94.69 313 VAL A O 1
ATOM 2209 N N . CYS A 1 314 ? 11.369 1.750 -4.236 1.00 86.50 314 CYS A N 1
ATOM 2210 C CA . CYS A 1 314 ? 12.043 2.572 -3.233 1.00 86.50 314 CYS A CA 1
ATOM 2211 C C . CYS A 1 314 ? 12.072 4.051 -3.560 1.00 86.50 314 CYS A C 1
ATOM 2213 O O . CYS A 1 314 ? 12.308 4.443 -4.697 1.00 86.50 314 CYS A O 1
ATOM 2215 N N . GLY A 1 315 ? 12.028 4.863 -2.506 1.00 74.12 315 GLY A N 1
ATOM 2216 C CA . GLY A 1 315 ? 12.457 6.255 -2.553 1.00 74.12 315 GLY A CA 1
ATOM 2217 C C . GLY A 1 315 ? 11.522 7.173 -3.336 1.00 74.12 315 GLY A C 1
ATOM 2218 O O . GLY A 1 315 ? 11.116 6.906 -4.463 1.00 74.12 315 GLY A O 1
ATOM 2219 N N . ALA A 1 316 ? 11.209 8.306 -2.725 1.00 70.31 316 ALA A N 1
ATOM 2220 C CA . ALA A 1 316 ? 10.505 9.401 -3.365 1.00 70.31 316 ALA A CA 1
ATOM 2221 C C . ALA A 1 316 ? 10.883 10.697 -2.648 1.00 70.31 316 ALA A C 1
ATOM 2223 O O . ALA A 1 316 ? 10.033 11.403 -2.118 1.00 70.31 316 ALA A O 1
ATOM 2224 N N . GLN A 1 317 ? 12.186 10.991 -2.557 1.00 79.81 317 GLN A N 1
ATOM 2225 C CA . GLN A 1 317 ? 12.613 12.222 -1.897 1.00 79.81 317 GLN A CA 1
ATOM 2226 C C . GLN A 1 317 ? 12.055 13.411 -2.686 1.00 79.81 317 GLN A C 1
ATOM 2228 O O . GLN A 1 317 ? 12.377 13.585 -3.858 1.00 79.81 317 GLN A O 1
ATOM 2233 N N . SER A 1 318 ? 11.193 14.213 -2.068 1.00 84.94 318 SER A N 1
ATOM 2234 C CA . SER A 1 318 ? 10.457 15.361 -2.635 1.00 84.94 318 SER A CA 1
ATOM 2235 C C . SER A 1 318 ? 9.640 16.027 -1.527 1.00 84.94 318 SER A C 1
ATOM 2237 O O . SER A 1 318 ? 9.765 15.647 -0.363 1.00 84.94 318 SER A O 1
ATOM 2239 N N . SER A 1 319 ? 8.838 17.028 -1.882 1.00 88.56 319 SER A N 1
ATOM 2240 C CA . SER A 1 319 ? 7.811 17.594 -1.021 1.00 88.56 319 SER A CA 1
ATOM 2241 C C . SER A 1 319 ? 6.556 16.734 -0.983 1.00 88.56 319 SER A C 1
ATOM 2243 O O . SER A 1 319 ? 5.981 16.539 0.085 1.00 88.56 319 SER A O 1
ATOM 2245 N N . ILE A 1 320 ? 6.192 16.168 -2.132 1.00 90.56 320 ILE A N 1
ATOM 2246 C CA . ILE A 1 320 ? 5.093 15.225 -2.310 1.00 90.56 320 ILE A CA 1
ATOM 2247 C C . ILE A 1 320 ? 5.673 13.961 -2.946 1.00 90.56 320 ILE A C 1
ATOM 2249 O O . ILE A 1 320 ? 6.203 14.012 -4.061 1.00 90.56 320 ILE A O 1
ATOM 2253 N N . GLY A 1 321 ? 5.659 12.841 -2.227 1.00 90.19 321 GLY A N 1
ATOM 2254 C CA . GLY A 1 321 ? 6.329 11.612 -2.652 1.00 90.19 321 GLY A CA 1
ATOM 2255 C C . GLY A 1 321 ? 5.466 10.367 -2.506 1.00 90.19 321 GLY A C 1
ATOM 2256 O O . GLY A 1 321 ? 4.768 10.220 -1.505 1.00 90.19 321 GLY A O 1
ATOM 2257 N N . SER A 1 322 ? 5.547 9.438 -3.465 1.00 93.44 322 SER A N 1
ATOM 2258 C CA . SER A 1 322 ? 5.059 8.071 -3.234 1.00 93.44 322 SER A CA 1
ATOM 2259 C C . SER A 1 322 ? 5.857 6.974 -3.932 1.00 93.44 322 SER A C 1
ATOM 2261 O O . SER A 1 322 ? 6.578 7.235 -4.893 1.00 93.44 322 SER A O 1
ATOM 2263 N N . GLN A 1 323 ? 5.762 5.728 -3.463 1.00 94.44 323 GLN A N 1
ATOM 2264 C CA . GLN A 1 323 ? 6.411 4.608 -4.159 1.00 94.44 323 GLN A CA 1
ATOM 2265 C C . GLN A 1 323 ? 5.564 4.224 -5.359 1.00 94.44 323 GLN A C 1
ATOM 2267 O O . GLN A 1 323 ? 6.066 4.223 -6.479 1.00 94.44 323 GLN A O 1
ATOM 2272 N N . ILE A 1 324 ? 4.272 4.004 -5.150 1.00 97.44 324 ILE A N 1
ATOM 2273 C CA . ILE A 1 324 ? 3.329 3.762 -6.237 1.00 97.44 324 ILE A CA 1
ATOM 2274 C C . ILE A 1 324 ? 2.201 4.784 -6.138 1.00 97.44 324 ILE A C 1
ATOM 2276 O O . ILE A 1 324 ? 1.681 5.045 -5.054 1.00 97.44 324 ILE A O 1
ATOM 2280 N N . LYS A 1 325 ? 1.848 5.403 -7.263 1.00 97.94 325 LYS A N 1
ATOM 2281 C CA . LYS A 1 325 ? 0.665 6.255 -7.403 1.00 97.94 325 LYS A CA 1
ATOM 2282 C C . LYS A 1 325 ? -0.257 5.664 -8.459 1.00 97.94 325 LYS A C 1
ATOM 2284 O O . LYS A 1 325 ? 0.196 5.432 -9.574 1.00 97.94 325 LYS A O 1
ATOM 2289 N N . ILE A 1 326 ? -1.518 5.446 -8.106 1.00 98.62 326 ILE A N 1
ATOM 2290 C CA . ILE A 1 326 ? -2.551 4.856 -8.955 1.00 98.62 326 ILE A CA 1
ATOM 2291 C C . ILE A 1 326 ? -3.729 5.824 -9.025 1.00 98.62 326 ILE A C 1
ATOM 2293 O O . ILE A 1 326 ? -4.271 6.211 -7.988 1.00 98.62 326 ILE A O 1
ATOM 2297 N N . THR A 1 327 ? -4.102 6.225 -10.239 1.00 98.56 327 THR A N 1
ATOM 2298 C CA . THR A 1 327 ? -5.236 7.121 -10.493 1.00 98.56 327 THR A CA 1
ATOM 2299 C C . THR A 1 327 ? -6.003 6.737 -11.756 1.00 98.56 327 THR A C 1
ATOM 2301 O O . THR A 1 327 ? -5.439 6.165 -12.691 1.00 98.56 327 THR A O 1
ATOM 2304 N N . GLY A 1 328 ? -7.288 7.096 -11.825 1.00 97.81 328 GLY A N 1
ATOM 2305 C CA . GLY A 1 328 ? -8.134 6.752 -12.971 1.00 97.81 328 GLY A CA 1
ATOM 2306 C C . GLY A 1 328 ? -8.392 5.245 -13.073 1.00 97.81 328 GLY A C 1
ATOM 2307 O O . GLY A 1 328 ? -8.227 4.534 -12.093 1.00 97.81 328 GLY A O 1
ATOM 2308 N N . ASP A 1 329 ? -8.801 4.732 -14.235 1.00 97.06 329 ASP A N 1
ATOM 2309 C CA . ASP A 1 329 ? -9.159 3.306 -14.358 1.00 97.06 329 ASP A CA 1
ATOM 2310 C C . ASP A 1 329 ? -8.008 2.381 -13.922 1.00 97.06 329 ASP A C 1
ATOM 2312 O O . ASP A 1 329 ? -6.944 2.349 -14.545 1.00 97.06 329 ASP A O 1
ATOM 2316 N N . ALA A 1 330 ? -8.236 1.631 -12.844 1.00 96.50 330 ALA A N 1
ATOM 2317 C CA . ALA A 1 330 ? -7.283 0.681 -12.283 1.00 96.50 330 ALA A CA 1
ATOM 2318 C C . ALA A 1 330 ? -7.834 -0.754 -12.269 1.00 96.50 330 ALA A C 1
ATOM 2320 O O . ALA A 1 330 ? -7.347 -1.594 -11.509 1.00 96.50 330 ALA A O 1
ATOM 2321 N N . THR A 1 331 ? -8.843 -1.052 -13.094 1.00 92.00 331 THR A N 1
ATOM 2322 C CA . THR A 1 331 ? -9.487 -2.372 -13.160 1.00 92.00 331 THR A CA 1
ATOM 2323 C C . THR A 1 331 ? -8.450 -3.481 -13.332 1.00 92.00 331 THR A C 1
ATOM 2325 O O . THR A 1 331 ? -7.648 -3.440 -14.262 1.00 92.00 331 THR A O 1
ATOM 2328 N N . GLY A 1 332 ? -8.446 -4.470 -12.435 1.00 83.88 332 GLY A N 1
ATOM 2329 C CA . GLY A 1 332 ? -7.503 -5.594 -12.482 1.00 83.88 332 GLY A CA 1
ATOM 2330 C C . GLY A 1 332 ? -6.044 -5.230 -12.185 1.00 83.88 332 GLY A C 1
ATOM 2331 O O . GLY A 1 332 ? -5.154 -5.989 -12.557 1.00 83.88 332 GLY A O 1
ATOM 2332 N N . THR A 1 333 ? -5.776 -4.073 -11.569 1.00 93.19 333 THR A N 1
ATOM 2333 C CA . THR A 1 333 ? -4.426 -3.724 -11.101 1.00 93.19 333 THR A CA 1
ATOM 2334 C C . THR A 1 333 ? -4.068 -4.522 -9.854 1.00 93.19 333 THR A C 1
ATOM 2336 O O . THR A 1 333 ? -4.846 -4.546 -8.900 1.00 93.19 333 THR A O 1
ATOM 2339 N N . VAL A 1 334 ? -2.877 -5.122 -9.837 1.00 95.06 334 VAL A N 1
ATOM 2340 C CA . VAL A 1 334 ? -2.411 -5.973 -8.733 1.00 95.06 334 VAL A CA 1
ATOM 2341 C C . VAL A 1 334 ? -1.016 -5.555 -8.272 1.00 95.06 334 VAL A C 1
ATOM 2343 O O . VAL A 1 334 ? -0.124 -5.306 -9.086 1.00 95.06 334 VAL A O 1
ATOM 2346 N N . LEU A 1 335 ? -0.827 -5.509 -6.954 1.00 97.38 335 LEU A N 1
ATOM 2347 C CA . LEU A 1 335 ? 0.460 -5.369 -6.280 1.00 97.38 335 LEU A CA 1
ATOM 2348 C C . LEU A 1 335 ? 0.681 -6.592 -5.384 1.00 97.38 335 LEU A C 1
ATOM 2350 O O . LEU A 1 335 ? 0.016 -6.724 -4.354 1.00 97.38 335 LEU A O 1
ATOM 2354 N N . SER A 1 336 ? 1.629 -7.449 -5.759 1.00 95.12 336 SER A N 1
ATOM 2355 C CA . SER A 1 336 ? 1.884 -8.717 -5.078 1.00 95.12 336 SER A CA 1
ATOM 2356 C C . SER A 1 336 ? 3.354 -8.980 -4.791 1.00 95.12 336 SER A C 1
ATOM 2358 O O . SER A 1 336 ? 4.242 -8.499 -5.503 1.00 95.12 336 SER A O 1
ATOM 2360 N N . ALA A 1 337 ? 3.625 -9.758 -3.737 1.00 94.81 337 ALA A N 1
ATOM 2361 C CA . ALA A 1 337 ? 4.945 -10.315 -3.425 1.00 94.81 337 ALA A CA 1
ATOM 2362 C C . ALA A 1 337 ? 6.096 -9.287 -3.427 1.00 94.81 337 ALA A C 1
ATOM 2364 O O . ALA A 1 337 ? 7.260 -9.632 -3.648 1.00 94.81 337 ALA A O 1
ATOM 2365 N N . SER A 1 338 ? 5.790 -8.009 -3.205 1.00 96.75 338 SER A N 1
ATOM 2366 C CA . SER A 1 338 ? 6.702 -6.890 -3.431 1.00 96.75 338 SER A CA 1
ATOM 2367 C C . SER A 1 338 ? 7.131 -6.234 -2.120 1.00 96.75 338 SER A C 1
ATOM 2369 O O . SER A 1 338 ? 6.599 -6.507 -1.040 1.00 96.75 338 SER A O 1
ATOM 2371 N N . LEU A 1 339 ? 8.138 -5.366 -2.218 1.00 95.69 339 LEU A N 1
ATOM 2372 C CA . LEU A 1 339 ? 8.621 -4.548 -1.109 1.00 95.69 339 LEU A CA 1
ATOM 2373 C C . LEU A 1 339 ? 8.565 -3.084 -1.516 1.00 95.69 339 LEU A C 1
ATOM 2375 O O . LEU A 1 339 ? 9.301 -2.656 -2.403 1.00 95.69 339 LEU A O 1
ATOM 2379 N N . LEU A 1 340 ? 7.731 -2.308 -0.831 1.00 94.56 340 LEU A N 1
ATOM 2380 C CA . LEU A 1 340 ? 7.634 -0.861 -0.968 1.00 94.56 340 LEU A CA 1
ATOM 2381 C C . LEU A 1 340 ? 8.260 -0.216 0.264 1.00 94.56 340 LEU A C 1
ATOM 2383 O O . LEU A 1 340 ? 7.838 -0.467 1.394 1.00 94.56 340 LEU A O 1
ATOM 2387 N N . ASN A 1 341 ? 9.258 0.636 0.055 1.00 88.88 341 ASN A N 1
ATOM 2388 C CA . ASN A 1 341 ? 9.870 1.377 1.149 1.00 88.88 341 ASN A CA 1
ATOM 2389 C C . ASN A 1 341 ? 10.060 2.851 0.788 1.00 88.88 341 ASN A C 1
ATOM 2391 O O . ASN A 1 341 ? 10.904 3.226 -0.036 1.00 88.88 341 ASN A O 1
ATOM 2395 N N . GLY A 1 342 ? 9.229 3.682 1.405 1.00 80.38 342 GLY A N 1
ATOM 2396 C CA . GLY A 1 342 ? 9.193 5.114 1.204 1.00 80.38 342 GLY A CA 1
ATOM 2397 C C . GLY A 1 342 ? 9.987 5.905 2.208 1.00 80.38 342 GLY A C 1
ATOM 2398 O O . GLY A 1 342 ? 9.778 5.785 3.411 1.00 80.38 342 GLY A O 1
ATOM 2399 N N . TRP A 1 343 ? 10.816 6.809 1.690 1.00 78.69 343 TRP A N 1
ATOM 2400 C CA . TRP A 1 343 ? 11.282 7.986 2.423 1.00 78.69 343 TRP A CA 1
ATOM 2401 C C . TRP A 1 343 ? 11.249 9.191 1.504 1.00 78.69 343 TRP A C 1
ATOM 2403 O O . TRP A 1 343 ? 11.551 9.093 0.306 1.00 78.69 343 TRP A O 1
ATOM 2413 N N . GLY A 1 344 ? 10.925 10.333 2.094 1.00 69.75 344 GLY A N 1
ATOM 2414 C CA . GLY A 1 344 ? 10.714 11.579 1.374 1.00 69.75 344 GLY A CA 1
ATOM 2415 C C . GLY A 1 344 ? 9.440 12.263 1.841 1.00 69.75 344 GLY A C 1
ATOM 2416 O O . GLY A 1 344 ? 8.829 11.822 2.802 1.00 69.75 344 GLY A O 1
ATOM 2417 N N . GLY A 1 345 ? 9.071 13.360 1.188 1.00 74.19 345 GLY A N 1
ATOM 2418 C CA . GLY A 1 345 ? 7.916 14.169 1.554 1.00 74.19 345 GLY A CA 1
ATOM 2419 C C . GLY A 1 345 ? 8.206 15.076 2.742 1.00 74.19 345 GLY A C 1
ATOM 2420 O O . GLY A 1 345 ? 8.347 14.603 3.864 1.00 74.19 345 GLY A O 1
ATOM 2421 N N . ASP A 1 346 ? 8.292 16.388 2.525 1.00 81.81 346 ASP A N 1
ATOM 2422 C CA . ASP A 1 346 ? 8.149 17.346 3.625 1.00 81.81 346 ASP A CA 1
ATOM 2423 C C . ASP A 1 346 ? 6.679 17.729 3.862 1.00 81.81 346 ASP A C 1
ATOM 2425 O O . ASP A 1 346 ? 6.338 18.091 4.989 1.00 81.81 346 ASP A O 1
ATOM 2429 N N . LEU A 1 347 ? 5.814 17.549 2.856 1.00 88.50 347 LEU A N 1
ATOM 2430 C CA . LEU A 1 347 ? 4.364 17.730 2.936 1.00 88.50 347 LEU A CA 1
ATOM 2431 C C . LEU A 1 347 ? 3.607 16.397 2.933 1.00 88.50 347 LEU A C 1
ATOM 2433 O O . LEU A 1 347 ? 2.766 16.192 3.801 1.00 88.50 347 LEU A O 1
ATOM 2437 N N . GLN A 1 348 ? 3.900 15.497 1.987 1.00 90.25 348 GLN A N 1
ATOM 2438 C CA . GLN A 1 348 ? 3.177 14.228 1.811 1.00 90.25 348 GLN A CA 1
ATOM 2439 C C . GLN A 1 348 ? 4.130 13.084 1.452 1.00 90.25 348 GLN A C 1
ATOM 2441 O O . GLN A 1 348 ? 4.976 13.246 0.567 1.00 90.25 348 GLN A O 1
ATOM 2446 N N . SER A 1 349 ? 3.971 11.928 2.098 1.00 90.88 349 SER A N 1
ATOM 2447 C CA . SER A 1 349 ? 4.763 10.722 1.832 1.00 90.88 349 SER A CA 1
ATOM 2448 C C . SER A 1 349 ? 3.906 9.467 1.940 1.00 90.88 349 SER A C 1
ATOM 2450 O O . SER A 1 349 ? 3.435 9.132 3.028 1.00 90.88 349 SER A O 1
ATOM 2452 N N . TYR A 1 350 ? 3.722 8.755 0.827 1.00 93.62 350 TYR A N 1
ATOM 2453 C CA . TYR A 1 350 ? 2.886 7.555 0.798 1.00 93.62 350 TYR A CA 1
ATOM 2454 C C . TYR A 1 350 ? 3.601 6.344 0.205 1.00 93.62 350 TYR A C 1
ATOM 2456 O O . TYR A 1 350 ? 4.281 6.459 -0.810 1.00 93.62 350 TYR A O 1
ATOM 2464 N N . GLY A 1 351 ? 3.401 5.162 0.782 1.00 94.19 351 GLY A N 1
ATOM 2465 C CA . GLY A 1 351 ? 3.870 3.915 0.174 1.00 94.19 351 GLY A CA 1
ATOM 2466 C C . GLY A 1 351 ? 3.095 3.681 -1.117 1.00 94.19 351 GLY A C 1
ATOM 2467 O O . GLY A 1 351 ? 3.624 3.746 -2.228 1.00 94.19 351 GLY A O 1
ATOM 2468 N N . LEU A 1 352 ? 1.791 3.528 -0.951 1.00 96.75 352 LEU A N 1
ATOM 2469 C CA . LEU A 1 352 ? 0.818 3.421 -2.017 1.00 96.75 352 LEU A CA 1
ATOM 2470 C C . LEU A 1 352 ? -0.170 4.589 -1.933 1.00 96.75 352 LEU A C 1
ATOM 2472 O O . LEU A 1 352 ? -0.836 4.782 -0.918 1.00 96.75 352 LEU A O 1
ATOM 2476 N N . TRP A 1 353 ? -0.253 5.362 -3.012 1.00 97.56 353 TRP A N 1
ATOM 2477 C CA . TRP A 1 353 ? -1.235 6.423 -3.213 1.00 97.56 353 TRP A CA 1
ATOM 2478 C C . TRP A 1 353 ? -2.278 5.936 -4.212 1.00 97.56 353 TRP A C 1
ATOM 2480 O O . TRP A 1 353 ? -1.973 5.787 -5.391 1.00 97.56 353 TRP A O 1
ATOM 2490 N N . LEU A 1 354 ? -3.509 5.753 -3.755 1.00 98.56 354 LEU A N 1
ATOM 2491 C CA . LEU A 1 354 ? -4.676 5.398 -4.557 1.00 98.56 354 LEU A CA 1
ATOM 2492 C C . LEU A 1 354 ? -5.669 6.564 -4.538 1.00 98.56 354 LEU A C 1
ATOM 2494 O O . LEU A 1 354 ? -6.047 7.036 -3.463 1.00 98.56 354 LEU A O 1
ATOM 2498 N N . GLU A 1 355 ? -6.072 7.061 -5.703 1.00 97.94 355 GLU A N 1
ATOM 2499 C CA . GLU A 1 355 ? -7.020 8.177 -5.787 1.00 97.94 355 GLU A CA 1
ATOM 2500 C C . GLU A 1 355 ? -7.913 8.073 -7.023 1.00 97.94 355 GLU A C 1
ATOM 2502 O O . GLU A 1 355 ? -7.410 8.048 -8.145 1.00 97.94 355 GLU A O 1
ATOM 2507 N N . ASP A 1 356 ? -9.231 8.041 -6.796 1.00 97.94 356 ASP A N 1
ATOM 2508 C CA . ASP A 1 356 ? -10.273 8.026 -7.832 1.00 97.94 356 ASP A CA 1
ATOM 2509 C C . ASP A 1 356 ? -9.975 7.004 -8.948 1.00 97.94 356 ASP A C 1
ATOM 2511 O O . ASP A 1 356 ? -9.738 7.348 -10.109 1.00 97.94 356 ASP A O 1
ATOM 2515 N N . CYS A 1 357 ? -9.985 5.721 -8.581 1.00 97.38 357 CYS A N 1
ATOM 2516 C CA . CYS A 1 357 ? -9.576 4.606 -9.431 1.00 97.38 357 CYS A CA 1
ATOM 2517 C C . CYS A 1 357 ? -10.662 4.132 -10.425 1.00 97.38 357 CYS A C 1
ATOM 2519 O O . CYS A 1 357 ? -10.650 2.985 -10.876 1.00 97.38 357 CYS A O 1
ATOM 2521 N N . GLY A 1 358 ? -11.652 4.980 -10.721 1.00 94.44 358 GLY A N 1
ATOM 2522 C CA . GLY A 1 358 ? -12.801 4.641 -11.568 1.00 94.44 358 GLY A CA 1
ATOM 2523 C C . GLY A 1 358 ? -13.732 3.578 -10.972 1.00 94.44 358 GLY A C 1
ATOM 2524 O O . GLY A 1 358 ? -14.341 2.820 -11.726 1.00 94.44 358 GLY A O 1
ATOM 2525 N N . GLY A 1 359 ? -13.790 3.475 -9.641 1.00 92.88 359 GLY A N 1
ATOM 2526 C CA . GLY A 1 359 ? -14.577 2.478 -8.910 1.00 92.88 359 GLY A CA 1
ATOM 2527 C C . GLY A 1 359 ? -13.965 1.079 -8.898 1.00 92.88 359 GLY A C 1
ATOM 2528 O O . GLY A 1 359 ? -14.583 0.145 -8.382 1.00 92.88 359 GLY A O 1
ATOM 2529 N N . ALA A 1 360 ? -12.757 0.931 -9.448 1.00 94.00 360 ALA A N 1
ATOM 2530 C CA . ALA A 1 360 ? -12.020 -0.320 -9.454 1.00 94.00 360 ALA A CA 1
ATOM 2531 C C . ALA A 1 360 ? -11.580 -0.739 -8.045 1.00 94.00 360 ALA A C 1
ATOM 2533 O O . ALA A 1 360 ? -11.430 0.094 -7.145 1.00 94.00 360 ALA A O 1
ATOM 2534 N N . SER A 1 361 ? -11.270 -2.029 -7.916 1.00 95.19 361 SER A N 1
ATOM 2535 C CA . SER A 1 361 ? -10.683 -2.637 -6.723 1.00 95.19 361 SER A CA 1
ATOM 2536 C C . SER A 1 361 ? -9.252 -3.103 -6.986 1.00 95.19 361 SER A C 1
ATOM 2538 O O . SER A 1 361 ? -9.043 -4.279 -7.279 1.00 95.19 361 SER A O 1
ATOM 2540 N N . PRO A 1 362 ? -8.248 -2.203 -6.936 1.00 95.44 362 PRO A N 1
ATOM 2541 C CA . PRO A 1 362 ? -6.851 -2.620 -6.947 1.00 95.44 362 PRO A CA 1
ATOM 2542 C C . PRO A 1 362 ? -6.577 -3.610 -5.813 1.00 95.44 362 PRO A C 1
ATOM 2544 O O . PRO A 1 362 ? -7.010 -3.385 -4.681 1.00 95.44 362 PRO A O 1
ATOM 2547 N N . TRP A 1 363 ? -5.844 -4.678 -6.112 1.00 96.81 363 TRP A N 1
ATOM 2548 C CA . TRP A 1 363 ? -5.589 -5.756 -5.161 1.00 96.81 363 TRP A CA 1
ATOM 2549 C C . TRP A 1 363 ? -4.154 -5.714 -4.639 1.00 96.81 363 TRP A C 1
ATOM 2551 O O . TRP A 1 363 ? -3.196 -5.760 -5.415 1.00 96.81 363 TRP A O 1
ATOM 2561 N N . ILE A 1 364 ? -4.004 -5.545 -3.327 1.00 98.12 364 ILE A N 1
ATOM 2562 C CA . ILE A 1 364 ? -2.731 -5.340 -2.638 1.00 98.12 364 ILE A CA 1
ATOM 2563 C C . ILE A 1 364 ? -2.535 -6.536 -1.713 1.00 98.12 364 ILE A C 1
ATOM 2565 O O . ILE A 1 364 ? -3.068 -6.556 -0.602 1.00 98.12 364 ILE A O 1
ATOM 2569 N N . VAL A 1 365 ? -1.781 -7.528 -2.181 1.00 95.06 365 VAL A N 1
ATOM 2570 C CA . VAL A 1 365 ? -1.780 -8.869 -1.586 1.00 95.06 365 VAL A CA 1
ATOM 2571 C C . VAL A 1 365 ? -0.384 -9.434 -1.352 1.00 95.06 365 VAL A C 1
ATOM 2573 O O . VAL A 1 365 ? 0.510 -9.247 -2.173 1.00 95.06 365 VAL A O 1
ATOM 2576 N N . ASP A 1 366 ? -0.183 -10.146 -0.242 1.00 93.50 366 ASP A N 1
ATOM 2577 C CA . ASP A 1 366 ? 1.031 -10.933 0.041 1.00 93.50 366 ASP A CA 1
ATOM 2578 C C . ASP A 1 366 ? 2.346 -10.150 -0.162 1.00 93.50 366 ASP A C 1
ATOM 2580 O O . ASP A 1 366 ? 3.380 -10.672 -0.586 1.00 93.50 366 ASP A O 1
ATOM 2584 N N . ASN A 1 367 ? 2.338 -8.843 0.111 1.00 97.06 367 ASN A N 1
ATOM 2585 C CA . ASN A 1 367 ? 3.551 -8.042 0.034 1.00 97.06 367 ASN A CA 1
ATOM 2586 C C . ASN A 1 367 ? 4.392 -8.258 1.291 1.00 97.06 367 ASN A C 1
ATOM 2588 O O . ASN A 1 367 ? 3.889 -8.301 2.416 1.00 97.06 367 ASN A O 1
ATOM 2592 N N . PHE A 1 368 ? 5.710 -8.341 1.113 1.00 96.19 368 PHE A N 1
ATOM 2593 C CA . PHE A 1 368 ? 6.634 -8.513 2.232 1.00 96.19 368 PHE A CA 1
ATOM 2594 C C . PHE A 1 368 ? 6.648 -7.286 3.147 1.00 96.19 368 PHE A C 1
ATOM 2596 O O . PHE A 1 368 ? 6.815 -7.398 4.360 1.00 96.19 368 PHE A O 1
ATOM 2603 N N . ARG A 1 369 ? 6.534 -6.092 2.559 1.00 94.94 369 ARG A N 1
ATOM 2604 C CA . ARG A 1 369 ? 6.492 -4.840 3.312 1.00 94.94 369 ARG A CA 1
ATOM 2605 C C . ARG A 1 369 ? 5.938 -3.706 2.463 1.00 94.94 369 ARG A C 1
ATOM 2607 O O . ARG A 1 369 ? 6.398 -3.509 1.341 1.00 94.94 369 ARG A O 1
ATOM 2614 N N . ILE A 1 370 ? 5.055 -2.898 3.041 1.00 96.06 370 ILE A N 1
ATOM 2615 C CA . ILE A 1 370 ? 4.663 -1.588 2.513 1.00 96.06 370 ILE A CA 1
ATOM 2616 C C . ILE A 1 370 ? 4.947 -0.551 3.592 1.00 96.06 370 ILE A C 1
ATOM 2618 O O . ILE A 1 370 ? 4.388 -0.611 4.683 1.00 96.06 370 ILE A O 1
ATOM 2622 N N . ALA A 1 371 ? 5.846 0.387 3.314 1.00 92.62 371 ALA A N 1
ATOM 2623 C CA . ALA A 1 371 ? 6.253 1.392 4.285 1.00 92.62 371 ALA A CA 1
ATOM 2624 C C . ALA A 1 371 ? 6.329 2.791 3.684 1.00 92.62 371 ALA A C 1
ATOM 2626 O O . ALA A 1 371 ? 6.739 2.954 2.534 1.00 92.62 371 ALA A O 1
ATOM 2627 N N . ALA A 1 372 ? 6.015 3.792 4.503 1.00 89.88 372 ALA A N 1
ATOM 2628 C CA . ALA A 1 372 ? 6.212 5.203 4.196 1.00 89.88 372 ALA A CA 1
ATOM 2629 C C . ALA A 1 372 ? 6.824 5.932 5.390 1.00 89.88 372 ALA A C 1
ATOM 2631 O O . ALA A 1 372 ? 6.542 5.610 6.541 1.00 89.88 372 ALA A O 1
ATOM 2632 N N . THR A 1 373 ? 7.659 6.932 5.123 1.00 85.75 373 THR A N 1
ATOM 2633 C CA . THR A 1 373 ? 8.288 7.764 6.154 1.00 85.75 373 THR A CA 1
ATOM 2634 C C . THR A 1 373 ? 8.362 9.211 5.672 1.00 85.75 373 THR A C 1
ATOM 2636 O O . THR A 1 373 ? 8.674 9.459 4.503 1.00 85.75 373 THR A O 1
ATOM 2639 N N . GLY A 1 374 ? 8.054 10.161 6.558 1.00 82.81 374 GLY A N 1
ATOM 2640 C CA . GLY A 1 374 ? 8.098 11.601 6.282 1.00 82.81 374 GLY A CA 1
ATOM 2641 C C . GLY A 1 374 ? 9.418 12.262 6.688 1.00 82.81 374 GLY A C 1
ATOM 2642 O O . GLY A 1 374 ? 10.191 11.706 7.468 1.00 82.81 374 GLY A O 1
ATOM 2643 N N . LEU A 1 375 ? 9.686 13.469 6.174 1.00 79.94 375 LEU A N 1
ATOM 2644 C CA . LEU A 1 375 ? 10.900 14.235 6.497 1.00 79.94 375 LEU A CA 1
ATOM 2645 C C . LEU A 1 375 ? 10.779 15.085 7.774 1.00 79.94 375 LEU A C 1
ATOM 2647 O O . LEU A 1 375 ? 11.806 15.468 8.340 1.00 79.94 375 LEU A O 1
ATOM 2651 N N . ASN A 1 376 ? 9.567 15.460 8.201 1.00 79.44 376 ASN A N 1
ATOM 2652 C CA . ASN A 1 376 ? 9.342 16.344 9.355 1.00 79.44 376 ASN A CA 1
ATOM 2653 C C . ASN A 1 376 ? 7.941 16.172 9.974 1.00 79.44 376 ASN A C 1
ATOM 2655 O O . ASN A 1 376 ? 7.026 15.714 9.311 1.00 79.44 376 ASN A O 1
ATOM 2659 N N . HIS A 1 377 ? 7.741 16.632 11.216 1.00 77.62 377 HIS A N 1
ATOM 2660 C CA . HIS A 1 377 ? 6.525 16.385 12.022 1.00 77.62 377 HIS A CA 1
ATOM 2661 C C . HIS A 1 377 ? 5.188 16.809 11.415 1.00 77.62 377 HIS A C 1
ATOM 2663 O O . HIS A 1 377 ? 4.164 16.366 11.921 1.00 77.62 377 HIS A O 1
ATOM 2669 N N . ASN A 1 378 ? 5.190 17.632 10.368 1.00 80.94 378 ASN A N 1
ATOM 2670 C CA . ASN A 1 378 ? 3.978 18.060 9.671 1.00 80.94 378 ASN A CA 1
ATOM 2671 C C . ASN A 1 378 ? 3.725 17.284 8.373 1.00 80.94 378 ASN A C 1
ATOM 2673 O O . ASN A 1 378 ? 2.763 17.588 7.676 1.00 80.94 378 ASN A O 1
ATOM 2677 N N . THR A 1 379 ? 4.595 16.341 8.009 1.00 86.19 379 THR A N 1
ATOM 2678 C CA . THR A 1 379 ? 4.386 15.498 6.836 1.00 86.19 379 THR A CA 1
ATOM 2679 C C . THR A 1 379 ? 3.202 14.572 7.090 1.00 86.19 379 THR A C 1
ATOM 2681 O O . THR A 1 379 ? 3.168 13.869 8.102 1.00 86.19 379 THR A O 1
ATOM 2684 N N . ASP A 1 380 ? 2.257 14.563 6.154 1.00 89.19 380 ASP A N 1
ATOM 2685 C CA . ASP A 1 380 ? 1.187 13.573 6.095 1.00 89.19 380 ASP A CA 1
ATOM 2686 C C . ASP A 1 380 ? 1.756 12.249 5.574 1.00 89.19 380 ASP A C 1
ATOM 2688 O O . ASP A 1 380 ? 2.306 12.199 4.466 1.00 89.19 380 ASP A O 1
ATOM 2692 N N . VAL A 1 381 ? 1.677 11.197 6.391 1.00 90.81 381 VAL A N 1
ATOM 2693 C CA . VAL A 1 381 ? 2.301 9.905 6.101 1.00 90.81 381 VAL A CA 1
ATOM 2694 C C . VAL A 1 381 ? 1.292 8.780 6.234 1.00 90.81 381 VAL A C 1
ATOM 2696 O O . VAL A 1 381 ? 0.650 8.607 7.269 1.00 90.81 381 VAL A O 1
ATOM 2699 N N . ALA A 1 382 ? 1.206 7.969 5.184 1.00 93.62 382 ALA A N 1
ATOM 2700 C CA . ALA A 1 382 ? 0.456 6.724 5.205 1.00 93.62 382 ALA A CA 1
ATOM 2701 C C . ALA A 1 382 ? 1.155 5.658 4.360 1.00 93.62 382 ALA A C 1
ATOM 2703 O O . ALA A 1 382 ? 1.570 5.930 3.234 1.00 93.62 382 ALA A O 1
ATOM 2704 N N . ALA A 1 383 ? 1.279 4.432 4.865 1.00 95.44 383 ALA A N 1
ATOM 2705 C CA . ALA A 1 383 ? 1.838 3.352 4.053 1.00 95.44 383 ALA A CA 1
ATOM 2706 C C . ALA A 1 383 ? 0.906 3.020 2.881 1.00 95.44 383 ALA A C 1
ATOM 2708 O O . ALA A 1 383 ? 1.370 2.900 1.750 1.00 95.44 383 ALA A O 1
ATOM 2709 N N . VAL A 1 384 ? -0.404 2.977 3.132 1.00 97.88 384 VAL A N 1
ATOM 2710 C CA . VAL A 1 384 ? -1.446 2.927 2.103 1.00 97.88 384 VAL A CA 1
ATOM 2711 C C . VAL A 1 384 ? -2.436 4.065 2.331 1.00 97.88 384 VAL A C 1
ATOM 2713 O O . VAL A 1 384 ? -3.042 4.165 3.396 1.00 97.88 384 VAL A O 1
ATOM 2716 N N . ARG A 1 385 ? -2.616 4.917 1.321 1.00 97.44 385 ARG A N 1
ATOM 2717 C CA . ARG A 1 385 ? -3.631 5.974 1.300 1.00 97.44 385 ARG A CA 1
ATOM 2718 C C . ARG A 1 385 ? -4.588 5.744 0.142 1.00 97.44 385 ARG A C 1
ATOM 2720 O O . ARG A 1 385 ? -4.139 5.734 -1.002 1.00 97.44 385 ARG A O 1
ATOM 2727 N N . ALA A 1 386 ? -5.881 5.637 0.431 1.00 98.50 386 ALA A N 1
ATOM 2728 C CA . ALA A 1 386 ? -6.923 5.430 -0.571 1.00 98.50 386 ALA A CA 1
ATOM 2729 C C . ALA A 1 386 ? -8.021 6.486 -0.475 1.00 98.50 386 ALA A C 1
ATOM 2731 O O . ALA A 1 386 ? -8.629 6.665 0.582 1.00 98.50 386 ALA A O 1
ATOM 2732 N N . VAL A 1 387 ? -8.276 7.178 -1.584 1.00 98.56 387 VAL A N 1
ATOM 2733 C CA . VAL A 1 387 ? -9.206 8.311 -1.645 1.00 98.56 387 VAL A CA 1
ATOM 2734 C C . VAL A 1 387 ? -10.177 8.183 -2.799 1.00 98.56 387 VAL A C 1
ATOM 2736 O O . VAL A 1 387 ? -9.780 7.838 -3.911 1.00 98.56 387 VAL A O 1
ATOM 2739 N N . GLY A 1 388 ? -11.428 8.569 -2.559 1.00 98.25 388 GLY A N 1
ATOM 2740 C CA . GLY A 1 388 ? -12.381 8.735 -3.648 1.00 98.25 388 GLY A CA 1
ATOM 2741 C C . GLY A 1 388 ? -12.935 7.419 -4.161 1.00 98.25 388 GLY A C 1
ATOM 2742 O O . GLY A 1 388 ? -12.923 6.436 -3.442 1.00 98.25 388 GLY A O 1
ATOM 2743 N N . ASP A 1 389 ? -13.409 7.392 -5.404 1.00 96.94 389 ASP A N 1
ATOM 2744 C CA . ASP A 1 389 ? -13.989 6.193 -6.033 1.00 96.94 389 ASP A CA 1
ATOM 2745 C C . ASP A 1 389 ? -12.898 5.164 -6.393 1.00 96.94 389 ASP A C 1
ATOM 2747 O O . ASP A 1 389 ? -12.524 4.988 -7.553 1.00 96.94 389 ASP A O 1
ATOM 2751 N N . CYS A 1 390 ? -12.295 4.558 -5.371 1.00 96.81 390 CYS A N 1
ATOM 2752 C CA . CYS A 1 390 ? -11.212 3.587 -5.462 1.00 96.81 390 CYS A CA 1
ATOM 2753 C C . CYS A 1 390 ? -11.330 2.595 -4.308 1.00 96.81 390 CYS A C 1
ATOM 2755 O O . CYS A 1 390 ? -11.107 3.013 -3.180 1.00 96.81 390 CYS A O 1
ATOM 2757 N N . HIS A 1 391 ? -11.641 1.324 -4.586 1.00 96.62 391 HIS A N 1
ATOM 2758 C CA . HIS A 1 391 ? -12.084 0.318 -3.609 1.00 96.62 391 HIS A CA 1
ATOM 2759 C C . HIS A 1 391 ? -11.045 -0.788 -3.356 1.00 96.62 391 HIS A C 1
ATOM 2761 O O . HIS A 1 391 ? -11.305 -1.948 -3.691 1.00 96.62 391 HIS A O 1
ATOM 2767 N N . PRO A 1 392 ? -9.843 -0.470 -2.835 1.00 97.75 392 PRO A N 1
ATOM 2768 C CA . PRO A 1 392 ? -8.770 -1.445 -2.736 1.00 97.75 392 PRO A CA 1
ATOM 2769 C C . PRO A 1 392 ? -9.098 -2.569 -1.749 1.00 97.75 392 PRO A C 1
ATOM 2771 O O . PRO A 1 392 ? -9.672 -2.332 -0.680 1.00 97.75 392 PRO A O 1
ATOM 2774 N N . VAL A 1 393 ? -8.644 -3.770 -2.098 1.00 96.88 393 VAL A N 1
ATOM 2775 C CA . VAL A 1 393 ? -8.592 -4.929 -1.201 1.00 96.88 393 VAL A CA 1
ATOM 2776 C C . VAL A 1 393 ? -7.141 -5.096 -0.760 1.00 96.88 393 VAL A C 1
ATOM 2778 O O . VAL A 1 393 ? -6.248 -5.229 -1.599 1.00 96.88 393 VAL A O 1
ATOM 2781 N N . ILE A 1 394 ? -6.897 -5.001 0.546 1.00 98.38 394 ILE A N 1
ATOM 2782 C CA . ILE A 1 394 ? -5.566 -4.997 1.162 1.00 98.38 394 ILE A CA 1
ATOM 2783 C C . ILE A 1 394 ? -5.468 -6.217 2.070 1.00 98.38 394 ILE A C 1
ATOM 2785 O O . ILE A 1 394 ? -5.996 -6.182 3.185 1.00 98.38 394 ILE A O 1
ATOM 2789 N N . GLU A 1 395 ? -4.794 -7.272 1.616 1.00 95.00 395 GLU A N 1
ATOM 2790 C CA . GLU A 1 395 ? -4.812 -8.551 2.328 1.00 95.00 395 GLU A CA 1
ATOM 2791 C C . GLU A 1 395 ? -3.505 -9.337 2.353 1.00 95.00 395 GLU A C 1
ATOM 2793 O O . GLU A 1 395 ? -2.615 -9.115 1.537 1.00 95.00 395 GLU A O 1
ATOM 2798 N N . ASP A 1 396 ? -3.359 -10.218 3.344 1.00 95.56 396 ASP A N 1
ATOM 2799 C CA . ASP A 1 396 ? -2.224 -11.142 3.501 1.00 95.56 396 ASP A CA 1
ATOM 2800 C C . ASP A 1 396 ? -0.827 -10.491 3.497 1.00 95.56 396 ASP A C 1
ATOM 2802 O O . ASP A 1 396 ? 0.206 -11.157 3.386 1.00 95.56 396 ASP A O 1
ATOM 2806 N N . ASN A 1 397 ? -0.739 -9.166 3.644 1.00 97.25 397 ASN A N 1
ATOM 2807 C CA . ASN A 1 397 ? 0.545 -8.484 3.646 1.00 97.25 397 ASN A CA 1
ATOM 2808 C C . ASN A 1 397 ? 1.257 -8.746 4.979 1.00 97.25 397 ASN A C 1
ATOM 2810 O O . ASN A 1 397 ? 0.664 -8.693 6.060 1.00 97.25 397 ASN A O 1
ATOM 2814 N N . VAL A 1 398 ? 2.568 -8.983 4.914 1.00 97.25 398 VAL A N 1
ATOM 2815 C CA . VAL A 1 398 ? 3.378 -9.317 6.097 1.00 97.25 398 VAL A CA 1
ATOM 2816 C C . VAL A 1 398 ? 3.497 -8.132 7.047 1.00 97.25 398 VAL A C 1
ATOM 2818 O O . VAL A 1 398 ? 3.437 -8.293 8.264 1.00 97.25 398 VAL A O 1
ATOM 2821 N N . LEU A 1 399 ? 3.733 -6.942 6.491 1.00 96.44 399 LEU A N 1
ATOM 2822 C CA . LEU A 1 399 ? 3.923 -5.721 7.261 1.00 96.44 399 LEU A CA 1
ATOM 2823 C C . LEU A 1 399 ? 3.498 -4.496 6.456 1.00 96.44 399 LEU A C 1
ATOM 2825 O O . LEU A 1 399 ? 4.087 -4.191 5.417 1.00 96.44 399 LEU A O 1
ATOM 2829 N N . ILE A 1 400 ? 2.559 -3.727 6.994 1.00 97.38 400 ILE A N 1
ATOM 2830 C CA . ILE A 1 400 ? 2.232 -2.384 6.507 1.00 97.38 400 ILE A CA 1
ATOM 2831 C C . ILE A 1 400 ? 2.556 -1.391 7.623 1.00 97.38 400 ILE A C 1
ATOM 2833 O O . ILE A 1 400 ? 2.056 -1.546 8.736 1.00 97.38 400 ILE A O 1
ATOM 2837 N N . VAL A 1 401 ? 3.413 -0.395 7.360 1.00 93.44 401 VAL A N 1
ATOM 2838 C CA . VAL A 1 401 ? 3.922 0.505 8.410 1.00 93.44 401 VAL A CA 1
ATOM 2839 C C . VAL A 1 401 ? 4.022 1.981 8.015 1.00 93.44 401 VAL A C 1
ATOM 2841 O O . VAL A 1 401 ? 4.665 2.356 7.033 1.00 93.44 401 VAL A O 1
ATOM 2844 N N . GLY A 1 402 ? 3.392 2.828 8.828 1.00 84.00 402 GLY A N 1
ATOM 2845 C CA . GLY A 1 402 ? 3.096 4.229 8.536 1.00 84.00 402 GLY A CA 1
ATOM 2846 C C . GLY A 1 402 ? 4.100 5.302 8.948 1.00 84.00 402 GLY A C 1
ATOM 2847 O O . GLY A 1 402 ? 3.711 6.461 8.976 1.00 84.00 402 GLY A O 1
ATOM 2848 N N . GLY A 1 403 ? 5.352 5.004 9.299 1.00 73.81 403 GLY A N 1
ATOM 2849 C CA . GLY A 1 403 ? 6.300 6.059 9.693 1.00 73.81 403 GLY A CA 1
ATOM 2850 C C . GLY A 1 403 ? 7.641 5.542 10.204 1.00 73.81 403 GLY A C 1
ATOM 2851 O O . GLY A 1 403 ? 7.731 4.394 10.618 1.00 73.81 403 GLY A O 1
ATOM 2852 N N . GLY A 1 404 ? 8.680 6.390 10.205 1.00 63.28 404 GLY A N 1
ATOM 2853 C CA . GLY A 1 404 ? 10.053 6.066 10.639 1.00 63.28 404 GLY A CA 1
ATOM 2854 C C . GLY A 1 404 ? 10.584 6.988 11.751 1.00 63.28 404 GLY A C 1
ATOM 2855 O O . GLY A 1 404 ? 9.954 7.989 12.091 1.00 63.28 404 GLY A O 1
ATOM 2856 N N . GLU A 1 405 ? 11.747 6.649 12.327 1.00 53.03 405 GLU A N 1
ATOM 2857 C CA . GLU A 1 405 ? 12.355 7.356 13.473 1.00 53.03 405 GLU A CA 1
ATOM 2858 C C . GLU A 1 405 ? 12.585 8.864 13.231 1.00 53.03 405 GLU A C 1
ATOM 2860 O O . GLU A 1 405 ? 13.030 9.271 12.160 1.00 53.03 405 GLU A O 1
ATOM 2865 N N . GLY A 1 406 ? 12.386 9.693 14.272 1.00 50.25 406 GLY A N 1
ATOM 2866 C CA . GLY A 1 406 ? 12.874 11.085 14.285 1.00 50.25 406 GLY A CA 1
ATOM 2867 C C . GLY A 1 406 ? 11.908 12.193 14.731 1.00 50.25 406 GLY A C 1
ATOM 2868 O O . GLY A 1 406 ? 12.201 13.358 14.475 1.00 50.25 406 GLY A O 1
ATOM 2869 N N . ASN A 1 407 ? 10.799 11.880 15.417 1.00 50.00 407 ASN A N 1
ATOM 2870 C CA . ASN A 1 407 ? 9.784 12.851 15.889 1.00 50.00 407 ASN A CA 1
ATOM 2871 C C . ASN A 1 407 ? 9.068 13.615 14.763 1.00 50.00 407 ASN A C 1
ATOM 2873 O O . ASN A 1 407 ? 8.759 14.793 14.927 1.00 50.00 407 ASN A O 1
ATOM 2877 N N . ALA A 1 408 ? 8.848 12.984 13.609 1.00 57.34 408 ALA A N 1
ATOM 2878 C CA . ALA A 1 408 ? 8.678 13.725 12.372 1.00 57.34 408 ALA A CA 1
ATOM 2879 C C . ALA A 1 408 ? 7.510 13.280 11.465 1.00 57.34 408 ALA A C 1
ATOM 2881 O O . ALA A 1 408 ? 7.653 13.401 10.267 1.00 57.34 408 ALA A O 1
ATOM 2882 N N . SER A 1 409 ? 6.371 12.772 11.944 1.00 73.25 409 SER A N 1
ATOM 2883 C CA . SER A 1 409 ? 5.101 12.747 11.162 1.00 73.25 409 SER A CA 1
ATOM 2884 C C . SER A 1 409 ? 3.969 12.102 11.956 1.00 73.25 409 SER A C 1
ATOM 2886 O O . SER A 1 409 ? 4.236 11.374 12.909 1.00 73.25 409 SER A O 1
ATOM 2888 N N . GLU A 1 410 ? 2.717 12.357 11.572 1.00 81.56 410 GLU A N 1
ATOM 2889 C CA . GLU A 1 410 ? 1.583 11.519 11.979 1.00 81.56 410 GLU A CA 1
ATOM 2890 C C . GLU A 1 410 ? 1.591 10.240 11.140 1.00 81.56 410 GLU A C 1
ATOM 2892 O O . GLU A 1 410 ? 1.275 10.287 9.953 1.00 81.56 410 GLU A O 1
ATOM 2897 N N . GLY A 1 411 ? 1.991 9.118 11.738 1.00 88.44 411 GLY A N 1
ATOM 2898 C CA . GLY A 1 411 ? 2.155 7.868 11.005 1.00 88.44 411 GLY A CA 1
ATOM 2899 C C . GLY A 1 411 ? 0.879 7.036 10.941 1.00 88.44 411 GLY A C 1
ATOM 2900 O O . GLY A 1 411 ? 0.204 6.863 11.960 1.00 88.44 411 GLY A O 1
ATOM 2901 N N . ARG A 1 412 ? 0.534 6.530 9.750 1.00 93.69 412 ARG A N 1
ATOM 2902 C CA . ARG A 1 412 ? -0.677 5.723 9.503 1.00 93.69 412 ARG A CA 1
ATOM 2903 C C . ARG A 1 412 ? -0.344 4.481 8.682 1.00 93.69 412 ARG A C 1
ATOM 2905 O O . ARG A 1 412 ? 0.247 4.612 7.611 1.00 93.69 412 ARG A O 1
ATOM 2912 N N . ALA A 1 413 ? -0.706 3.278 9.129 1.00 96.19 413 ALA A N 1
ATOM 2913 C CA . ALA A 1 413 ? -0.504 2.097 8.281 1.00 96.19 413 ALA A CA 1
ATOM 2914 C C . ALA A 1 413 ? -1.437 2.181 7.063 1.00 96.19 413 ALA A C 1
ATOM 2916 O O . ALA A 1 413 ? -0.980 2.181 5.921 1.00 96.19 413 ALA A O 1
ATOM 2917 N N . ILE A 1 414 ? -2.736 2.348 7.313 1.00 98.25 414 ILE A N 1
ATOM 2918 C CA . ILE A 1 414 ? -3.760 2.478 6.274 1.00 98.25 414 ILE A CA 1
ATOM 2919 C C . ILE A 1 414 ? -4.633 3.694 6.575 1.00 98.25 414 ILE A C 1
ATOM 2921 O O . ILE A 1 414 ? -5.092 3.874 7.705 1.00 98.25 414 ILE A O 1
ATOM 2925 N N . HIS A 1 415 ? -4.879 4.524 5.561 1.00 98.06 415 HIS A N 1
ATOM 2926 C CA . HIS A 1 415 ? -5.795 5.656 5.654 1.00 98.06 415 HIS A CA 1
ATOM 2927 C C . HIS A 1 415 ? -6.743 5.712 4.454 1.00 98.06 415 HIS A C 1
ATOM 2929 O O . HIS A 1 415 ? -6.319 5.939 3.319 1.00 98.06 415 HIS A O 1
ATOM 2935 N N . CYS A 1 416 ? -8.031 5.528 4.727 1.00 98.62 416 CYS A N 1
ATOM 2936 C CA . CYS A 1 416 ? -9.102 5.540 3.739 1.00 98.62 416 CYS A CA 1
ATOM 2937 C C . CYS A 1 416 ? -9.983 6.777 3.926 1.00 98.62 416 CYS A C 1
ATOM 2939 O O . CYS A 1 416 ? -10.443 7.044 5.038 1.00 98.62 416 CYS A O 1
ATOM 2941 N N . LEU A 1 417 ? -10.193 7.533 2.845 1.00 98.06 417 LEU A N 1
ATOM 2942 C CA . LEU A 1 417 ? -10.907 8.807 2.858 1.00 98.06 417 LEU A CA 1
ATOM 2943 C C . LEU A 1 417 ? -11.879 8.955 1.691 1.00 98.06 417 LEU A C 1
ATOM 2945 O O . LEU A 1 417 ? -11.673 8.421 0.597 1.00 98.06 417 LEU A O 1
ATOM 2949 N N . ALA A 1 418 ? -12.877 9.810 1.895 1.00 97.88 418 ALA A N 1
ATOM 2950 C CA . ALA A 1 418 ? -13.673 10.325 0.804 1.00 97.88 418 ALA A CA 1
ATOM 2951 C C . ALA A 1 418 ? -12.895 11.399 0.029 1.00 97.88 418 ALA A C 1
ATOM 2953 O O . ALA A 1 418 ? -12.073 12.133 0.585 1.00 97.88 418 ALA A O 1
ATOM 2954 N N . ASN A 1 419 ? -13.146 11.513 -1.276 1.00 96.81 419 ASN A N 1
ATOM 2955 C CA . ASN A 1 419 ? -12.627 12.637 -2.059 1.00 96.81 419 ASN A CA 1
ATOM 2956 C C . ASN A 1 419 ? -13.382 13.941 -1.733 1.00 96.81 419 ASN A C 1
ATOM 2958 O O . ASN A 1 419 ? -14.377 13.959 -1.010 1.00 96.81 419 ASN A O 1
ATOM 2962 N N . ALA A 1 420 ? -12.959 15.056 -2.336 1.00 95.31 420 ALA A N 1
ATOM 2963 C CA . ALA A 1 420 ? -13.583 16.367 -2.123 1.00 95.31 420 ALA A CA 1
ATOM 2964 C C . ALA A 1 420 ? -15.073 16.444 -2.532 1.00 95.31 420 ALA A C 1
ATOM 2966 O O . ALA A 1 420 ? -15.756 17.401 -2.169 1.00 95.31 420 ALA A O 1
ATOM 2967 N N . SER A 1 421 ? -15.575 15.467 -3.297 1.00 95.69 421 SER A N 1
ATOM 2968 C CA . SER A 1 421 ? -16.991 15.351 -3.667 1.00 95.69 421 SER A CA 1
ATOM 2969 C C . SER A 1 421 ? -17.810 14.455 -2.727 1.00 95.69 421 SER A C 1
ATOM 2971 O O . SER A 1 421 ? -19.019 14.341 -2.915 1.00 95.69 421 SER A O 1
ATOM 2973 N N . GLY A 1 422 ? -17.175 13.856 -1.714 1.00 96.06 422 GLY A N 1
ATOM 2974 C CA . GLY A 1 422 ? -17.806 12.948 -0.756 1.00 96.06 422 GLY A CA 1
ATOM 2975 C C . GLY A 1 422 ? -17.916 11.498 -1.236 1.00 96.06 422 GLY A C 1
ATOM 2976 O O . GLY A 1 422 ? -18.679 10.738 -0.650 1.00 96.06 422 GLY A O 1
ATOM 2977 N N . SER A 1 423 ? -17.200 11.104 -2.297 1.00 97.50 423 SER A N 1
ATOM 2978 C CA . SER A 1 423 ? -17.153 9.701 -2.733 1.00 97.50 423 SER A CA 1
ATOM 2979 C C . SER A 1 423 ? -16.155 8.927 -1.865 1.00 97.50 423 SER A C 1
ATOM 2981 O O . SER A 1 423 ? -14.987 9.319 -1.870 1.00 97.50 423 SER A O 1
ATOM 2983 N N . PRO A 1 424 ? -16.568 7.884 -1.123 1.00 97.81 424 PRO A N 1
ATOM 2984 C CA . PRO A 1 424 ? -15.699 7.126 -0.220 1.00 97.81 424 PRO A CA 1
ATOM 2985 C C . PRO A 1 424 ? -14.837 6.094 -0.953 1.00 97.81 424 PRO A C 1
ATOM 2987 O O . PRO A 1 424 ? -15.290 5.516 -1.939 1.00 97.81 424 PRO A O 1
ATOM 2990 N N . SER A 1 425 ? -13.659 5.779 -0.402 1.00 98.12 425 SER A N 1
ATOM 2991 C CA . SER A 1 425 ? -12.775 4.725 -0.932 1.00 98.12 425 SER A CA 1
ATOM 2992 C C . SER A 1 425 ? -13.145 3.303 -0.545 1.00 98.12 425 SER A C 1
ATOM 2994 O O . SER A 1 425 ? -12.587 2.368 -1.086 1.00 98.12 425 SER A O 1
ATOM 2996 N N . ARG A 1 426 ? -14.125 3.087 0.334 1.00 97.19 426 ARG A N 1
ATOM 2997 C CA . ARG A 1 426 ? -14.695 1.753 0.620 1.00 97.19 426 ARG A CA 1
ATOM 2998 C C . ARG A 1 426 ? -13.651 0.624 0.766 1.00 97.19 426 ARG A C 1
ATOM 3000 O O . ARG A 1 426 ? -13.856 -0.471 0.252 1.00 97.19 426 ARG A O 1
ATOM 3007 N N . CYS A 1 427 ? -12.542 0.893 1.447 1.00 98.19 427 CYS A N 1
ATOM 3008 C CA . CYS A 1 427 ? -11.454 -0.059 1.628 1.00 98.19 427 CYS A CA 1
ATOM 3009 C C . CYS A 1 427 ? -11.921 -1.351 2.307 1.00 98.19 427 CYS A C 1
ATOM 3011 O O . CYS A 1 427 ? -12.725 -1.308 3.248 1.00 98.19 427 CYS A O 1
ATOM 3013 N N . THR A 1 428 ? -11.316 -2.461 1.890 1.00 98.31 428 THR A N 1
ATOM 3014 C CA . THR A 1 428 ? -11.414 -3.771 2.537 1.00 98.31 428 THR A CA 1
ATOM 3015 C C . THR A 1 428 ? -10.018 -4.193 3.001 1.00 98.31 428 THR A C 1
ATOM 3017 O O . THR A 1 428 ? -9.088 -4.228 2.198 1.00 98.31 428 THR A O 1
ATOM 3020 N N . VAL A 1 429 ? -9.852 -4.454 4.300 1.00 98.50 429 VAL A N 1
ATOM 3021 C CA . VAL A 1 429 ? -8.555 -4.745 4.940 1.00 98.50 429 VAL A CA 1
ATOM 3022 C C . VAL A 1 429 ? -8.635 -6.098 5.644 1.00 98.50 429 VAL A C 1
ATOM 3024 O O . VAL A 1 429 ? -9.303 -6.199 6.672 1.00 98.50 429 VAL A O 1
ATOM 3027 N N . LEU A 1 430 ? -7.980 -7.125 5.106 1.00 96.62 430 LEU A N 1
ATOM 3028 C CA . LEU A 1 430 ? -8.183 -8.520 5.520 1.00 96.62 430 LEU A CA 1
ATOM 3029 C C . LEU A 1 430 ? -6.864 -9.200 5.884 1.00 96.62 430 LEU A C 1
ATOM 3031 O O . LEU A 1 430 ? -5.877 -9.006 5.192 1.00 96.62 430 LEU A O 1
ATOM 3035 N N . ASP A 1 431 ? -6.828 -9.976 6.962 1.00 95.75 431 ASP A N 1
ATOM 3036 C CA . ASP A 1 431 ? -5.795 -10.997 7.214 1.00 95.75 431 ASP A CA 1
ATOM 3037 C C . ASP A 1 431 ? -4.331 -10.514 7.118 1.00 95.75 431 ASP A C 1
ATOM 3039 O O . ASP A 1 431 ? -3.388 -11.277 6.893 1.00 95.75 431 ASP A O 1
ATOM 3043 N N . ASN A 1 432 ? -4.090 -9.214 7.323 1.00 97.50 432 ASN A N 1
ATOM 3044 C CA . ASN A 1 432 ? -2.735 -8.687 7.290 1.00 97.50 432 ASN A CA 1
ATOM 3045 C C . ASN A 1 432 ? -2.013 -9.123 8.565 1.00 97.50 432 ASN A C 1
ATOM 3047 O O . ASN A 1 432 ? -2.471 -8.880 9.689 1.00 97.50 432 ASN A O 1
ATOM 3051 N N . THR A 1 433 ? -0.826 -9.706 8.385 1.00 97.19 433 THR A N 1
ATOM 3052 C CA . THR A 1 433 ? -0.038 -10.278 9.484 1.00 97.19 433 THR A CA 1
ATOM 3053 C C . THR A 1 433 ? 0.339 -9.224 10.521 1.00 97.19 433 THR A C 1
ATOM 3055 O O . THR A 1 433 ? 0.454 -9.547 11.703 1.00 97.19 433 THR A O 1
ATOM 3058 N N . LEU A 1 434 ? 0.582 -7.980 10.090 1.00 97.19 434 LEU A N 1
ATOM 3059 C CA . LEU A 1 434 ? 0.904 -6.878 10.988 1.00 97.19 434 LEU A CA 1
ATOM 3060 C C . LEU A 1 434 ? 0.673 -5.504 10.338 1.00 97.19 434 LEU A C 1
ATOM 3062 O O . LEU A 1 434 ? 1.312 -5.147 9.345 1.00 97.19 434 LEU A O 1
ATOM 3066 N N . LEU A 1 435 ? -0.182 -4.692 10.959 1.00 97.62 435 LEU A N 1
ATOM 3067 C CA . LEU A 1 435 ? -0.417 -3.289 10.615 1.00 97.62 435 LEU A CA 1
ATOM 3068 C C . LEU A 1 435 ? 0.133 -2.391 11.724 1.00 97.62 435 LEU A C 1
ATOM 3070 O O . LEU A 1 435 ? -0.301 -2.494 12.871 1.00 97.62 435 LEU A O 1
ATOM 3074 N N . GLN A 1 436 ? 1.067 -1.498 11.391 1.00 94.38 436 GLN A N 1
ATOM 3075 C CA . GLN A 1 436 ? 1.711 -0.608 12.358 1.00 94.38 436 GLN A CA 1
ATOM 3076 C C . GLN A 1 436 ? 1.606 0.866 11.988 1.00 94.38 436 GLN A C 1
ATOM 3078 O O . GLN A 1 436 ? 1.961 1.282 10.887 1.00 94.38 436 GLN A O 1
ATOM 3083 N N . GLY A 1 437 ? 1.193 1.698 12.943 1.00 88.62 437 GLY A N 1
ATOM 3084 C CA . GLY A 1 437 ? 1.181 3.147 12.728 1.00 88.62 437 GLY A CA 1
ATOM 3085 C C . GLY A 1 437 ? 2.582 3.747 12.596 1.00 88.62 437 GLY A C 1
ATOM 3086 O O . GLY A 1 437 ? 2.791 4.660 11.800 1.00 88.62 437 GLY A O 1
ATOM 3087 N N . SER A 1 438 ? 3.569 3.193 13.306 1.00 87.31 438 SER A N 1
ATOM 3088 C CA . SER A 1 438 ? 4.954 3.669 13.290 1.00 87.31 438 SER A CA 1
ATOM 3089 C C . SER A 1 438 ? 5.965 2.523 13.389 1.00 87.31 438 SER A C 1
ATOM 3091 O O . SER A 1 438 ? 5.722 1.512 14.044 1.00 87.31 438 SER A O 1
ATOM 3093 N N . GLU A 1 439 ? 7.133 2.679 12.756 1.00 80.69 439 GLU A N 1
ATOM 3094 C CA . GLU A 1 439 ? 8.230 1.700 12.794 1.00 80.69 439 GLU A CA 1
ATOM 3095 C C . GLU A 1 439 ? 9.131 1.872 14.021 1.00 80.69 439 GLU A C 1
ATOM 3097 O O . GLU A 1 439 ? 9.767 0.903 14.429 1.00 80.69 439 GLU A O 1
ATOM 3102 N N . ALA A 1 440 ? 9.222 3.076 14.611 1.00 73.12 440 ALA A N 1
ATOM 3103 C CA . ALA A 1 440 ? 9.962 3.406 15.843 1.00 73.12 440 ALA A CA 1
ATOM 3104 C C . ALA A 1 440 ? 9.836 4.888 16.251 1.00 73.12 440 ALA A C 1
ATOM 3106 O O . ALA A 1 440 ? 9.414 5.739 15.472 1.00 73.12 440 ALA A O 1
ATOM 3107 N N . GLY A 1 441 ? 10.250 5.196 17.488 1.00 72.12 441 GLY A N 1
ATOM 3108 C CA . GLY A 1 441 ? 10.261 6.549 18.055 1.00 72.12 441 GLY A CA 1
ATOM 3109 C C . GLY A 1 441 ? 8.931 6.980 18.686 1.00 72.12 441 GLY A C 1
ATOM 3110 O O . GLY A 1 441 ? 8.076 6.151 18.966 1.00 72.12 441 GLY A O 1
ATOM 3111 N N . PHE A 1 442 ? 8.775 8.288 18.928 1.00 74.38 442 PHE A N 1
ATOM 3112 C CA . PHE A 1 442 ? 7.561 8.891 19.498 1.00 74.38 442 PHE A CA 1
ATOM 3113 C C . PHE A 1 442 ? 6.988 9.964 18.549 1.00 74.38 442 PHE A C 1
ATOM 3115 O O . PHE A 1 442 ? 7.090 11.160 18.843 1.00 74.38 442 PHE A O 1
ATOM 3122 N N . PRO A 1 443 ? 6.444 9.581 17.375 1.00 83.69 443 PRO A N 1
ATOM 3123 C CA . PRO A 1 443 ? 5.749 10.517 16.487 1.00 83.69 443 PRO A CA 1
ATOM 3124 C C . PRO A 1 443 ? 4.583 11.226 17.201 1.00 83.69 443 PRO A C 1
ATOM 3126 O O . PRO A 1 443 ? 4.043 10.675 18.160 1.00 83.69 443 PRO A O 1
ATOM 3129 N N . PRO A 1 444 ? 4.143 12.417 16.747 1.00 86.31 444 PRO A N 1
ATOM 3130 C CA . PRO A 1 444 ? 2.966 13.085 17.309 1.00 86.31 444 PRO A CA 1
ATOM 3131 C C . PRO A 1 444 ? 1.715 12.199 17.352 1.00 86.31 444 PRO A C 1
ATOM 3133 O O . PRO A 1 444 ? 0.972 12.229 18.332 1.00 86.31 444 PRO A O 1
ATOM 3136 N N . SER A 1 445 ? 1.515 11.370 16.328 1.00 88.44 445 SER A N 1
ATOM 3137 C CA . SER A 1 445 ? 0.450 10.374 16.284 1.00 88.44 445 SER A CA 1
ATOM 3138 C C . SER A 1 445 ? 0.935 9.102 15.592 1.00 88.44 445 SER A C 1
ATOM 3140 O O . SER A 1 445 ? 1.747 9.177 14.669 1.00 88.44 445 SER A O 1
ATOM 3142 N N . SER A 1 446 ? 0.438 7.954 16.046 1.00 92.19 446 SER A N 1
ATOM 3143 C CA . SER A 1 446 ? 0.630 6.653 15.411 1.00 92.19 446 SER A CA 1
ATOM 3144 C C . SER A 1 446 ? -0.709 5.929 15.323 1.00 92.19 446 SER A C 1
ATOM 3146 O O . SER A 1 446 ? -1.349 5.701 16.352 1.00 92.19 446 SER A O 1
ATOM 3148 N N . VAL A 1 447 ? -1.140 5.597 14.105 1.00 95.06 447 VAL A N 1
ATOM 3149 C CA . VAL A 1 447 ? -2.441 4.979 13.837 1.00 95.06 447 VAL A CA 1
ATOM 3150 C C . VAL A 1 447 ? -2.286 3.723 12.988 1.00 95.06 447 VAL A C 1
ATOM 3152 O O . VAL A 1 447 ? -1.689 3.779 11.918 1.00 95.06 447 VAL A O 1
ATOM 3155 N N . GLY A 1 448 ? -2.846 2.596 13.422 1.00 96.19 448 GLY A N 1
ATOM 3156 C CA . GLY A 1 448 ? -2.894 1.388 12.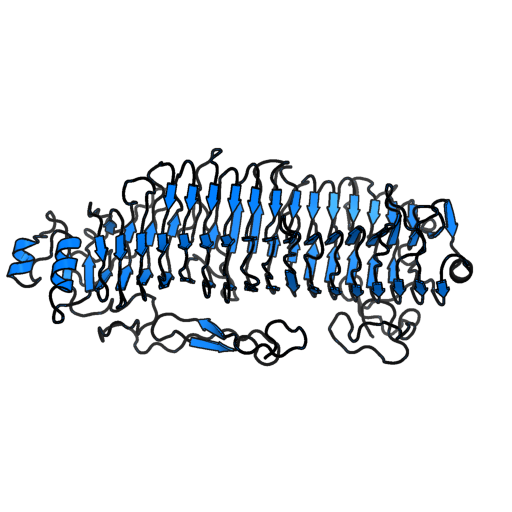595 1.00 96.19 448 GLY A CA 1
ATOM 3157 C C . GLY A 1 448 ? -3.764 1.604 11.355 1.00 96.19 448 GLY A C 1
ATOM 3158 O O . GLY A 1 448 ? -3.255 1.772 10.248 1.00 96.19 448 GLY A O 1
ATOM 3159 N N . VAL A 1 449 ? -5.081 1.666 11.546 1.00 98.31 449 VAL A N 1
ATOM 3160 C CA . VAL A 1 449 ? -6.052 1.882 10.461 1.00 98.31 449 VAL A CA 1
ATOM 3161 C C . VAL A 1 449 ? -6.915 3.101 10.762 1.00 98.31 449 VAL A C 1
ATOM 3163 O O . VAL A 1 449 ? -7.453 3.237 11.858 1.00 98.31 449 VAL A O 1
ATOM 3166 N N . ARG A 1 450 ? -7.064 3.998 9.787 1.00 98.12 450 ARG A N 1
ATOM 3167 C CA . ARG A 1 450 ? -7.969 5.146 9.869 1.00 98.12 450 ARG A CA 1
ATOM 3168 C C . ARG A 1 450 ? -8.968 5.131 8.721 1.00 98.12 450 ARG A C 1
ATOM 3170 O O . ARG A 1 450 ? -8.573 5.072 7.558 1.00 98.12 450 ARG A O 1
ATOM 3177 N N . CYS A 1 451 ? -10.239 5.266 9.068 1.00 98.31 451 CYS A N 1
ATOM 3178 C CA . CYS A 1 451 ? -11.359 5.286 8.144 1.00 98.31 451 CYS A CA 1
ATOM 3179 C C . CYS A 1 451 ? -12.191 6.536 8.394 1.00 98.31 451 CYS A C 1
ATOM 3181 O O . CYS A 1 451 ? -12.781 6.659 9.465 1.00 98.31 451 CYS A O 1
ATOM 3183 N N . ASP A 1 452 ? -12.249 7.420 7.404 1.00 98.25 452 ASP A N 1
ATOM 3184 C CA . ASP A 1 452 ? -13.016 8.659 7.487 1.00 98.25 452 ASP A CA 1
ATOM 3185 C C . ASP A 1 452 ? -14.190 8.626 6.489 1.00 98.25 452 ASP A C 1
ATOM 3187 O O . ASP A 1 452 ? -14.046 8.137 5.367 1.00 98.25 452 ASP A O 1
ATOM 3191 N N . ASP A 1 453 ? -15.350 9.159 6.868 1.00 97.12 453 ASP A N 1
ATOM 3192 C CA . ASP A 1 453 ? -16.475 9.474 5.972 1.00 97.12 453 ASP A CA 1
ATOM 3193 C C . ASP A 1 453 ? -16.973 8.293 5.115 1.00 97.12 453 ASP A C 1
ATOM 3195 O O . ASP A 1 453 ? -17.106 8.381 3.893 1.00 97.12 453 ASP A O 1
ATOM 3199 N N . GLY A 1 454 ? -17.239 7.151 5.752 1.00 95.88 454 GLY A N 1
ATOM 3200 C CA . GLY A 1 454 ? -17.759 5.951 5.080 1.00 95.88 454 GLY A CA 1
ATOM 3201 C C . GLY A 1 454 ? -16.736 5.200 4.219 1.00 95.88 454 GLY A C 1
ATOM 3202 O O . GLY A 1 454 ? -17.116 4.359 3.403 1.00 95.88 454 GLY A O 1
ATOM 3203 N N . SER A 1 455 ? -15.444 5.497 4.370 1.00 98.19 455 SER A N 1
ATOM 3204 C CA . SER A 1 455 ? -14.391 5.008 3.467 1.00 98.19 455 SER A CA 1
ATOM 3205 C C . SER A 1 455 ? -13.847 3.619 3.767 1.00 98.19 455 SER A C 1
ATOM 3207 O O . SER A 1 455 ? -12.954 3.165 3.062 1.00 98.19 455 SER A O 1
ATOM 3209 N N . CYS A 1 456 ? -14.389 2.915 4.755 1.00 97.31 456 CYS A N 1
ATOM 3210 C CA . CYS A 1 456 ? -14.069 1.510 4.995 1.00 97.31 456 CYS A CA 1
ATOM 3211 C C . CYS A 1 456 ? -15.342 0.677 4.998 1.00 97.31 456 CYS A C 1
ATOM 3213 O O . CYS A 1 456 ? -16.343 1.071 5.597 1.00 97.31 456 CYS A O 1
ATOM 3215 N N . VAL A 1 457 ? -15.279 -0.475 4.336 1.00 95.81 457 VAL A N 1
ATOM 3216 C CA . VAL A 1 457 ? -16.360 -1.465 4.315 1.00 95.81 457 VAL A CA 1
ATOM 3217 C C . VAL A 1 457 ? -16.106 -2.526 5.374 1.00 95.81 457 VAL A C 1
ATOM 3219 O O . VAL A 1 457 ? -16.986 -2.790 6.191 1.00 95.81 457 VAL A O 1
ATOM 3222 N N . ARG A 1 458 ? -14.901 -3.104 5.382 1.00 97.62 458 ARG A N 1
ATOM 3223 C CA . ARG A 1 458 ? -14.558 -4.254 6.222 1.00 97.62 458 ARG A CA 1
ATOM 3224 C C . ARG A 1 458 ? -13.101 -4.190 6.671 1.00 97.62 458 ARG A C 1
ATOM 3226 O O . ARG A 1 458 ? -12.217 -3.895 5.868 1.00 97.62 458 ARG A O 1
ATOM 3233 N N . ILE A 1 459 ? -12.862 -4.468 7.947 1.00 98.62 459 ILE A N 1
ATOM 3234 C CA . ILE A 1 459 ? -11.538 -4.640 8.548 1.00 98.62 459 ILE A CA 1
ATOM 3235 C C . ILE A 1 459 ? -11.601 -5.953 9.329 1.00 98.62 459 ILE A C 1
ATOM 3237 O O . ILE A 1 459 ? -12.228 -5.991 10.389 1.00 98.62 459 ILE A O 1
ATOM 3241 N N . ALA A 1 460 ? -11.007 -7.022 8.799 1.00 97.00 460 ALA A N 1
ATOM 3242 C CA . ALA A 1 460 ? -11.147 -8.358 9.368 1.00 97.00 460 ALA A CA 1
ATOM 3243 C C . ALA A 1 460 ? -9.831 -9.132 9.494 1.00 97.00 460 ALA A C 1
ATOM 3245 O O . ALA A 1 460 ? -8.972 -9.005 8.631 1.00 97.00 460 ALA A O 1
ATOM 3246 N N . GLY A 1 461 ? -9.661 -9.924 10.556 1.00 96.12 461 GLY A N 1
ATOM 3247 C CA . GLY A 1 461 ? -8.537 -10.870 10.661 1.00 96.12 461 GLY A CA 1
ATOM 3248 C C . GLY A 1 461 ? -7.151 -10.231 10.836 1.00 96.12 461 GLY A C 1
ATOM 3249 O O . GLY A 1 461 ? -6.127 -10.894 10.694 1.00 96.12 461 GLY A O 1
ATOM 3250 N N . ASN A 1 462 ? -7.069 -8.929 11.130 1.00 98.25 462 ASN A N 1
ATOM 3251 C CA . ASN A 1 462 ? -5.787 -8.224 11.165 1.00 98.25 462 ASN A CA 1
ATOM 3252 C C . ASN A 1 462 ? -5.161 -8.234 12.562 1.00 98.25 462 ASN A C 1
ATOM 3254 O O . ASN A 1 462 ? -5.832 -8.014 13.578 1.00 98.25 462 ASN A O 1
ATOM 3258 N N . ARG A 1 463 ? -3.827 -8.318 12.610 1.00 97.44 463 ARG A N 1
ATOM 3259 C CA . ARG A 1 463 ? -3.061 -7.890 13.788 1.00 97.44 463 ARG A CA 1
ATOM 3260 C C . ARG A 1 463 ? -2.686 -6.418 13.642 1.00 97.44 463 ARG A C 1
ATOM 3262 O O . ARG A 1 463 ? -1.863 -6.056 12.803 1.00 97.44 463 ARG A O 1
ATOM 3269 N N . ILE A 1 464 ? -3.251 -5.569 14.492 1.00 97.56 464 ILE A N 1
ATOM 3270 C CA . ILE A 1 464 ? -3.031 -4.119 14.480 1.00 97.56 464 ILE A CA 1
ATOM 3271 C C . ILE A 1 464 ? -2.257 -3.716 15.731 1.00 97.56 464 ILE A C 1
ATOM 3273 O O . ILE A 1 464 ? -2.691 -3.990 16.847 1.00 97.56 464 ILE A O 1
ATOM 3277 N N . ASP A 1 465 ? -1.119 -3.055 15.544 1.00 93.69 465 ASP A N 1
ATOM 3278 C CA . ASP A 1 465 ? -0.238 -2.588 16.613 1.00 93.69 465 ASP A CA 1
ATOM 3279 C C . ASP A 1 465 ? 0.188 -1.137 16.350 1.00 93.69 465 ASP A C 1
ATOM 3281 O O . ASP A 1 465 ? 1.050 -0.853 15.520 1.00 93.69 465 ASP A O 1
ATOM 3285 N N . ALA A 1 466 ? -0.388 -0.175 17.071 1.00 90.06 466 ALA A N 1
ATOM 3286 C CA . ALA A 1 466 ? -0.025 1.235 16.901 1.00 90.06 466 ALA A CA 1
ATOM 3287 C C . ALA A 1 466 ? 1.403 1.556 17.390 1.00 90.06 466 ALA A C 1
ATOM 3289 O O . ALA A 1 466 ? 1.950 2.614 17.070 1.00 90.06 466 ALA A O 1
ATOM 3290 N N . ARG A 1 467 ? 2.039 0.638 18.120 1.00 87.69 467 ARG A N 1
ATOM 3291 C CA . ARG A 1 467 ? 3.428 0.673 18.576 1.00 87.69 467 ARG A CA 1
ATOM 3292 C C . ARG A 1 467 ? 3.779 1.854 19.489 1.00 87.69 467 ARG A C 1
ATOM 3294 O O . ARG A 1 467 ? 3.641 1.740 20.703 1.00 87.69 467 ARG A O 1
ATOM 3301 N N . ALA A 1 468 ? 4.289 2.964 18.959 1.00 80.88 468 ALA A N 1
ATOM 3302 C CA . ALA A 1 468 ? 4.750 4.085 19.785 1.00 80.88 468 ALA A CA 1
ATOM 3303 C C . ALA A 1 468 ? 4.439 5.454 19.164 1.00 80.88 468 ALA A C 1
ATOM 3305 O O . ALA A 1 468 ? 4.513 5.632 17.945 1.00 80.88 468 ALA A O 1
ATOM 3306 N N . GLY A 1 469 ? 4.108 6.425 20.020 1.00 85.25 469 GLY A N 1
ATOM 3307 C CA . GLY A 1 469 ? 3.729 7.793 19.651 1.00 85.25 469 GLY A CA 1
ATOM 3308 C C . GLY A 1 469 ? 3.440 8.674 20.872 1.00 85.25 469 GLY A C 1
ATOM 3309 O O . GLY A 1 469 ? 3.473 8.212 22.009 1.00 85.25 469 GLY A O 1
ATOM 3310 N N . LEU A 1 470 ? 3.159 9.965 20.669 1.00 86.44 470 LEU A N 1
ATOM 3311 C CA . LEU A 1 470 ? 2.542 10.790 21.713 1.00 86.44 470 LEU A CA 1
ATOM 3312 C C . LEU A 1 470 ? 1.091 10.353 21.913 1.00 86.44 470 LEU A C 1
ATOM 3314 O O . LEU A 1 470 ? 0.686 10.055 23.033 1.00 86.44 470 LEU A O 1
ATOM 3318 N N . VAL A 1 471 ? 0.347 10.244 20.816 1.00 89.44 471 VAL A N 1
ATOM 3319 C CA . VAL A 1 471 ? -0.981 9.631 20.775 1.00 89.44 471 VAL A CA 1
ATOM 3320 C C . VAL A 1 471 ? -0.901 8.358 19.943 1.00 89.44 471 VAL A C 1
ATOM 3322 O O . VAL A 1 471 ? -0.462 8.413 18.792 1.00 89.44 471 VAL A O 1
ATOM 3325 N N . THR A 1 472 ? -1.334 7.227 20.491 1.00 92.56 472 THR A N 1
ATOM 3326 C CA . THR A 1 472 ? -1.399 5.958 19.759 1.00 92.56 472 THR A CA 1
ATOM 3327 C C . THR A 1 472 ? -2.835 5.473 19.641 1.00 92.56 472 THR A C 1
ATOM 3329 O O . THR A 1 472 ? -3.615 5.540 20.593 1.00 92.56 472 THR A O 1
ATOM 3332 N N . ARG A 1 473 ? -3.216 5.032 18.439 1.00 95.31 473 ARG A N 1
ATOM 3333 C CA . ARG A 1 473 ? -4.561 4.525 18.153 1.00 95.31 473 ARG A CA 1
ATOM 3334 C C . ARG A 1 473 ? -4.483 3.280 17.285 1.00 95.31 473 ARG A C 1
ATOM 3336 O O . ARG A 1 473 ? -3.868 3.324 16.225 1.00 95.31 473 ARG A O 1
ATOM 3343 N N . GLY A 1 474 ? -5.096 2.179 17.702 1.00 96.69 474 GLY A N 1
ATOM 3344 C CA . GLY A 1 474 ? -5.165 0.983 16.860 1.00 96.69 474 GLY A CA 1
ATOM 3345 C C . GLY A 1 474 ? -5.998 1.260 15.608 1.00 96.69 474 GLY A C 1
ATOM 3346 O O . GLY A 1 474 ? -5.474 1.274 14.492 1.00 96.69 474 GLY A O 1
ATOM 3347 N N . VAL A 1 475 ? -7.281 1.567 15.812 1.00 98.56 475 VAL A N 1
ATOM 3348 C CA . VAL A 1 475 ? -8.240 1.884 14.745 1.00 98.56 475 VAL A CA 1
ATOM 3349 C C . VAL A 1 475 ? -8.966 3.196 15.036 1.00 98.56 475 VAL A C 1
ATOM 3351 O O . VAL A 1 475 ? -9.352 3.463 16.173 1.00 98.56 475 VAL A O 1
ATOM 3354 N N . ILE A 1 476 ? -9.174 4.014 14.004 1.00 98.69 476 ILE A N 1
ATOM 3355 C CA . ILE A 1 476 ? -10.048 5.193 14.040 1.00 98.69 476 ILE A CA 1
ATOM 3356 C C . ILE A 1 476 ? -11.176 4.999 13.028 1.00 98.69 476 ILE A C 1
ATOM 3358 O O . ILE A 1 476 ? -10.913 4.795 11.843 1.00 98.69 476 ILE A O 1
ATOM 3362 N N . LEU A 1 477 ? -12.414 5.109 13.503 1.00 98.69 477 LEU A N 1
ATOM 3363 C CA . LEU A 1 477 ? -13.640 5.068 12.716 1.00 98.69 477 LEU A CA 1
ATOM 3364 C C . LEU A 1 477 ? -14.341 6.419 12.855 1.00 98.69 477 LEU A C 1
ATOM 3366 O O . LEU A 1 477 ? -15.035 6.657 13.840 1.00 98.69 477 LEU A O 1
ATOM 3370 N N . ASP A 1 478 ? -14.132 7.308 11.893 1.00 98.12 478 ASP A N 1
ATOM 3371 C CA . ASP A 1 478 ? -14.685 8.660 11.885 1.00 98.12 478 ASP A CA 1
ATOM 3372 C C . ASP A 1 478 ? -15.815 8.749 10.858 1.00 98.12 478 ASP A C 1
ATOM 3374 O O . ASP A 1 478 ? -15.580 8.587 9.659 1.00 98.12 478 ASP A O 1
ATOM 3378 N N . ASN A 1 479 ? -17.055 8.923 11.328 1.00 97.00 479 ASN A N 1
ATOM 3379 C CA . ASN A 1 479 ? -18.250 9.026 10.488 1.00 97.00 479 ASN A CA 1
ATOM 3380 C C . ASN A 1 479 ? -18.330 7.898 9.430 1.00 97.00 479 ASN A C 1
ATOM 3382 O O . ASN A 1 479 ? -18.541 8.125 8.238 1.00 97.00 479 ASN A O 1
ATOM 3386 N N . THR A 1 480 ? -18.094 6.655 9.860 1.00 97.19 480 THR A N 1
ATOM 3387 C CA . THR A 1 480 ? -18.036 5.476 8.982 1.00 97.19 480 THR A CA 1
ATOM 3388 C C . THR A 1 480 ? -18.830 4.294 9.541 1.00 97.19 480 THR A C 1
ATOM 3390 O O . THR A 1 480 ? -19.072 4.188 10.744 1.00 97.19 480 THR A O 1
ATOM 3393 N N . GLY A 1 481 ? -19.231 3.387 8.653 1.00 95.88 481 GLY A N 1
ATOM 3394 C CA . GLY A 1 481 ? -20.009 2.186 8.961 1.00 95.88 481 GLY A CA 1
ATOM 3395 C C . GLY A 1 481 ? -19.262 0.900 8.663 1.00 95.88 481 GLY A C 1
ATOM 3396 O O . GLY A 1 481 ? -19.825 0.025 8.012 1.00 95.88 481 GLY A O 1
ATOM 3397 N N . ALA A 1 482 ? -17.989 0.826 9.047 1.00 96.38 482 ALA A N 1
ATOM 3398 C CA . ALA A 1 482 ? -17.179 -0.351 8.771 1.00 96.38 482 ALA A CA 1
ATOM 3399 C C . ALA A 1 482 ? -17.653 -1.535 9.626 1.00 96.38 482 ALA A C 1
ATOM 3401 O O . ALA A 1 482 ? -18.062 -1.354 10.777 1.00 96.38 482 ALA A O 1
ATOM 3402 N N . VAL A 1 483 ? -17.558 -2.745 9.079 1.00 97.81 483 VAL A N 1
ATOM 3403 C CA . VAL A 1 483 ? -17.565 -3.964 9.892 1.00 97.81 483 VAL A CA 1
ATOM 3404 C C . VAL A 1 483 ? -16.131 -4.225 10.339 1.00 97.81 483 VAL A C 1
ATOM 3406 O O . VAL A 1 483 ? -15.223 -4.313 9.512 1.00 97.81 483 VAL A O 1
ATOM 3409 N N . LEU A 1 484 ? -15.921 -4.270 11.649 1.00 98.19 484 LEU A N 1
ATOM 3410 C CA . LEU A 1 484 ? -14.642 -4.535 12.290 1.00 98.19 484 LEU A CA 1
ATOM 3411 C C . LEU A 1 484 ? -14.753 -5.889 12.990 1.00 98.19 484 LEU A C 1
ATOM 3413 O O . LEU A 1 484 ? -15.456 -5.981 13.997 1.00 98.19 484 LEU A O 1
ATOM 3417 N N . GLU A 1 485 ? -14.093 -6.926 12.477 1.00 96.31 485 GLU A N 1
ATOM 3418 C CA . GLU A 1 485 ? -14.235 -8.274 13.041 1.00 96.31 485 GLU A CA 1
ATOM 3419 C C . GLU A 1 485 ? -12.964 -9.110 13.116 1.00 96.31 485 GLU A C 1
ATOM 3421 O O . GLU A 1 485 ? -12.059 -8.959 12.308 1.00 96.31 485 GLU A O 1
ATOM 3426 N N . ASN A 1 486 ? -12.877 -10.018 14.080 1.00 96.12 486 ASN A N 1
ATOM 3427 C CA . ASN A 1 486 ? -11.770 -10.973 14.175 1.00 96.12 486 ASN A CA 1
ATOM 3428 C C . ASN A 1 486 ? -10.379 -10.302 14.206 1.00 96.12 486 ASN A C 1
ATOM 3430 O O . ASN A 1 486 ? -9.390 -10.868 13.748 1.00 96.12 486 ASN A O 1
ATOM 3434 N N . ASN A 1 487 ? -10.273 -9.068 14.717 1.00 97.94 487 ASN A N 1
ATOM 3435 C CA . ASN A 1 487 ? -8.997 -8.355 14.787 1.00 97.94 487 ASN A CA 1
ATOM 3436 C C . ASN A 1 487 ? -8.380 -8.442 16.182 1.00 97.94 487 ASN A C 1
ATOM 3438 O O . ASN A 1 487 ? -9.066 -8.359 17.205 1.00 97.94 487 ASN A O 1
ATOM 3442 N N . VAL A 1 488 ? -7.049 -8.471 16.215 1.00 97.06 488 VAL A N 1
ATOM 3443 C CA . VAL A 1 488 ? -6.269 -8.260 17.436 1.00 97.06 488 VAL A CA 1
ATOM 3444 C C . VAL A 1 488 ? -5.670 -6.861 17.394 1.00 97.06 488 VAL A C 1
ATOM 3446 O O . VAL A 1 488 ? -4.658 -6.618 16.730 1.00 97.06 488 VAL A O 1
ATOM 3449 N N . ILE A 1 489 ? -6.278 -5.940 18.132 1.00 97.44 489 ILE A N 1
ATOM 3450 C CA . ILE A 1 489 ? -5.975 -4.510 18.115 1.00 97.44 489 ILE A CA 1
ATOM 3451 C C . ILE A 1 489 ? -5.255 -4.129 19.403 1.00 97.44 489 ILE A C 1
ATOM 3453 O O . ILE A 1 489 ? -5.760 -4.337 20.503 1.00 97.44 489 ILE A O 1
ATOM 3457 N N . ASP A 1 490 ? -4.073 -3.541 19.266 1.00 94.06 490 ASP A N 1
ATOM 3458 C CA . ASP A 1 490 ? -3.264 -3.062 20.378 1.00 94.06 490 ASP A CA 1
ATOM 3459 C C . ASP A 1 490 ? -2.788 -1.634 20.102 1.00 94.06 490 ASP A C 1
ATOM 3461 O O . ASP A 1 490 ? -2.095 -1.355 19.118 1.00 94.06 490 ASP A O 1
ATOM 3465 N N . ALA A 1 491 ? -3.189 -0.700 20.961 1.00 92.12 491 ALA A N 1
ATOM 3466 C CA . ALA A 1 491 ? -2.735 0.682 20.868 1.00 92.12 491 ALA A CA 1
ATOM 3467 C C . ALA A 1 491 ? -1.283 0.865 21.335 1.00 92.12 491 ALA A C 1
ATOM 3469 O O . ALA A 1 491 ? -0.695 1.921 21.096 1.00 92.12 491 ALA A O 1
ATOM 3470 N N . SER A 1 492 ? -0.699 -0.131 22.006 1.00 88.19 492 SER A N 1
ATOM 3471 C CA . SER A 1 492 ? 0.646 -0.077 22.573 1.00 88.19 492 SER A CA 1
ATOM 3472 C C . SER A 1 492 ? 0.863 1.176 23.446 1.00 88.19 492 SER A C 1
ATOM 3474 O O . SER A 1 492 ? -0.020 1.539 24.221 1.00 88.19 492 SER A O 1
ATOM 3476 N N . CYS A 1 493 ? 2.032 1.824 23.415 1.00 82.25 493 CYS A N 1
ATOM 3477 C CA . CYS A 1 493 ? 2.368 2.860 24.398 1.00 82.25 493 CYS A CA 1
ATOM 3478 C C . CYS A 1 493 ? 2.382 4.273 23.799 1.00 82.25 493 CYS A C 1
ATOM 3480 O O . CYS A 1 493 ? 3.306 4.649 23.067 1.00 82.25 493 CYS A O 1
ATOM 3482 N N . GLY A 1 494 ? 1.380 5.075 24.163 1.00 85.75 494 GLY A N 1
ATOM 3483 C CA . GLY A 1 494 ? 1.338 6.519 23.956 1.00 85.75 494 GLY A CA 1
ATOM 3484 C C . GLY A 1 494 ? 1.890 7.318 25.146 1.00 85.75 494 GLY A C 1
ATOM 3485 O O . GLY A 1 494 ? 1.775 6.911 26.299 1.00 85.75 494 GLY A O 1
ATOM 3486 N N . ASN A 1 495 ? 2.455 8.505 24.886 1.00 82.25 495 ASN A N 1
ATOM 3487 C CA . ASN A 1 495 ? 2.925 9.426 25.941 1.00 82.25 495 ASN A CA 1
ATOM 3488 C C . ASN A 1 495 ? 1.855 10.397 26.464 1.00 82.25 495 ASN A C 1
ATOM 3490 O O . ASN A 1 495 ? 2.061 11.029 27.502 1.00 82.25 495 ASN A O 1
ATOM 3494 N N . THR A 1 496 ? 0.735 10.542 25.755 1.00 86.19 496 THR A N 1
ATOM 3495 C CA . THR A 1 496 ? -0.403 11.382 26.159 1.00 86.19 496 THR A CA 1
ATOM 3496 C C . THR A 1 496 ? -1.747 10.666 26.117 1.00 86.19 496 THR A C 1
ATOM 3498 O O . THR A 1 496 ? -2.623 11.040 26.887 1.00 86.19 496 THR A O 1
ATOM 3501 N N . GLU A 1 497 ? -1.919 9.669 25.247 1.00 89.38 497 GLU A N 1
ATOM 3502 C CA . GLU A 1 497 ? -3.169 8.918 25.080 1.00 89.38 497 GLU A CA 1
ATOM 3503 C C . GLU A 1 497 ? -2.892 7.625 24.298 1.00 89.38 497 GLU A C 1
ATOM 3505 O O . GLU A 1 497 ? -2.144 7.667 23.316 1.00 89.38 497 GLU A O 1
ATOM 3510 N N . SER A 1 498 ? -3.522 6.521 24.709 1.00 92.38 498 SER A N 1
ATOM 3511 C CA . SER A 1 498 ? -3.477 5.228 24.016 1.00 92.38 498 SER A CA 1
ATOM 3512 C C . SER A 1 498 ? -4.900 4.665 23.897 1.00 92.38 498 SER A C 1
ATOM 3514 O O . SER A 1 498 ? -5.576 4.480 24.912 1.00 92.38 498 SER A O 1
ATOM 3516 N N . ILE A 1 499 ? -5.387 4.435 22.673 1.00 95.25 499 ILE A N 1
ATOM 3517 C CA . ILE A 1 499 ? -6.757 3.948 22.420 1.00 95.25 499 ILE A CA 1
ATOM 3518 C C . ILE A 1 499 ? -6.737 2.759 21.458 1.00 95.25 499 ILE A C 1
ATOM 3520 O O . ILE A 1 499 ? -6.221 2.879 20.349 1.00 95.25 499 ILE A O 1
ATOM 3524 N N . GLY A 1 500 ? -7.337 1.628 21.830 1.00 96.75 500 GLY A N 1
ATOM 3525 C CA . GLY A 1 500 ? -7.484 0.475 20.937 1.00 96.75 500 GLY A CA 1
ATOM 3526 C C . GLY A 1 500 ? -8.318 0.848 19.711 1.00 96.75 500 GLY A C 1
ATOM 3527 O O . GLY A 1 500 ? -7.800 0.916 18.595 1.00 96.75 500 GLY A O 1
ATOM 3528 N N . VAL A 1 501 ? -9.590 1.181 19.933 1.00 98.62 501 VAL A N 1
ATOM 3529 C CA . VAL A 1 501 ? -10.513 1.655 18.891 1.00 98.62 501 VAL A CA 1
ATOM 3530 C C . VAL A 1 501 ? -11.130 2.995 19.282 1.00 98.62 501 VAL A C 1
ATOM 3532 O O . VAL A 1 501 ? -11.697 3.135 20.363 1.00 98.62 501 VAL A O 1
ATOM 3535 N N . LEU A 1 502 ? -11.035 3.984 18.394 1.00 98.62 502 LEU A N 1
ATOM 3536 C CA . LEU A 1 502 ? -11.695 5.282 18.513 1.00 98.62 502 LEU A CA 1
ATOM 3537 C C . LEU A 1 502 ? -12.823 5.383 17.483 1.00 98.62 502 LEU A C 1
ATOM 3539 O O . LEU A 1 502 ? -12.559 5.482 16.289 1.00 98.62 502 LEU A O 1
ATOM 3543 N N . SER A 1 503 ? -14.066 5.418 17.947 1.00 98.44 503 SER A N 1
ATOM 3544 C CA . SER A 1 503 ? -15.250 5.698 17.136 1.00 98.44 503 SER A CA 1
ATOM 3545 C C . SER A 1 503 ? -15.685 7.148 17.327 1.00 98.44 503 SER A C 1
ATOM 3547 O O . SER A 1 503 ? -16.020 7.545 18.441 1.00 98.44 503 SER A O 1
ATOM 3549 N N . LEU A 1 504 ? -15.727 7.919 16.245 1.00 98.12 504 LEU A N 1
ATOM 3550 C CA . LEU A 1 504 ? -16.225 9.291 16.200 1.00 98.12 504 LEU A CA 1
ATOM 3551 C C . LEU A 1 504 ? -17.491 9.307 15.344 1.00 98.12 504 LEU A C 1
ATOM 3553 O O . LEU A 1 504 ? -17.412 9.133 14.133 1.00 98.12 504 LEU A O 1
ATOM 3557 N N . ASP A 1 505 ? -18.656 9.450 15.977 1.00 96.81 505 ASP A N 1
ATOM 3558 C CA . ASP A 1 505 ? -19.959 9.519 15.300 1.00 96.81 505 ASP A CA 1
ATOM 3559 C C . ASP A 1 505 ? -20.185 8.420 14.238 1.00 96.81 505 ASP A C 1
ATOM 3561 O O . ASP A 1 505 ? -20.705 8.658 13.147 1.00 96.81 505 ASP A O 1
ATOM 3565 N N . SER A 1 506 ? -19.726 7.203 14.535 1.00 97.38 506 SER A N 1
ATOM 3566 C CA . SER A 1 506 ? -19.720 6.078 13.599 1.00 97.38 506 SER A CA 1
ATOM 3567 C C . SER A 1 506 ? -20.943 5.172 13.799 1.00 97.38 506 SER A C 1
ATOM 3569 O O . SER A 1 506 ? -21.523 5.119 14.885 1.00 97.38 506 SER A O 1
ATOM 3571 N N . TRP A 1 507 ? -21.337 4.440 12.754 1.00 97.50 507 TRP A N 1
ATOM 3572 C CA . TRP A 1 507 ? -22.369 3.389 12.819 1.00 97.50 507 TRP A CA 1
ATOM 3573 C C . TRP A 1 507 ? -21.770 2.002 12.564 1.00 97.50 507 TRP A C 1
ATOM 3575 O O . TRP A 1 507 ? -22.368 1.136 11.925 1.00 97.50 507 TRP A O 1
ATOM 3585 N N . SER A 1 508 ? -20.525 1.832 13.005 1.00 98.25 508 SER A N 1
ATOM 3586 C CA . SER A 1 508 ? -19.743 0.628 12.753 1.00 98.25 508 SER A CA 1
ATOM 3587 C C . SER A 1 508 ? -20.228 -0.546 13.602 1.00 98.25 508 SER A C 1
ATOM 3589 O O . SER A 1 508 ? -20.628 -0.373 14.759 1.00 98.25 508 SER A O 1
ATOM 3591 N N . ARG A 1 509 ? -20.156 -1.747 13.023 1.00 97.88 509 ARG A N 1
ATOM 3592 C CA . ARG A 1 509 ? -20.381 -3.007 13.734 1.00 97.88 509 ARG A CA 1
ATOM 3593 C C . ARG A 1 509 ? -19.028 -3.583 14.125 1.00 97.88 509 ARG A C 1
ATOM 3595 O O . ARG A 1 509 ? -18.161 -3.723 13.271 1.00 97.88 509 ARG A O 1
ATOM 3602 N N . MET A 1 510 ? -18.846 -3.878 15.403 1.00 98.44 510 MET A N 1
ATOM 3603 C CA . MET A 1 510 ? -17.605 -4.405 15.956 1.00 98.44 510 MET A CA 1
ATOM 3604 C C . MET A 1 510 ? -17.889 -5.749 16.607 1.00 98.44 510 MET A C 1
ATOM 3606 O O . MET A 1 510 ? -18.588 -5.799 17.623 1.00 98.44 510 MET A O 1
ATOM 3610 N N . GLU A 1 511 ? -17.355 -6.824 16.042 1.00 97.19 511 GLU A N 1
ATOM 3611 C CA . GLU A 1 511 ? -17.612 -8.174 16.534 1.00 97.19 511 GLU A CA 1
ATOM 3612 C C . GLU A 1 511 ? -16.371 -9.041 16.624 1.00 97.19 511 GLU A C 1
ATOM 3614 O O . GLU A 1 511 ? -15.484 -8.922 15.798 1.00 97.19 511 GLU A O 1
ATOM 3619 N N . ASN A 1 512 ? -16.275 -9.896 17.641 1.00 96.62 512 ASN A N 1
ATOM 3620 C CA . ASN A 1 512 ? -15.144 -10.810 17.790 1.00 96.62 512 ASN A CA 1
ATOM 3621 C C . ASN A 1 512 ? -13.776 -10.102 17.695 1.00 96.62 512 ASN A C 1
ATOM 3623 O O . ASN A 1 512 ? -12.862 -10.586 17.046 1.00 96.62 512 ASN A O 1
ATOM 3627 N N . ASN A 1 513 ? -13.590 -8.937 18.315 1.00 98.06 513 ASN A N 1
ATOM 3628 C CA . ASN A 1 513 ? -12.270 -8.302 18.376 1.00 98.06 513 ASN A CA 1
ATOM 3629 C C . ASN A 1 513 ? -11.669 -8.412 19.777 1.00 98.06 513 ASN A C 1
ATOM 3631 O O . ASN A 1 513 ? -12.380 -8.310 20.780 1.00 98.06 513 ASN A O 1
ATOM 3635 N N . LEU A 1 514 ? -10.340 -8.516 19.838 1.00 96.88 514 LEU A N 1
ATOM 3636 C CA . LEU A 1 514 ? -9.569 -8.174 21.029 1.00 96.88 514 LEU A CA 1
ATOM 3637 C C . LEU A 1 514 ? -9.095 -6.726 20.889 1.00 96.88 514 LEU A C 1
ATOM 3639 O O . LEU A 1 514 ? -8.230 -6.430 20.066 1.00 96.88 514 LEU A O 1
ATOM 3643 N N . MET A 1 515 ? -9.652 -5.821 21.692 1.00 97.00 515 MET A N 1
ATOM 3644 C CA . MET A 1 515 ? -9.328 -4.393 21.678 1.00 97.00 515 MET A CA 1
ATOM 3645 C C . MET A 1 515 ? -8.552 -4.017 22.935 1.00 97.00 515 MET A C 1
ATOM 3647 O O . MET A 1 515 ? -9.131 -3.944 24.015 1.00 97.00 515 MET A O 1
ATOM 3651 N N . THR A 1 516 ? -7.254 -3.753 22.795 1.00 94.25 516 THR A N 1
ATOM 3652 C CA . THR A 1 516 ? -6.384 -3.384 23.917 1.00 94.25 516 THR A CA 1
ATOM 3653 C C . THR A 1 516 ? -6.010 -1.903 23.855 1.00 94.25 516 THR A C 1
ATOM 3655 O O . THR A 1 516 ? -5.442 -1.436 22.864 1.00 94.25 516 THR A O 1
ATOM 3658 N N . GLY A 1 517 ? -6.263 -1.170 24.942 1.00 89.62 517 GLY A N 1
ATOM 3659 C CA . GLY A 1 517 ? -5.840 0.221 25.128 1.00 89.62 517 GLY A CA 1
ATOM 3660 C C . GLY A 1 517 ? -4.326 0.407 25.233 1.00 89.62 517 GLY A C 1
ATOM 3661 O O . GLY A 1 517 ? -3.847 1.531 25.122 1.00 89.62 517 GLY A O 1
ATOM 3662 N N . GLY A 1 518 ? -3.578 -0.687 25.383 1.00 82.69 518 GLY A N 1
ATOM 3663 C CA . GLY A 1 518 ? -2.130 -0.759 25.226 1.00 82.69 518 GLY A CA 1
ATOM 3664 C C . GLY A 1 518 ? -1.354 -1.114 26.495 1.00 82.69 518 GLY A C 1
ATOM 3665 O O . GLY A 1 518 ? -1.909 -1.237 27.586 1.00 82.69 518 GLY A O 1
ATOM 3666 N N . PHE A 1 519 ? -0.040 -1.290 26.349 1.00 77.44 519 PHE A N 1
ATOM 3667 C CA . PHE A 1 519 ? 0.887 -1.589 27.444 1.00 77.44 519 PHE A CA 1
ATOM 3668 C C . PHE A 1 519 ? 2.108 -0.667 27.396 1.00 77.44 519 PHE A C 1
ATOM 3670 O O . PHE A 1 519 ? 2.750 -0.532 26.355 1.00 77.44 519 PHE A O 1
ATOM 3677 N N . CYS A 1 520 ? 2.483 -0.105 28.547 1.00 73.50 520 CYS A N 1
ATOM 3678 C CA . CYS A 1 520 ? 3.712 0.673 28.729 1.00 73.50 520 CYS A CA 1
ATOM 3679 C C . CYS A 1 520 ? 4.648 0.024 29.764 1.00 73.50 520 CYS A C 1
ATOM 3681 O O . CYS A 1 520 ? 4.217 -0.715 30.653 1.00 73.50 520 CYS A O 1
ATOM 3683 N N . GLN A 1 521 ? 5.949 0.307 29.683 1.00 73.94 521 GLN A N 1
ATOM 3684 C CA . GLN A 1 521 ? 6.950 -0.191 30.628 1.00 73.94 521 GLN A CA 1
ATOM 3685 C C . GLN A 1 521 ? 6.938 0.605 31.949 1.00 73.94 521 GLN A C 1
ATOM 3687 O O . GLN A 1 521 ? 6.421 1.716 32.057 1.00 73.94 521 GLN A O 1
ATOM 3692 N N . VAL A 1 522 ? 7.536 0.036 33.005 1.00 64.12 522 VAL A N 1
ATOM 3693 C CA . VAL A 1 522 ? 7.676 0.708 34.312 1.00 64.12 522 VAL A CA 1
ATOM 3694 C C . VAL A 1 522 ? 8.496 1.998 34.151 1.00 64.12 522 VAL A C 1
ATOM 3696 O O . VAL A 1 522 ? 9.695 1.929 33.889 1.00 64.12 522 VAL A O 1
ATOM 3699 N N . GLY A 1 523 ? 7.879 3.158 34.401 1.00 63.66 523 GLY A N 1
ATOM 3700 C CA . GLY A 1 523 ? 8.529 4.476 34.324 1.00 63.66 523 GLY A CA 1
ATOM 3701 C C . GLY A 1 523 ? 8.075 5.349 33.150 1.00 63.66 523 GLY A C 1
ATOM 3702 O O . GLY A 1 523 ? 8.466 6.516 33.099 1.00 63.66 523 GLY A O 1
ATOM 3703 N N . ASP A 1 524 ? 7.239 4.805 32.267 1.00 67.94 524 ASP A N 1
ATOM 3704 C CA . ASP A 1 524 ? 6.597 5.532 31.171 1.00 67.94 524 ASP A CA 1
ATOM 3705 C C . ASP A 1 524 ? 5.479 6.476 31.675 1.00 67.94 524 ASP A C 1
ATOM 3707 O O . ASP A 1 524 ? 5.073 6.397 32.843 1.00 67.94 524 ASP A O 1
ATOM 3711 N N . PRO A 1 525 ? 5.007 7.427 30.841 1.00 66.00 525 PRO A N 1
ATOM 3712 C CA . PRO A 1 525 ? 4.052 8.451 31.253 1.00 66.00 525 PRO A CA 1
ATOM 3713 C C . PRO A 1 525 ? 2.713 7.885 31.744 1.00 66.00 525 PRO A C 1
ATOM 3715 O O . PRO A 1 525 ? 2.199 6.881 31.258 1.00 66.00 525 PRO A O 1
ATOM 3718 N N . ASN A 1 526 ? 2.106 8.596 32.694 1.00 71.81 526 ASN A N 1
ATOM 3719 C CA . ASN A 1 526 ? 0.771 8.296 33.200 1.00 71.81 526 ASN A CA 1
ATOM 3720 C C . ASN A 1 526 ? -0.289 8.846 32.233 1.00 71.81 526 ASN A C 1
ATOM 3722 O O . ASN A 1 526 ? -0.666 10.015 32.338 1.00 71.81 526 ASN A O 1
ATOM 3726 N N . VAL A 1 527 ? -0.752 8.016 31.301 1.00 77.69 527 VAL A N 1
ATOM 3727 C CA . VAL A 1 527 ? -1.742 8.379 30.270 1.00 77.69 527 VAL A CA 1
ATOM 3728 C C . VAL A 1 527 ? -3.058 7.623 30.458 1.00 77.69 527 VAL A C 1
ATOM 3730 O O . VAL A 1 527 ? -3.080 6.632 31.195 1.00 77.69 527 VAL A O 1
ATOM 3733 N N . PRO A 1 528 ? -4.163 8.084 29.844 1.00 86.75 528 PRO A N 1
ATOM 3734 C CA . PRO A 1 528 ? -5.348 7.260 29.662 1.00 86.75 528 PRO A CA 1
ATOM 3735 C C . PRO A 1 528 ? -5.067 6.118 28.679 1.00 86.75 528 PRO A C 1
ATOM 3737 O O . PRO A 1 528 ? -4.572 6.357 27.574 1.00 86.75 528 PRO A O 1
ATOM 3740 N N . PHE A 1 529 ? -5.416 4.901 29.093 1.00 89.75 529 PHE A N 1
ATOM 3741 C CA . PHE A 1 529 ? -5.468 3.714 28.243 1.00 89.75 529 PHE A CA 1
ATOM 3742 C C . PHE A 1 529 ? -6.921 3.294 28.081 1.00 89.75 529 PHE A C 1
ATOM 3744 O O . PHE A 1 529 ? -7.628 3.125 29.077 1.00 89.75 529 PHE A O 1
ATOM 3751 N N . ILE A 1 530 ? -7.385 3.183 26.842 1.00 94.12 530 ILE A N 1
ATOM 3752 C CA . ILE A 1 530 ? -8.800 2.945 26.563 1.00 94.12 530 ILE A CA 1
ATOM 3753 C C . ILE A 1 530 ? -8.931 1.815 25.549 1.00 94.12 530 ILE A C 1
ATOM 3755 O O . ILE A 1 530 ? -8.397 1.932 24.448 1.00 94.12 530 ILE A O 1
ATOM 3759 N N . GLY A 1 531 ? -9.641 0.739 25.889 1.00 95.88 531 GLY A N 1
ATOM 3760 C CA . GLY A 1 531 ? -9.894 -0.356 24.947 1.00 95.88 531 GLY A CA 1
ATOM 3761 C C . GLY A 1 531 ? -10.741 0.121 23.765 1.00 95.88 531 GLY A C 1
ATOM 3762 O O . GLY A 1 531 ? -10.298 0.097 22.615 1.00 95.88 531 GLY A O 1
ATOM 3763 N N . LEU A 1 532 ? -11.927 0.652 24.070 1.00 98.44 532 LEU A N 1
ATOM 3764 C CA . LEU A 1 532 ? -12.853 1.246 23.109 1.00 98.44 532 LEU A CA 1
ATOM 3765 C C . LEU A 1 532 ? -13.318 2.625 23.585 1.00 98.44 532 LEU A C 1
ATOM 3767 O O . LEU A 1 532 ? -13.896 2.765 24.661 1.00 98.44 532 LEU A O 1
ATOM 3771 N N . LYS A 1 533 ? -13.112 3.646 22.755 1.00 98.38 533 LYS A N 1
ATOM 3772 C CA . LYS A 1 533 ? -13.648 4.992 22.953 1.00 98.38 533 LYS A CA 1
ATOM 3773 C C . LYS A 1 533 ? -14.721 5.289 21.910 1.00 98.38 533 LYS A C 1
ATOM 3775 O O . LYS A 1 533 ? -14.450 5.206 20.715 1.00 98.38 533 LYS A O 1
ATOM 3780 N N . VAL A 1 534 ? -15.906 5.693 22.351 1.00 98.56 534 VAL A N 1
ATOM 3781 C CA . VAL A 1 534 ? -17.036 6.073 21.497 1.00 98.56 534 VAL A CA 1
ATOM 3782 C C . VAL A 1 534 ? -17.416 7.518 21.785 1.00 98.56 534 VAL A C 1
ATOM 3784 O O . VAL A 1 534 ? -17.730 7.864 22.919 1.00 98.56 534 VAL A O 1
ATOM 3787 N N . VAL A 1 535 ? -17.407 8.347 20.745 1.00 98.31 535 VAL A N 1
ATOM 3788 C CA . VAL A 1 535 ? -17.919 9.718 20.774 1.00 98.31 535 VAL A CA 1
ATOM 3789 C C . VAL A 1 535 ? -19.249 9.744 20.032 1.00 98.31 535 VAL A C 1
ATOM 3791 O O . VAL A 1 535 ? -19.283 9.602 18.808 1.00 98.31 535 VAL A O 1
ATOM 3794 N N . ALA A 1 536 ? -20.343 9.879 20.776 1.00 97.00 536 ALA A N 1
ATOM 3795 C CA . ALA A 1 536 ? -21.702 9.900 20.247 1.00 97.00 536 ALA A CA 1
ATOM 3796 C C . ALA A 1 536 ? -22.144 11.331 19.907 1.00 97.00 536 ALA A C 1
ATOM 3798 O O . ALA A 1 536 ? -21.815 12.275 20.626 1.00 97.00 536 ALA A O 1
ATOM 3799 N N . SER A 1 537 ? -22.918 11.504 18.833 1.00 96.94 537 SER A N 1
ATOM 3800 C CA . SER A 1 537 ? -23.372 12.825 18.379 1.00 96.94 537 SER A CA 1
ATOM 3801 C C . SER A 1 537 ? -24.889 12.898 18.173 1.00 96.94 537 SER A C 1
ATOM 3803 O O . SER A 1 537 ? -25.611 11.896 18.158 1.00 96.94 537 SER A O 1
ATOM 3805 N N . ALA A 1 538 ? -25.401 14.114 17.977 1.00 96.56 538 ALA A N 1
ATOM 3806 C CA . ALA A 1 538 ? -26.795 14.367 17.632 1.00 96.56 538 ALA A CA 1
ATOM 3807 C C . ALA A 1 538 ? -27.222 13.803 16.260 1.00 96.56 538 ALA A C 1
ATOM 3809 O O . ALA A 1 538 ? -28.424 13.797 15.977 1.00 96.56 538 ALA A O 1
ATOM 3810 N N . SER A 1 539 ? -26.287 13.340 15.416 1.00 94.25 539 SER A N 1
ATOM 3811 C CA . SER A 1 539 ? -26.583 12.684 14.130 1.00 94.25 539 SER A CA 1
ATOM 3812 C C . SER A 1 539 ? -27.463 11.440 14.324 1.00 94.25 539 SER A C 1
ATOM 3814 O O . SER A 1 539 ? -28.334 11.139 13.504 1.00 94.25 539 SER A O 1
ATOM 3816 N N . GLY A 1 540 ? -27.281 10.758 15.460 1.00 93.00 540 GLY A N 1
ATOM 3817 C CA . GLY A 1 540 ? -27.948 9.511 15.784 1.00 93.00 540 GLY A CA 1
ATOM 3818 C C . GLY A 1 540 ? -27.295 8.263 15.193 1.00 93.00 540 GLY A C 1
ATOM 3819 O O . GLY A 1 540 ? -27.940 7.211 15.278 1.00 93.00 540 GLY A O 1
ATOM 3820 N N . ASN A 1 541 ? -26.086 8.373 14.623 1.00 96.81 541 ASN A N 1
ATOM 3821 C CA . ASN A 1 541 ? -25.241 7.229 14.284 1.00 96.81 541 ASN A CA 1
ATOM 3822 C C . ASN A 1 541 ? -24.937 6.425 15.554 1.00 96.81 541 ASN A C 1
ATOM 3824 O O . ASN A 1 541 ? -24.752 6.980 16.637 1.00 96.81 541 ASN A O 1
ATOM 3828 N N . GLU A 1 542 ? -24.963 5.102 15.433 1.00 96.94 542 GLU A N 1
ATOM 3829 C CA . GLU A 1 542 ? -24.928 4.201 16.578 1.00 96.94 542 GLU A CA 1
ATOM 3830 C C . GLU A 1 542 ? -24.030 3.006 16.286 1.00 96.94 542 GLU A C 1
ATOM 3832 O O . GLU A 1 542 ? -24.257 2.283 15.316 1.00 96.94 542 GLU A O 1
ATOM 3837 N N . VAL A 1 543 ? -23.046 2.788 17.157 1.00 98.31 543 VAL A N 1
ATOM 3838 C CA . VAL A 1 543 ? -22.199 1.595 17.129 1.00 98.31 543 VAL A CA 1
ATOM 3839 C C . VAL A 1 543 ? -22.959 0.361 17.610 1.00 98.31 543 VAL A C 1
ATOM 3841 O O . VAL A 1 543 ? -23.788 0.440 18.525 1.00 98.31 543 VAL A O 1
ATOM 3844 N N . ASP A 1 544 ? -22.623 -0.787 17.028 1.00 98.19 544 ASP A N 1
ATOM 3845 C CA . ASP A 1 544 ? -23.075 -2.107 17.469 1.00 98.19 544 ASP A CA 1
ATOM 3846 C C . ASP A 1 544 ? -21.862 -2.956 17.853 1.00 98.19 544 ASP A C 1
ATOM 3848 O O . ASP A 1 544 ? -21.096 -3.385 16.995 1.00 98.19 544 ASP A O 1
ATOM 3852 N N . VAL A 1 545 ? -21.653 -3.134 19.155 1.00 98.56 545 VAL A N 1
ATOM 3853 C CA . VAL A 1 545 ? -20.463 -3.743 19.752 1.00 98.56 545 VAL A CA 1
ATOM 3854 C C . VAL A 1 545 ? -20.871 -5.057 20.398 1.00 98.56 545 VAL A C 1
ATOM 3856 O O . VAL A 1 545 ? -21.518 -5.081 21.453 1.00 98.56 545 VAL A O 1
ATOM 3859 N N . HIS A 1 546 ? -20.500 -6.158 19.755 1.00 96.56 546 HIS A N 1
ATOM 3860 C CA . HIS A 1 546 ? -20.984 -7.481 20.110 1.00 96.56 546 HIS A CA 1
ATOM 3861 C C . HIS A 1 546 ? -19.859 -8.501 20.244 1.00 96.56 546 HIS A C 1
ATOM 3863 O O . HIS A 1 546 ? -19.038 -8.602 19.349 1.00 96.56 546 HIS A O 1
ATOM 3869 N N . SER A 1 547 ? -19.848 -9.331 21.287 1.00 97.06 547 SER A N 1
ATOM 3870 C CA . SER A 1 547 ? -18.923 -10.477 21.339 1.00 97.06 547 SER A CA 1
ATOM 3871 C C . SER A 1 547 ? -17.441 -10.079 21.246 1.00 97.06 547 SER A C 1
ATOM 3873 O O . SER A 1 547 ? -16.664 -10.709 20.545 1.00 97.06 547 SER A O 1
ATOM 3875 N N . ASN A 1 548 ? -17.023 -9.007 21.920 1.00 98.12 548 ASN A N 1
ATOM 3876 C CA . ASN A 1 548 ? -15.621 -8.574 21.942 1.00 98.12 548 ASN A CA 1
ATOM 3877 C C . ASN A 1 548 ? -14.975 -8.829 23.307 1.00 98.12 548 ASN A C 1
ATOM 3879 O O . ASN A 1 548 ? -15.659 -8.899 24.330 1.00 98.12 548 ASN A O 1
ATOM 3883 N N . VAL A 1 549 ? -13.644 -8.869 23.330 1.00 96.75 549 VAL A N 1
ATOM 3884 C CA . VAL A 1 549 ? -12.851 -8.647 24.545 1.00 96.75 549 VAL A CA 1
ATOM 3885 C C . VAL A 1 549 ? -12.282 -7.233 24.472 1.00 96.75 549 VAL A C 1
ATOM 3887 O O . VAL A 1 549 ? -11.516 -6.910 23.565 1.00 96.75 549 VAL A O 1
ATOM 3890 N N . ILE A 1 550 ? -12.667 -6.377 25.415 1.00 96.88 550 ILE A N 1
ATOM 3891 C CA . ILE A 1 550 ? -12.277 -4.966 25.441 1.00 96.88 550 ILE A CA 1
ATOM 3892 C C . ILE A 1 550 ? -11.471 -4.718 26.710 1.00 96.88 550 ILE A C 1
ATOM 3894 O O . ILE A 1 550 ? -12.027 -4.672 27.805 1.00 96.88 550 ILE A O 1
ATOM 3898 N N . ASP A 1 551 ? -10.160 -4.565 26.554 1.00 92.69 551 ASP A N 1
ATOM 3899 C CA . ASP A 1 551 ? -9.207 -4.406 27.646 1.00 92.69 551 ASP A CA 1
ATOM 3900 C C . ASP A 1 551 ? -8.580 -3.015 27.616 1.00 92.69 551 ASP A C 1
ATOM 3902 O O . ASP A 1 551 ? -7.944 -2.615 26.643 1.00 92.69 551 ASP A O 1
ATOM 3906 N N . ALA A 1 552 ? -8.697 -2.267 28.710 1.00 89.50 552 ALA A N 1
ATOM 3907 C CA . ALA A 1 552 ? -7.938 -1.030 28.878 1.00 89.50 552 ALA A CA 1
ATOM 3908 C C . ALA A 1 552 ? -6.415 -1.269 28.804 1.00 89.50 552 ALA A C 1
ATOM 3910 O O . ALA A 1 552 ? -5.670 -0.358 28.466 1.00 89.50 552 ALA A O 1
ATOM 3911 N N . GLY A 1 553 ? -5.947 -2.483 29.097 1.00 80.38 553 GLY A N 1
ATOM 3912 C CA . GLY A 1 553 ? -4.548 -2.888 29.064 1.00 80.38 553 GLY A CA 1
ATOM 3913 C C . GLY A 1 553 ? -3.843 -2.734 30.423 1.00 80.38 553 GLY A C 1
ATOM 3914 O O . GLY A 1 553 ? -4.234 -1.908 31.260 1.00 80.38 553 GLY A O 1
ATOM 3915 N N . PRO A 1 554 ? -2.797 -3.535 30.709 1.00 67.88 554 PRO A N 1
ATOM 3916 C CA . PRO A 1 554 ? -2.073 -3.454 31.972 1.00 67.88 554 PRO A CA 1
ATOM 3917 C C . PRO A 1 554 ? -1.103 -2.265 31.999 1.00 67.88 554 PRO A C 1
ATOM 3919 O O . PRO A 1 554 ? -0.309 -2.077 31.082 1.00 67.88 554 PRO A O 1
ATOM 3922 N N . ASN A 1 555 ? -1.069 -1.510 33.101 1.00 63.81 555 ASN A N 1
ATOM 3923 C CA . ASN A 1 555 ? -0.037 -0.503 33.344 1.00 63.81 555 ASN A CA 1
ATOM 3924 C C . ASN A 1 555 ? 0.704 -0.771 34.673 1.00 63.81 555 ASN A C 1
ATOM 3926 O O . ASN A 1 555 ? 0.098 -0.848 35.743 1.00 63.81 555 ASN A O 1
ATOM 3930 N N . PRO A 1 556 ? 2.039 -0.906 34.678 1.00 55.06 556 PRO A N 1
ATOM 3931 C CA . PRO A 1 556 ? 2.795 -1.058 35.918 1.00 55.06 556 PRO A CA 1
ATOM 3932 C C . PRO A 1 556 ? 2.921 0.231 36.770 1.00 55.06 556 PRO A C 1
ATOM 3934 O O . PRO A 1 556 ? 3.464 0.168 37.879 1.00 55.06 556 PRO A O 1
ATOM 3937 N N . ALA A 1 557 ? 2.463 1.395 36.296 1.00 56.03 557 ALA A N 1
ATOM 3938 C CA . ALA A 1 557 ? 2.596 2.688 36.973 1.00 56.03 557 ALA A CA 1
ATOM 3939 C C . ALA A 1 557 ? 1.595 2.896 38.135 1.00 56.03 557 ALA A C 1
ATOM 3941 O O . ALA A 1 557 ? 0.497 2.349 38.180 1.00 56.03 557 ALA A O 1
ATOM 3942 N N . ALA A 1 558 ? 1.986 3.702 39.131 1.00 55.34 558 ALA A N 1
ATOM 3943 C CA . ALA A 1 558 ? 1.231 3.881 40.379 1.00 55.34 558 ALA A CA 1
ATOM 3944 C C . ALA A 1 558 ? 0.013 4.827 40.277 1.00 55.34 558 ALA A C 1
ATOM 3946 O O . ALA A 1 558 ? -0.837 4.787 41.166 1.00 55.34 558 ALA A O 1
ATOM 3947 N N . VAL A 1 559 ? -0.070 5.674 39.241 1.00 68.12 559 VAL A N 1
ATOM 3948 C CA . VAL A 1 559 ? -1.175 6.624 39.014 1.00 68.12 559 VAL A CA 1
ATOM 3949 C C . VAL A 1 559 ? -1.490 6.662 37.524 1.00 68.12 559 VAL A C 1
ATOM 3951 O O . VAL A 1 559 ? -0.720 7.231 36.776 1.00 68.12 559 VAL A O 1
ATOM 3954 N N . CYS A 1 560 ? -2.592 6.089 37.067 1.00 73.69 560 CYS A N 1
ATOM 3955 C CA . CYS A 1 560 ? -3.000 6.158 35.659 1.00 73.69 560 CYS A CA 1
ATOM 3956 C C . CYS A 1 560 ? -4.522 6.056 35.546 1.00 73.69 560 CYS A C 1
ATOM 3958 O O . CYS A 1 560 ? -5.198 5.874 36.567 1.00 73.69 560 CYS A O 1
ATOM 3960 N N . PHE A 1 561 ? -5.035 6.212 34.325 1.00 83.75 561 PHE A N 1
ATOM 3961 C CA . PHE A 1 561 ? -6.451 6.078 33.993 1.00 83.75 561 PHE A CA 1
ATOM 3962 C C . PHE A 1 561 ? -6.620 4.933 32.997 1.00 83.75 561 PHE A C 1
ATOM 3964 O O . PHE A 1 561 ? -5.871 4.869 32.025 1.00 83.75 561 PHE A O 1
ATOM 3971 N N . GLY A 1 562 ? -7.574 4.039 33.244 1.00 88.25 562 GLY A N 1
ATOM 3972 C CA . GLY A 1 562 ? -7.855 2.926 32.340 1.00 88.25 562 GLY A CA 1
ATOM 3973 C C . GLY A 1 562 ? -9.345 2.684 32.171 1.00 88.25 562 GLY A C 1
ATOM 3974 O O . GLY A 1 562 ? -10.004 2.358 33.154 1.00 88.25 562 GLY A O 1
ATOM 3975 N N . ASP A 1 563 ? -9.857 2.802 30.952 1.00 92.81 563 ASP A N 1
ATOM 3976 C CA . ASP A 1 563 ? -11.257 2.522 30.629 1.00 92.81 563 ASP A CA 1
ATOM 3977 C C . ASP A 1 563 ? -11.337 1.311 29.693 1.00 92.81 563 ASP A C 1
ATOM 3979 O O . ASP A 1 563 ? -10.680 1.291 28.653 1.00 92.81 563 ASP A O 1
ATOM 3983 N N . GLY A 1 564 ? -12.134 0.297 30.032 1.00 94.25 564 GLY A N 1
ATOM 3984 C CA . GLY A 1 564 ? -12.481 -0.749 29.065 1.00 94.25 564 GLY A CA 1
ATOM 3985 C C . GLY A 1 564 ? -13.247 -0.103 27.912 1.00 94.25 564 GLY A C 1
ATOM 3986 O O . GLY A 1 564 ? -12.738 0.025 26.798 1.00 94.25 564 GLY A O 1
ATOM 3987 N N . VAL A 1 565 ? -14.430 0.423 28.231 1.00 97.75 565 VAL A N 1
ATOM 3988 C CA . VAL A 1 565 ? -15.228 1.267 27.336 1.00 97.75 565 VAL A CA 1
ATOM 3989 C C . VAL A 1 565 ? -15.372 2.672 27.914 1.00 97.75 565 VAL A C 1
ATOM 3991 O O . VAL A 1 565 ? -15.788 2.839 29.060 1.00 97.75 565 VAL A O 1
ATOM 3994 N N . LEU A 1 566 ? -15.082 3.681 27.094 1.00 97.62 566 LEU A N 1
ATOM 3995 C CA . LEU A 1 566 ? -15.417 5.080 27.343 1.00 97.62 566 LEU A CA 1
ATOM 3996 C C . LEU A 1 566 ? -16.464 5.545 26.330 1.00 97.62 566 LEU A C 1
ATOM 3998 O O . LEU A 1 566 ? -16.158 5.647 25.143 1.00 97.62 566 LEU A O 1
ATOM 4002 N N . LEU A 1 567 ? -17.657 5.888 26.806 1.00 98.19 567 LEU A N 1
ATOM 4003 C CA . LEU A 1 567 ? -18.688 6.573 26.034 1.00 98.19 567 LEU A CA 1
ATOM 4004 C C . LEU A 1 567 ? -18.710 8.054 26.429 1.00 98.19 567 LEU A C 1
ATOM 4006 O O . LEU A 1 567 ? -18.861 8.390 27.602 1.00 98.19 567 LEU A O 1
ATOM 4010 N N . GLU A 1 568 ? -18.532 8.945 25.460 1.00 97.31 568 GLU A N 1
ATOM 4011 C CA . GLU A 1 568 ? -18.602 10.394 25.659 1.00 97.31 568 GLU A CA 1
ATOM 4012 C C . GLU A 1 568 ? -19.463 11.065 24.590 1.00 97.31 568 GLU A C 1
ATOM 4014 O O . GLU A 1 568 ? -19.638 10.548 23.484 1.00 97.31 568 GLU A O 1
ATOM 4019 N N . SER A 1 569 ? -19.994 12.236 24.917 1.00 97.19 569 SER A N 1
ATOM 4020 C CA . SER A 1 569 ? -20.788 13.033 23.989 1.00 97.19 569 SER A CA 1
ATOM 4021 C C . SER A 1 569 ? -19.925 14.011 23.201 1.00 97.19 569 SER A C 1
ATOM 4023 O O . SER A 1 569 ? -19.010 14.641 23.740 1.00 97.19 569 SER A O 1
ATOM 4025 N N . ASP A 1 570 ? -20.260 14.224 21.927 1.00 96.12 570 ASP A N 1
ATOM 4026 C CA . ASP A 1 570 ? -19.687 15.323 21.160 1.00 96.12 570 ASP A CA 1
ATOM 4027 C C . ASP A 1 570 ? -19.997 16.659 21.852 1.00 96.12 570 ASP A C 1
ATOM 4029 O O . ASP A 1 570 ? -21.146 17.027 22.102 1.00 96.12 570 ASP A O 1
ATOM 4033 N N . THR A 1 571 ? -18.945 17.418 22.157 1.00 94.19 571 THR A N 1
ATOM 4034 C CA . THR A 1 571 ? -19.064 18.658 22.942 1.00 94.19 571 THR A CA 1
ATOM 4035 C C . THR A 1 571 ? -19.807 19.785 22.219 1.00 94.19 571 THR A C 1
ATOM 4037 O O . THR A 1 571 ? -20.213 20.765 22.850 1.00 94.19 571 THR A O 1
ATOM 4040 N N . THR A 1 572 ? -19.971 19.680 20.900 1.00 95.25 572 THR A N 1
ATOM 4041 C CA . THR A 1 572 ? -20.613 20.691 20.051 1.00 95.25 572 THR A CA 1
ATOM 4042 C C . THR A 1 572 ? -22.017 20.285 19.609 1.00 95.25 572 THR A C 1
ATOM 4044 O O . THR A 1 572 ? -22.870 21.151 19.396 1.00 95.25 572 THR A O 1
ATOM 4047 N N . SER A 1 573 ? -22.272 18.984 19.504 1.00 95.75 573 SER A N 1
ATOM 4048 C CA . SER A 1 573 ? -23.511 18.375 19.044 1.00 95.75 573 SER A CA 1
ATOM 4049 C C . SER A 1 573 ? -23.815 17.112 19.862 1.00 95.75 573 SER A C 1
ATOM 4051 O O . SER A 1 573 ? -23.766 16.004 19.325 1.00 95.75 573 SER A O 1
ATOM 4053 N N . PRO A 1 574 ? -24.120 17.257 21.165 1.00 96.19 574 PRO A N 1
ATOM 4054 C CA . PRO A 1 574 ? -24.344 16.116 22.042 1.00 96.19 574 PRO A CA 1
ATOM 4055 C C . PRO A 1 574 ? -25.579 15.317 21.603 1.00 96.19 574 PRO A C 1
ATOM 4057 O O . PRO A 1 574 ? -26.529 15.889 21.048 1.00 96.19 574 PRO A O 1
ATOM 4060 N N . PRO A 1 575 ? -25.596 14.001 21.853 1.00 96.19 575 PRO A N 1
ATOM 4061 C CA . PRO A 1 575 ? -26.713 13.147 21.493 1.00 96.19 575 PRO A CA 1
ATOM 4062 C C . PRO A 1 575 ? -27.997 13.578 22.217 1.00 96.19 575 PRO A C 1
ATOM 4064 O O . PRO A 1 575 ? -27.992 14.151 23.303 1.00 96.19 575 PRO A O 1
ATOM 4067 N N . THR A 1 576 ? -29.139 13.327 21.577 1.00 94.69 576 THR A N 1
ATOM 4068 C CA . THR A 1 576 ? -30.470 13.721 22.094 1.00 94.69 576 THR A CA 1
ATOM 4069 C C . THR A 1 576 ? -31.268 12.550 22.667 1.00 94.69 576 THR A C 1
ATOM 4071 O O . THR A 1 576 ? -32.417 12.712 23.081 1.00 94.69 576 THR A O 1
ATOM 4074 N N . ARG A 1 577 ? -30.671 11.361 22.635 1.00 94.25 577 ARG A N 1
ATOM 4075 C CA . ARG A 1 577 ? -31.196 10.081 23.107 1.00 94.25 577 ARG A CA 1
ATOM 4076 C C . ARG A 1 577 ? -30.009 9.149 23.375 1.00 94.25 577 ARG A C 1
ATOM 4078 O O . ARG A 1 577 ? -28.970 9.372 22.755 1.00 94.25 577 ARG A O 1
ATOM 4085 N N . PRO A 1 578 ? -30.197 8.080 24.162 1.00 95.62 578 PRO A N 1
ATOM 4086 C CA . PRO A 1 578 ? -29.186 7.044 24.309 1.00 95.62 578 PRO A CA 1
ATOM 4087 C C . PRO A 1 578 ? -28.751 6.455 22.961 1.00 95.62 578 PRO A C 1
ATOM 4089 O O . PRO A 1 578 ? -29.593 6.226 22.074 1.00 95.62 578 PRO A O 1
ATOM 4092 N N . LEU A 1 579 ? -27.448 6.214 22.818 1.00 96.81 579 LEU A N 1
ATOM 4093 C CA . LEU A 1 579 ? -26.798 5.671 21.626 1.00 96.81 579 LEU A CA 1
ATOM 4094 C C . LEU A 1 579 ? -25.738 4.642 22.018 1.00 96.81 579 LEU A C 1
ATOM 4096 O O . LEU A 1 579 ? -24.944 4.845 22.926 1.00 96.81 579 LEU A O 1
ATOM 4100 N N . GLY A 1 580 ? -25.710 3.541 21.282 1.00 97.06 580 GLY A N 1
ATOM 4101 C CA . GLY A 1 580 ? -24.728 2.474 21.413 1.00 97.06 580 GLY A CA 1
ATOM 4102 C C . GLY A 1 580 ? -25.384 1.180 21.864 1.00 97.06 580 GLY A C 1
ATOM 4103 O O . GLY A 1 580 ? -26.208 1.158 22.787 1.00 97.06 580 GLY A O 1
ATOM 4104 N N . VAL A 1 581 ? -25.019 0.091 21.196 1.00 97.81 581 VAL A N 1
ATOM 4105 C CA . VAL A 1 581 ? -25.431 -1.261 21.556 1.00 97.81 581 VAL A CA 1
ATOM 4106 C C . VAL A 1 581 ? -24.213 -2.044 22.007 1.00 97.81 581 VAL A C 1
ATOM 4108 O O . VAL A 1 581 ? -23.292 -2.238 21.227 1.00 97.81 581 VAL A O 1
ATOM 4111 N N . PHE A 1 582 ? -24.230 -2.517 23.251 1.00 98.38 582 PHE A N 1
ATOM 4112 C CA . PHE A 1 582 ? -23.153 -3.310 23.834 1.00 98.38 582 PHE A CA 1
ATOM 4113 C C . PHE A 1 582 ? -23.713 -4.642 24.328 1.00 98.38 582 PHE A C 1
ATOM 4115 O O . PHE A 1 582 ? -24.485 -4.675 25.298 1.00 98.38 582 PHE A O 1
ATOM 4122 N N . ARG A 1 583 ? -23.356 -5.738 23.647 1.00 97.38 583 ARG A N 1
ATOM 4123 C CA . ARG A 1 583 ? -23.805 -7.092 23.991 1.00 97.38 583 ARG A CA 1
ATOM 4124 C C . ARG A 1 583 ? -22.712 -8.142 23.992 1.00 97.38 583 ARG A C 1
ATOM 4126 O O . ARG A 1 583 ? -21.818 -8.108 23.161 1.00 97.38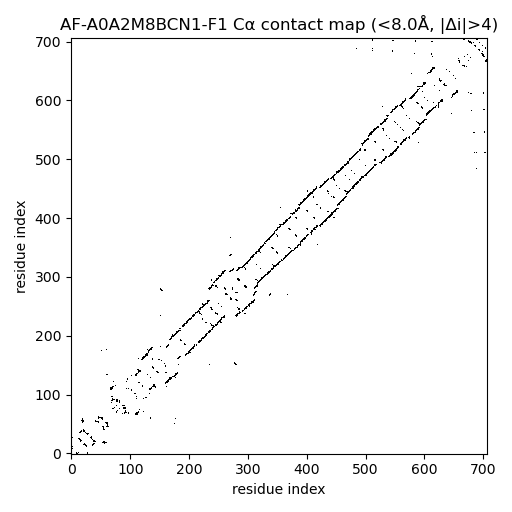 583 ARG A O 1
ATOM 4133 N N . ASN A 1 584 ? -22.835 -9.123 24.883 1.00 97.12 584 ASN A N 1
ATOM 4134 C CA . ASN A 1 584 ? -21.927 -10.271 24.958 1.00 97.12 584 ASN A CA 1
ATOM 4135 C C . ASN A 1 584 ? -20.440 -9.875 24.978 1.00 97.12 584 ASN A C 1
ATOM 4137 O O . ASN A 1 584 ? -19.610 -10.634 24.497 1.00 97.12 584 ASN A O 1
ATOM 4141 N N . ASN A 1 585 ? -20.076 -8.705 25.502 1.00 98.19 585 ASN A N 1
ATOM 4142 C CA . ASN A 1 585 ? -18.674 -8.306 25.581 1.00 98.19 585 ASN A CA 1
ATOM 4143 C C . ASN A 1 585 ? -18.078 -8.700 26.931 1.00 98.19 585 ASN A C 1
ATOM 4145 O O . ASN A 1 585 ? -18.757 -8.642 27.959 1.00 98.19 585 ASN A O 1
ATOM 4149 N N . VAL A 1 586 ? -16.789 -9.022 26.929 1.00 96.94 586 VAL A N 1
ATOM 4150 C CA . VAL A 1 586 ? -15.963 -9.104 28.134 1.00 96.94 586 VAL A CA 1
ATOM 4151 C C . VAL A 1 586 ? -15.244 -7.770 28.287 1.00 96.94 586 VAL A C 1
ATOM 4153 O O . VAL A 1 586 ? -14.463 -7.377 27.421 1.00 96.94 586 VAL A O 1
ATOM 4156 N N . LEU A 1 587 ? -15.536 -7.053 29.368 1.00 95.75 587 LEU A N 1
ATOM 4157 C CA . LEU A 1 587 ? -15.031 -5.706 29.621 1.00 95.75 587 LEU A CA 1
ATOM 4158 C C . LEU A 1 587 ? -13.989 -5.751 30.732 1.00 95.75 587 LEU A C 1
ATOM 4160 O O . LEU A 1 587 ? -14.314 -6.122 31.859 1.00 95.75 587 LEU A O 1
ATOM 4164 N N . LEU A 1 588 ? -12.759 -5.339 30.433 1.00 91.12 588 LEU A N 1
ATOM 4165 C CA . LEU A 1 588 ? -11.663 -5.277 31.389 1.00 91.12 588 LEU A CA 1
ATOM 4166 C C . LEU A 1 588 ? -11.209 -3.828 31.570 1.00 91.12 588 LEU A C 1
ATOM 4168 O O . LEU A 1 588 ? -10.837 -3.133 30.623 1.00 91.12 588 LEU A O 1
ATOM 4172 N N . GLY A 1 589 ? -11.197 -3.382 32.823 1.00 82.44 589 GLY A N 1
ATOM 4173 C CA . GLY A 1 589 ? -10.489 -2.170 33.215 1.00 82.44 589 GLY A CA 1
ATOM 4174 C C . GLY A 1 589 ? -8.993 -2.431 33.390 1.00 82.44 589 GLY A C 1
ATOM 4175 O O . GLY A 1 589 ? -8.524 -3.570 33.420 1.00 82.44 589 GLY A O 1
ATOM 4176 N N . SER A 1 590 ? -8.231 -1.357 33.579 1.00 79.00 590 SER A N 1
ATOM 4177 C CA . SER A 1 590 ? -6.800 -1.458 33.877 1.00 79.00 590 SER A CA 1
ATOM 4178 C C . SER A 1 590 ? -6.549 -1.661 35.379 1.00 79.00 590 SER A C 1
ATOM 4180 O O . SER A 1 590 ? -7.380 -1.344 36.228 1.00 79.00 590 SER A O 1
ATOM 4182 N N . ASN A 1 591 ? -5.334 -2.071 35.739 1.00 76.88 591 ASN A N 1
ATOM 4183 C CA . ASN A 1 591 ? -4.823 -2.063 37.119 1.00 76.88 591 ASN A CA 1
ATOM 4184 C C . ASN A 1 591 ? -4.423 -0.649 37.614 1.00 76.88 591 ASN A C 1
ATOM 4186 O O . ASN A 1 591 ? -3.738 -0.499 38.639 1.00 76.88 591 ASN A O 1
ATOM 4190 N N . CYS A 1 592 ? -4.837 0.378 36.874 1.00 76.31 592 CYS A N 1
ATOM 4191 C CA . CYS A 1 592 ? -4.649 1.786 37.167 1.00 76.31 592 CYS A CA 1
ATOM 4192 C C . CYS A 1 592 ? -5.275 2.233 38.498 1.00 76.31 592 CYS A C 1
ATOM 4194 O O . CYS A 1 592 ? -6.164 1.596 39.060 1.00 76.31 592 CYS A O 1
ATOM 4196 N N . SER A 1 593 ? -4.790 3.364 39.027 1.00 78.19 593 SER A N 1
ATOM 4197 C CA . SER A 1 593 ? -5.327 3.965 40.261 1.00 78.19 593 SER A CA 1
ATOM 4198 C C . SER A 1 593 ? -6.787 4.391 40.126 1.00 78.19 593 SER A C 1
ATOM 4200 O O . SER A 1 593 ? -7.515 4.366 41.114 1.00 78.19 593 SER A O 1
ATOM 4202 N N . THR A 1 594 ? -7.180 4.777 38.914 1.00 83.06 594 THR A N 1
ATOM 4203 C CA . THR A 1 594 ? -8.555 5.064 38.525 1.00 83.06 594 THR A CA 1
ATOM 4204 C C . THR A 1 594 ? -8.837 4.234 37.286 1.00 83.06 594 THR A C 1
ATOM 4206 O O . THR A 1 594 ? -8.148 4.394 36.279 1.00 83.06 594 THR A O 1
ATOM 4209 N N . ALA A 1 595 ? -9.804 3.330 37.359 1.00 87.38 595 ALA A N 1
ATOM 4210 C CA . ALA A 1 595 ? -10.169 2.510 36.218 1.00 87.38 595 ALA A CA 1
ATOM 4211 C C . ALA A 1 595 ? -11.662 2.202 36.217 1.00 87.38 595 ALA A C 1
ATOM 4213 O O . ALA A 1 595 ? -12.264 2.069 37.284 1.00 87.38 595 ALA A O 1
ATOM 4214 N N . TYR A 1 596 ? -12.218 2.073 35.019 1.00 92.31 596 TYR A N 1
ATOM 4215 C CA . TYR A 1 596 ? -13.616 1.751 34.781 1.00 92.31 596 TYR A CA 1
ATOM 4216 C C . TYR A 1 596 ? -13.701 0.647 33.735 1.00 92.31 596 TYR A C 1
ATOM 4218 O O . TYR A 1 596 ? -12.954 0.657 32.760 1.00 92.31 596 TYR A O 1
ATOM 4226 N N . LEU A 1 597 ? -14.597 -0.316 33.921 1.00 94.19 597 LEU A N 1
ATOM 4227 C CA . LEU A 1 597 ? -14.863 -1.312 32.878 1.00 94.19 597 LEU A CA 1
ATOM 4228 C C . LEU A 1 597 ? -15.783 -0.710 31.809 1.00 94.19 597 LEU A C 1
ATOM 4230 O O . LEU A 1 597 ? -15.558 -0.910 30.617 1.00 94.19 597 LEU A O 1
ATOM 4234 N N . PHE A 1 598 ? -16.748 0.105 32.239 1.00 96.31 598 PHE A N 1
ATOM 4235 C CA . PHE A 1 598 ? -17.563 0.953 31.378 1.00 96.31 598 PHE A CA 1
ATOM 4236 C C . PHE A 1 598 ? -17.725 2.338 32.016 1.00 96.31 598 PHE A C 1
ATOM 4238 O O . PHE A 1 598 ? -18.036 2.448 33.203 1.00 96.31 598 PHE A O 1
ATOM 4245 N N . ARG A 1 599 ? -17.513 3.406 31.251 1.00 96.38 599 ARG A N 1
ATOM 4246 C CA . ARG A 1 599 ? -17.662 4.780 31.735 1.00 96.38 599 ARG A CA 1
ATOM 4247 C C . ARG A 1 599 ? -18.471 5.625 30.771 1.00 96.38 599 ARG A C 1
ATOM 4249 O O . ARG A 1 599 ? -18.057 5.830 29.634 1.00 96.38 599 ARG A O 1
ATOM 4256 N N . GLU A 1 600 ? -19.534 6.213 31.294 1.00 96.62 600 GLU A N 1
ATOM 4257 C CA . GLU A 1 600 ? -20.203 7.368 30.713 1.00 96.62 600 GLU A CA 1
ATOM 4258 C C . GLU A 1 600 ? -19.473 8.635 31.172 1.00 96.62 600 GLU A C 1
ATOM 4260 O O . GLU A 1 600 ? -19.232 8.863 32.366 1.00 96.62 600 GLU A O 1
ATOM 4265 N N . ALA A 1 601 ? -19.033 9.452 30.221 1.00 95.69 601 ALA A N 1
ATOM 4266 C CA . ALA A 1 601 ? -18.243 10.639 30.523 1.00 95.69 601 ALA A CA 1
ATOM 4267 C C . ALA A 1 601 ? -19.086 11.816 31.032 1.00 95.69 601 ALA A C 1
ATOM 4269 O O . ALA A 1 601 ? -18.556 12.679 31.740 1.00 95.69 601 ALA A O 1
ATOM 4270 N N . ASP A 1 602 ? -20.365 11.871 30.663 1.00 95.38 602 ASP A N 1
ATOM 4271 C CA . ASP A 1 602 ? -21.245 13.017 30.865 1.00 95.38 602 ASP A CA 1
ATOM 4272 C C . ASP A 1 602 ? -22.727 12.623 30.843 1.00 95.38 602 ASP A C 1
ATOM 4274 O O . ASP A 1 602 ? -23.062 11.537 30.394 1.00 95.38 602 ASP A O 1
ATOM 4278 N N . ALA A 1 603 ? -23.578 13.571 31.264 1.00 93.50 603 ALA A N 1
ATOM 4279 C CA . ALA A 1 603 ? -25.028 13.441 31.465 1.00 93.50 603 ALA A CA 1
ATOM 4280 C C . ALA A 1 603 ? -25.868 13.045 30.223 1.00 93.50 603 ALA A C 1
ATOM 4282 O O . ALA A 1 603 ? -27.098 13.074 30.249 1.00 93.50 603 ALA A O 1
ATOM 4283 N N . THR A 1 604 ? -25.221 12.949 29.063 1.00 93.69 604 THR A N 1
ATOM 4284 C CA . THR A 1 604 ? -25.862 12.668 27.773 1.00 93.69 604 THR A CA 1
ATOM 4285 C C . THR A 1 604 ? -25.255 11.447 27.089 1.00 93.69 604 THR A C 1
ATOM 4287 O O . THR A 1 604 ? -25.752 11.014 26.050 1.00 93.69 604 THR A O 1
ATOM 4290 N N . ALA A 1 605 ? -24.194 10.882 27.665 1.00 94.81 605 ALA A N 1
ATOM 4291 C CA . ALA A 1 605 ? -23.446 9.764 27.124 1.00 94.81 605 ALA A CA 1
ATOM 4292 C C . ALA A 1 605 ? -24.053 8.424 27.575 1.00 94.81 605 ALA A C 1
ATOM 4294 O O . ALA A 1 605 ? -23.357 7.600 28.158 1.00 94.81 605 ALA A O 1
ATOM 4295 N N . ASP A 1 606 ? -25.332 8.204 27.268 1.00 94.25 606 ASP A N 1
ATOM 4296 C CA . ASP A 1 606 ? -26.067 7.007 27.689 1.00 94.25 606 ASP A CA 1
ATOM 4297 C C . ASP A 1 606 ? -25.989 5.889 26.636 1.00 94.25 606 ASP A C 1
ATOM 4299 O O . ASP A 1 606 ? -26.399 6.103 25.482 1.00 94.25 606 ASP A O 1
ATOM 4303 N N . PRO A 1 607 ? -25.573 4.659 26.987 1.00 96.75 607 PRO A N 1
ATOM 4304 C CA . PRO A 1 607 ? -25.729 3.525 26.092 1.00 96.75 607 PRO A CA 1
ATOM 4305 C C . PRO A 1 607 ? -27.212 3.179 25.930 1.00 96.75 607 PRO A C 1
ATOM 4307 O O . PRO A 1 607 ? -27.968 3.029 26.891 1.00 96.75 607 PRO A O 1
ATOM 4310 N N . ARG A 1 608 ? -27.656 2.964 24.689 1.00 96.50 608 ARG A N 1
ATOM 4311 C CA . ARG A 1 608 ? -29.041 2.541 24.435 1.00 96.50 608 ARG A CA 1
ATOM 4312 C C . ARG A 1 608 ? -29.301 1.118 24.913 1.00 96.50 608 ARG A C 1
ATOM 4314 O O . ARG A 1 608 ? -30.423 0.801 25.307 1.00 96.50 608 ARG A O 1
ATOM 4321 N N . VAL A 1 609 ? -28.305 0.243 24.803 1.00 96.94 609 VAL A N 1
ATOM 4322 C CA . VAL A 1 609 ? -28.371 -1.162 25.211 1.00 96.94 609 VAL A CA 1
ATOM 4323 C C . VAL A 1 609 ? -27.060 -1.554 25.873 1.00 96.94 609 VAL A C 1
ATOM 4325 O O . VAL A 1 609 ? -26.004 -1.424 25.261 1.00 96.94 609 VAL A O 1
ATOM 4328 N N . LEU A 1 610 ? -27.159 -2.140 27.064 1.00 97.62 610 LEU A N 1
ATOM 4329 C CA . LEU A 1 610 ? -26.037 -2.725 27.790 1.00 97.62 610 LEU A CA 1
ATOM 4330 C C . LEU A 1 610 ? -26.470 -4.088 28.338 1.00 97.62 610 LEU A C 1
ATOM 4332 O O . LEU A 1 610 ? -27.014 -4.175 29.435 1.00 97.62 610 LEU A O 1
ATOM 4336 N N . GLN A 1 611 ? -26.339 -5.156 27.553 1.00 96.81 611 GLN A N 1
ATOM 4337 C CA . GLN A 1 611 ? -26.949 -6.445 27.900 1.00 96.81 611 GLN A CA 1
ATOM 4338 C C . GLN A 1 611 ? -25.985 -7.617 27.779 1.00 96.81 611 GLN A C 1
ATOM 4340 O O . GLN A 1 611 ? -25.215 -7.669 26.831 1.00 96.81 611 GLN A O 1
ATOM 4345 N N . ASN A 1 612 ? -26.076 -8.596 28.681 1.00 96.44 612 ASN A N 1
ATOM 4346 C CA . ASN A 1 612 ? -25.289 -9.837 28.610 1.00 96.44 612 ASN A CA 1
ATOM 4347 C C . ASN A 1 612 ? -23.765 -9.618 28.539 1.00 96.44 612 ASN A C 1
ATOM 4349 O O . ASN A 1 612 ? -23.045 -10.465 28.023 1.00 96.44 612 ASN A O 1
ATOM 4353 N N . ASN A 1 613 ? -23.256 -8.489 29.033 1.00 97.88 613 ASN A N 1
ATOM 4354 C CA . ASN A 1 613 ? -21.817 -8.263 29.120 1.00 97.88 613 ASN A CA 1
ATOM 4355 C C . ASN A 1 613 ? -21.279 -8.844 30.430 1.00 97.88 613 ASN A C 1
ATOM 4357 O O . ASN A 1 613 ? -21.962 -8.829 31.460 1.00 97.88 613 ASN A O 1
ATOM 4361 N N . VAL A 1 614 ? -20.035 -9.309 30.402 1.00 97.12 614 VAL A N 1
ATOM 4362 C CA . VAL A 1 614 ? -19.288 -9.697 31.597 1.00 97.12 614 VAL A CA 1
ATOM 4363 C C . VAL A 1 614 ? -18.321 -8.575 31.942 1.00 97.12 614 VAL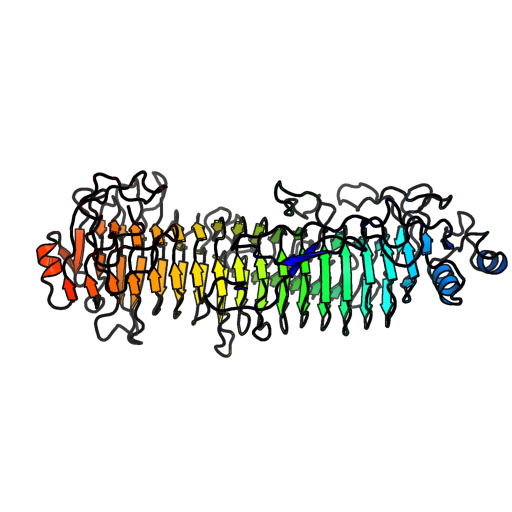 A C 1
ATOM 4365 O O . VAL A 1 614 ? -17.428 -8.226 31.172 1.00 97.12 614 VAL A O 1
ATOM 4368 N N . PHE A 1 615 ? -18.522 -8.001 33.121 1.00 95.25 615 PHE A N 1
ATOM 4369 C CA . PHE A 1 615 ? -17.632 -7.030 33.728 1.00 95.25 615 PHE A CA 1
ATOM 4370 C C . PHE A 1 615 ? -16.523 -7.794 34.457 1.00 95.25 615 PHE A C 1
ATOM 4372 O O . PHE A 1 615 ? -16.711 -8.252 35.588 1.00 95.25 615 PHE A O 1
ATOM 4379 N N . ASP A 1 616 ? -15.389 -7.967 33.782 1.00 91.31 616 ASP A N 1
ATOM 4380 C CA . ASP A 1 616 ? -14.303 -8.817 34.247 1.00 91.31 616 ASP A CA 1
ATOM 4381 C C . ASP A 1 616 ? -13.352 -8.082 35.202 1.00 91.31 616 ASP A C 1
ATOM 4383 O O . ASP A 1 616 ? -12.575 -7.192 34.840 1.00 91.31 616 ASP A O 1
ATOM 4387 N N . ASP A 1 617 ? -13.415 -8.490 36.467 1.00 82.19 617 ASP A N 1
ATOM 4388 C CA . ASP A 1 617 ? -12.698 -7.900 37.590 1.00 82.19 617 ASP A CA 1
ATOM 4389 C C . ASP A 1 617 ? -11.308 -8.519 37.844 1.00 82.19 617 ASP A C 1
ATOM 4391 O O . ASP A 1 617 ? -10.630 -8.119 38.796 1.00 82.19 617 ASP A O 1
ATOM 4395 N N . ARG A 1 618 ? -10.810 -9.419 36.979 1.00 75.25 618 ARG A N 1
ATOM 4396 C CA . ARG A 1 618 ? -9.502 -10.105 37.122 1.00 75.25 618 ARG A CA 1
ATOM 4397 C C . ARG A 1 618 ? -8.295 -9.183 37.271 1.00 75.25 618 ARG A C 1
ATOM 4399 O O . ARG A 1 618 ? -7.325 -9.525 37.947 1.00 75.25 618 ARG A O 1
ATOM 4406 N N . ASN A 1 619 ? -8.352 -8.016 36.633 1.00 59.97 619 ASN A N 1
ATOM 4407 C CA . ASN A 1 619 ? -7.292 -7.006 36.645 1.00 59.97 619 ASN A CA 1
ATOM 4408 C C . ASN A 1 619 ? -7.597 -5.847 37.604 1.00 59.97 619 ASN A C 1
ATOM 4410 O O . ASN A 1 619 ? -6.811 -4.898 37.704 1.00 59.97 619 ASN A O 1
ATOM 4414 N N . SER A 1 620 ? -8.702 -5.924 38.351 1.00 56.31 620 SER A N 1
ATOM 4415 C CA . SER A 1 620 ? -9.052 -4.899 39.319 1.00 56.31 620 SER A CA 1
ATOM 4416 C C . SER A 1 620 ? -8.079 -4.950 40.505 1.00 56.31 620 SER A C 1
ATOM 4418 O O . SER A 1 620 ? -8.046 -5.861 41.335 1.00 56.31 620 SER A O 1
ATOM 4420 N N . ARG A 1 621 ? -7.266 -3.899 40.650 1.00 58.09 621 ARG A N 1
ATOM 4421 C CA . ARG A 1 621 ? -6.944 -3.458 42.012 1.00 58.09 621 ARG A CA 1
ATOM 4422 C C . ARG A 1 621 ? -8.274 -3.137 42.722 1.00 58.09 621 ARG A C 1
ATOM 4424 O O . ARG A 1 621 ? -9.244 -2.833 42.035 1.00 58.09 621 ARG A O 1
ATOM 4431 N N . PRO A 1 622 ? -8.329 -3.070 44.066 1.00 53.72 622 PRO A N 1
ATOM 4432 C CA . PRO A 1 622 ? -9.535 -2.684 44.821 1.00 53.72 622 PRO A CA 1
ATOM 4433 C C . PRO A 1 622 ? -10.153 -1.297 44.495 1.00 53.72 622 PRO A C 1
ATOM 4435 O O . PRO A 1 622 ? -10.974 -0.816 45.268 1.00 53.72 622 PRO A O 1
ATOM 4438 N N . SER A 1 623 ? -9.707 -0.616 43.433 1.00 54.78 623 SER A N 1
ATOM 4439 C CA . SER A 1 623 ? -10.064 0.742 43.014 1.00 54.78 623 SER A CA 1
ATOM 4440 C C . SER A 1 623 ? -10.642 0.846 41.594 1.00 54.78 623 SER A C 1
ATOM 4442 O O . SER A 1 623 ? -10.943 1.964 41.184 1.00 54.78 623 SER A O 1
ATOM 4444 N N . ALA A 1 624 ? -10.760 -0.251 40.831 1.00 71.81 624 ALA A N 1
ATOM 4445 C CA . ALA A 1 624 ? -11.495 -0.215 39.564 1.00 71.81 624 ALA A CA 1
ATOM 4446 C C . ALA A 1 624 ? -13.001 -0.296 39.847 1.00 71.81 624 ALA A C 1
ATOM 4448 O O . ALA A 1 624 ? -13.422 -1.138 40.641 1.00 71.81 624 ALA A O 1
ATOM 4449 N N . PHE A 1 625 ? -13.786 0.576 39.221 1.00 88.94 625 PHE A N 1
ATOM 4450 C CA . PHE A 1 625 ? -15.243 0.543 39.296 1.00 88.94 625 PHE A CA 1
ATOM 4451 C C . PHE A 1 625 ? -15.816 -0.218 38.103 1.00 88.94 625 PHE A C 1
ATOM 4453 O O . PHE A 1 625 ? -15.255 -0.174 37.005 1.00 88.94 625 PHE A O 1
ATOM 4460 N N . LEU A 1 626 ? -16.936 -0.915 38.299 1.00 93.06 626 LEU A N 1
ATOM 4461 C CA . LEU A 1 626 ? -17.596 -1.613 37.192 1.00 93.06 626 LEU A CA 1
ATOM 4462 C C . LEU A 1 626 ? -18.160 -0.597 36.198 1.00 93.06 626 LEU A C 1
ATOM 4464 O O . LEU A 1 626 ? -17.959 -0.727 34.993 1.00 93.06 626 LEU A O 1
ATOM 4468 N N . TYR A 1 627 ? -18.818 0.435 36.721 1.00 94.88 627 TYR A N 1
ATOM 4469 C CA . TYR A 1 627 ? -19.518 1.430 35.926 1.00 94.88 627 TYR A CA 1
ATOM 4470 C C . TYR A 1 627 ? -19.319 2.830 36.489 1.00 94.88 627 TYR A C 1
ATOM 4472 O O . TYR A 1 627 ? -19.258 3.005 37.709 1.00 94.88 627 TYR A O 1
ATOM 4480 N N . ARG A 1 628 ? -19.265 3.832 35.613 1.00 95.38 628 ARG A N 1
ATOM 4481 C CA . ARG A 1 628 ? -19.458 5.229 36.002 1.00 95.38 628 ARG A CA 1
ATOM 4482 C C . ARG A 1 628 ? -20.593 5.834 35.200 1.00 95.38 628 ARG A C 1
ATOM 4484 O O . ARG A 1 628 ? -20.505 5.887 33.980 1.00 95.38 628 ARG A O 1
ATOM 4491 N N . ASP A 1 629 ? -21.585 6.300 35.936 1.00 94.75 629 ASP A N 1
ATOM 4492 C CA . ASP A 1 629 ? -22.848 6.854 35.469 1.00 94.75 629 ASP A CA 1
ATOM 4493 C C . ASP A 1 629 ? -22.792 8.390 35.503 1.00 94.75 629 ASP A C 1
ATOM 4495 O O . ASP A 1 629 ? -22.295 9.002 36.470 1.00 94.75 629 ASP A O 1
ATOM 4499 N N . GLU A 1 630 ? -23.222 9.010 34.405 1.00 93.00 630 GLU A N 1
ATOM 4500 C CA . GLU A 1 630 ? -23.356 10.462 34.233 1.00 93.00 630 GLU A CA 1
ATOM 4501 C C . GLU A 1 630 ? -22.083 11.256 34.580 1.00 93.00 630 GLU A C 1
ATOM 4503 O O . GLU A 1 630 ? -22.109 12.374 35.120 1.00 93.00 630 GLU A O 1
ATOM 4508 N N . GLY A 1 631 ? -20.917 10.641 34.363 1.00 92.19 631 GLY A N 1
ATOM 4509 C CA . GLY A 1 631 ? -19.615 11.222 34.664 1.00 92.19 631 GLY A CA 1
ATOM 4510 C C . GLY A 1 631 ? -19.353 11.497 36.148 1.00 92.19 631 GLY A C 1
ATOM 4511 O O . GLY A 1 631 ? -18.336 12.127 36.462 1.00 92.19 631 GLY A O 1
ATO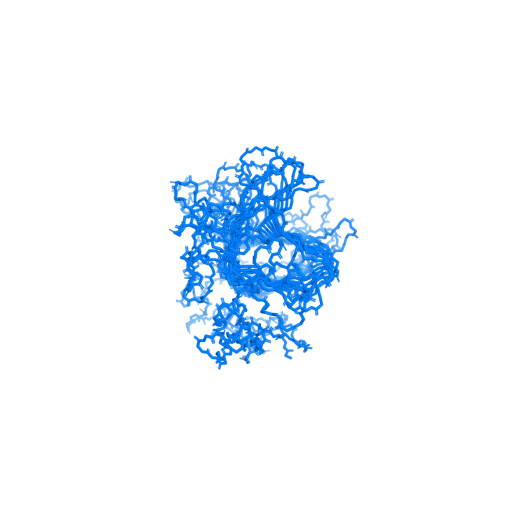M 4512 N N . SER A 1 632 ? -20.190 11.034 37.086 1.00 92.94 632 SER A N 1
ATOM 4513 C CA . SER A 1 632 ? -20.054 11.388 38.510 1.00 92.94 632 SER A CA 1
ATOM 4514 C C . SER A 1 632 ? -20.403 10.301 39.528 1.00 92.94 632 SER A C 1
ATOM 4516 O O . SER A 1 632 ? -19.885 10.377 40.648 1.00 92.94 632 SER A O 1
ATOM 4518 N N . THR A 1 633 ? -21.198 9.295 39.162 1.00 93.62 633 THR A N 1
ATOM 4519 C CA . THR A 1 633 ? -21.626 8.218 40.061 1.00 93.62 633 THR A CA 1
ATOM 4520 C C . THR A 1 633 ? -20.835 6.950 39.767 1.00 93.62 633 THR A C 1
ATOM 4522 O O . THR A 1 633 ? -20.984 6.358 38.709 1.00 93.62 633 THR A O 1
ATOM 4525 N N . ASP A 1 634 ? -19.990 6.524 40.704 1.00 93.81 634 ASP A N 1
ATOM 4526 C CA . ASP A 1 634 ? -19.210 5.292 40.564 1.00 93.81 634 ASP A CA 1
ATOM 4527 C C . ASP A 1 634 ? -19.965 4.101 41.183 1.00 93.81 634 ASP A C 1
ATOM 4529 O O . ASP A 1 634 ? -20.312 4.141 42.368 1.00 93.81 634 ASP A O 1
ATOM 4533 N N . GLU A 1 635 ? -20.189 3.037 40.407 1.00 94.00 635 GLU A N 1
ATOM 4534 C CA . GLU A 1 635 ? -20.984 1.865 40.794 1.00 94.00 635 GLU A CA 1
ATOM 4535 C C . GLU A 1 635 ? -20.170 0.560 40.749 1.00 94.00 635 GLU A C 1
ATOM 4537 O O . GLU A 1 635 ? -19.337 0.333 39.868 1.00 94.00 635 GLU A O 1
ATOM 4542 N N . ASN A 1 636 ? -20.422 -0.308 41.733 1.00 91.31 636 ASN A N 1
ATOM 4543 C CA . ASN A 1 636 ? -19.710 -1.575 41.942 1.00 91.31 636 ASN A CA 1
ATOM 4544 C C . ASN A 1 636 ? -20.643 -2.785 42.100 1.00 91.31 636 ASN A C 1
ATOM 4546 O O . ASN A 1 636 ? -20.163 -3.912 42.204 1.00 91.31 636 ASN A O 1
ATOM 4550 N N . ASP A 1 637 ? -21.958 -2.580 42.157 1.00 93.06 637 ASP A N 1
ATOM 4551 C CA . ASP A 1 637 ? -22.952 -3.644 42.191 1.00 93.06 637 ASP A CA 1
ATOM 4552 C C . ASP A 1 637 ? -23.608 -3.792 40.817 1.00 93.06 637 ASP A C 1
ATOM 4554 O O . ASP A 1 637 ? -24.364 -2.935 40.353 1.00 93.06 637 ASP A O 1
ATOM 4558 N N . ILE A 1 638 ? -23.361 -4.939 40.184 1.00 94.44 638 ILE A N 1
ATOM 4559 C CA . ILE A 1 638 ? -23.944 -5.281 38.886 1.00 94.44 638 ILE A CA 1
ATOM 4560 C C . ILE A 1 638 ? -25.481 -5.285 38.905 1.00 94.44 638 ILE A C 1
ATOM 4562 O O . ILE A 1 638 ? -26.114 -5.041 37.880 1.00 94.44 638 ILE A O 1
ATOM 4566 N N . ASN A 1 639 ? -26.110 -5.521 40.064 1.00 95.56 639 ASN A N 1
ATOM 4567 C CA . ASN A 1 639 ? -27.566 -5.463 40.190 1.00 95.56 639 ASN A CA 1
ATOM 4568 C C . ASN A 1 639 ? -28.091 -4.028 40.133 1.00 95.56 639 ASN A C 1
ATOM 4570 O O . ASN A 1 639 ? -29.193 -3.819 39.627 1.00 95.56 639 ASN A O 1
ATOM 4574 N N . THR A 1 640 ? -27.322 -3.056 40.634 1.00 95.44 640 THR A N 1
ATOM 4575 C CA . THR A 1 640 ? -27.660 -1.635 40.496 1.00 95.44 640 THR A CA 1
ATOM 4576 C C . THR A 1 640 ? -27.564 -1.220 39.035 1.00 95.44 640 THR A C 1
ATOM 4578 O O . THR A 1 640 ? -28.512 -0.635 38.523 1.00 95.44 640 THR A O 1
ATOM 4581 N N . ILE A 1 641 ? -26.489 -1.621 38.347 1.00 95.31 641 ILE A N 1
ATOM 4582 C CA . ILE A 1 641 ? -26.283 -1.341 36.916 1.00 95.31 641 ILE A CA 1
ATOM 4583 C C . ILE A 1 641 ? -27.429 -1.928 36.082 1.00 95.31 641 ILE A C 1
ATOM 4585 O O . ILE A 1 641 ? -28.064 -1.224 35.307 1.00 95.31 641 ILE A O 1
ATOM 4589 N N . ASN A 1 642 ? -27.780 -3.200 36.302 1.00 96.50 642 ASN A N 1
ATOM 4590 C CA . ASN A 1 642 ? -28.931 -3.850 35.656 1.00 96.50 642 ASN A CA 1
ATOM 4591 C C . ASN A 1 642 ? -30.299 -3.243 36.050 1.00 96.50 642 ASN A C 1
ATOM 4593 O O . ASN A 1 642 ? -31.327 -3.654 35.513 1.00 96.50 642 ASN A O 1
ATOM 4597 N N . GLY A 1 643 ? -30.337 -2.334 37.026 1.00 94.00 643 GLY A N 1
ATOM 4598 C CA . GLY A 1 643 ? -31.534 -1.649 37.507 1.00 94.00 643 GLY A CA 1
ATOM 4599 C C . GLY A 1 643 ? -31.636 -0.181 37.087 1.00 94.00 643 GLY A C 1
ATOM 4600 O O . GLY A 1 643 ? -32.619 0.464 37.468 1.00 94.00 643 GLY A O 1
ATOM 4601 N N . TYR A 1 644 ? -30.659 0.349 36.343 1.00 92.12 644 TYR A N 1
ATOM 4602 C CA . TYR A 1 644 ? -30.701 1.710 35.811 1.00 92.12 644 TYR A CA 1
ATOM 4603 C C . TYR A 1 644 ? -31.898 1.921 34.874 1.00 92.12 644 TYR A C 1
ATOM 4605 O O . TYR A 1 644 ? -32.415 0.986 34.261 1.00 92.12 644 TYR A O 1
ATOM 4613 N N . SER A 1 645 ? -32.421 3.150 34.856 1.00 88.50 645 SER A N 1
ATOM 4614 C CA . SER A 1 645 ? -33.708 3.474 34.212 1.00 88.50 645 SER A CA 1
ATOM 4615 C C . SER A 1 645 ? -33.583 4.257 32.905 1.00 88.50 645 SER A C 1
ATOM 4617 O O . SER A 1 645 ? -34.525 4.289 32.113 1.00 88.50 645 SER A O 1
ATOM 4619 N N . ASP A 1 646 ? -32.441 4.900 32.726 1.00 86.19 646 ASP A N 1
ATOM 4620 C CA . ASP A 1 646 ? -31.927 5.620 31.555 1.00 86.19 646 ASP A CA 1
ATOM 4621 C C . ASP A 1 646 ? -31.281 4.661 30.545 1.00 86.19 646 ASP A C 1
ATOM 4623 O O . ASP A 1 646 ? -31.446 4.844 29.338 1.00 86.19 646 ASP A O 1
ATOM 4627 N N . VAL A 1 647 ? -30.661 3.582 31.027 1.00 87.88 647 VAL A N 1
ATOM 4628 C CA . VAL A 1 647 ? -30.041 2.534 30.206 1.00 87.88 647 VAL A CA 1
ATOM 4629 C C . VAL A 1 647 ? -30.913 1.276 30.141 1.00 87.88 647 VAL A C 1
ATOM 4631 O O . VAL A 1 647 ? -31.444 0.801 31.143 1.00 87.88 647 VAL A O 1
ATOM 4634 N N . ASN A 1 648 ? -31.025 0.650 28.962 1.00 93.56 648 ASN A N 1
ATOM 4635 C CA . ASN A 1 648 ? -31.595 -0.701 28.844 1.00 93.56 648 ASN A CA 1
ATOM 4636 C C . ASN A 1 648 ? -30.558 -1.759 29.263 1.00 93.56 648 ASN A C 1
ATOM 4638 O O . ASN A 1 648 ? -30.043 -2.513 28.425 1.00 93.56 648 ASN A O 1
ATOM 4642 N N . ALA A 1 649 ? -30.237 -1.767 30.555 1.00 94.06 649 ALA A N 1
ATOM 4643 C CA . ALA A 1 649 ? -29.285 -2.681 31.158 1.00 94.06 649 ALA A CA 1
ATOM 4644 C C . ALA A 1 649 ? -29.974 -3.985 31.586 1.00 94.06 649 ALA A C 1
ATOM 4646 O O . ALA A 1 649 ? -30.993 -3.960 32.275 1.00 94.06 649 ALA A O 1
ATOM 4647 N N . LEU A 1 650 ? -29.454 -5.143 31.169 1.00 95.06 650 LEU A N 1
ATOM 4648 C CA . LEU A 1 650 ? -30.040 -6.435 31.543 1.00 95.06 650 LEU A CA 1
ATOM 4649 C C . LEU A 1 650 ? -29.025 -7.574 31.482 1.00 95.06 650 LEU A C 1
ATOM 4651 O O . LEU A 1 650 ? -28.276 -7.693 30.519 1.00 95.06 650 LEU A O 1
ATOM 4655 N N . ALA A 1 651 ? -29.093 -8.481 32.459 1.00 95.00 651 ALA A N 1
ATOM 4656 C CA . ALA A 1 651 ? -28.336 -9.734 32.463 1.00 95.00 651 ALA A CA 1
ATOM 4657 C C . ALA A 1 651 ? -26.816 -9.549 32.305 1.00 95.00 651 ALA A C 1
ATOM 4659 O O . ALA A 1 651 ? -26.130 -10.467 31.869 1.00 95.00 651 ALA A O 1
ATOM 4660 N N . ASN A 1 652 ? -26.282 -8.380 32.670 1.00 96.94 652 ASN A N 1
ATOM 4661 C CA . ASN A 1 652 ? -24.843 -8.222 32.815 1.00 96.94 652 ASN A CA 1
ATOM 4662 C C . ASN A 1 652 ? -24.381 -8.962 34.074 1.00 96.94 652 ASN A C 1
ATOM 4664 O O . ASN A 1 652 ? -25.109 -9.007 35.074 1.00 96.94 652 ASN A O 1
ATOM 4668 N N . ALA A 1 653 ? -23.174 -9.512 34.025 1.00 96.38 653 ALA A N 1
ATOM 4669 C CA . ALA A 1 653 ? -22.557 -10.252 35.117 1.00 96.38 653 ALA A CA 1
ATOM 4670 C C . ALA A 1 653 ? -21.219 -9.620 35.517 1.00 96.38 653 ALA A C 1
ATOM 4672 O O . ALA A 1 653 ? -20.646 -8.834 34.769 1.00 96.38 653 ALA A O 1
ATOM 4673 N N . VAL A 1 654 ? -20.731 -9.960 36.708 1.00 94.75 654 VAL A N 1
ATOM 4674 C CA . VAL A 1 654 ? -19.412 -9.557 37.212 1.00 94.75 654 VAL A CA 1
ATOM 4675 C C . VAL A 1 654 ? -18.634 -10.797 37.633 1.00 94.75 654 VAL A C 1
ATOM 4677 O O . VAL A 1 654 ? -19.213 -11.731 38.196 1.00 94.75 654 VAL A O 1
ATOM 4680 N N . GLY A 1 655 ? -17.335 -10.793 37.363 1.00 91.38 655 GLY A N 1
ATOM 4681 C CA . GLY A 1 655 ? -16.412 -11.886 37.654 1.00 91.38 655 GLY A CA 1
ATOM 4682 C C . GLY A 1 655 ? -15.501 -12.156 36.464 1.00 91.38 655 GLY A C 1
ATOM 4683 O O . GLY A 1 655 ? -15.672 -11.561 35.406 1.00 91.38 655 GLY A O 1
ATOM 4684 N N . SER A 1 656 ? -14.547 -13.069 36.616 1.00 89.00 656 SER A N 1
ATOM 4685 C CA . SER A 1 656 ? -13.529 -13.284 35.588 1.00 89.00 656 SER A CA 1
ATOM 4686 C C . SER A 1 656 ? -13.870 -14.377 34.585 1.00 89.00 656 SER A C 1
ATOM 4688 O O . SER A 1 656 ? -14.105 -15.514 34.999 1.00 89.00 656 SER A O 1
ATOM 4690 N N . CYS A 1 657 ? -13.789 -14.061 33.287 1.00 90.81 657 CYS A N 1
ATOM 4691 C CA . CYS A 1 657 ? -13.716 -15.097 32.261 1.00 90.81 657 CYS A CA 1
ATOM 4692 C C . CYS A 1 657 ? -12.343 -15.772 32.342 1.00 90.81 657 CYS A C 1
ATOM 4694 O O . CYS A 1 657 ? -11.287 -15.127 32.436 1.00 90.81 657 CYS A O 1
ATOM 4696 N N . THR A 1 658 ? -12.349 -17.094 32.298 1.00 90.44 658 THR A N 1
ATOM 4697 C CA . THR A 1 658 ? -11.152 -17.924 32.260 1.00 90.44 658 THR A CA 1
ATOM 4698 C C . THR A 1 658 ? -10.875 -18.323 30.820 1.00 90.44 658 THR A C 1
ATOM 4700 O O . THR A 1 658 ? -11.671 -19.013 30.203 1.00 90.44 658 THR A O 1
ATOM 4703 N N . PHE A 1 659 ? -9.743 -17.861 30.288 1.00 90.25 659 PHE A N 1
ATOM 4704 C CA . PHE A 1 659 ? -9.256 -18.207 28.951 1.00 90.25 659 PHE A CA 1
ATOM 4705 C C . PHE A 1 659 ? -8.162 -19.269 29.052 1.00 90.25 659 PHE A C 1
ATOM 4707 O O . PHE A 1 659 ? -7.439 -19.295 30.056 1.00 90.25 659 PHE A O 1
ATOM 4714 N N . VAL A 1 660 ? -7.972 -20.070 28.001 1.00 90.81 660 VAL A N 1
ATOM 4715 C CA . VAL A 1 660 ? -6.896 -21.072 27.925 1.00 90.81 660 VAL A CA 1
ATOM 4716 C C . VAL A 1 660 ? -5.521 -20.425 28.138 1.00 90.81 660 VAL A C 1
ATOM 4718 O O . VAL A 1 660 ? -4.729 -20.906 28.956 1.00 90.81 660 VAL A O 1
ATOM 4721 N N . SER A 1 661 ? -5.228 -19.307 27.459 1.00 89.69 661 SER A N 1
ATOM 4722 C CA . SER A 1 661 ? -4.010 -18.521 27.703 1.00 89.69 661 SER A CA 1
ATOM 4723 C C . SER A 1 661 ? -4.154 -17.068 27.250 1.00 89.69 661 SER A C 1
ATOM 4725 O O . SER A 1 661 ? -3.775 -16.695 26.145 1.00 89.69 661 SER A O 1
ATOM 4727 N N . TYR A 1 662 ? -4.598 -16.189 28.142 1.00 85.69 662 TYR A N 1
ATOM 4728 C CA . TYR A 1 662 ? -4.709 -14.760 27.838 1.00 85.69 662 TYR A CA 1
ATOM 4729 C C . TYR A 1 662 ? -3.341 -14.043 27.733 1.00 85.69 662 TYR A C 1
ATOM 4731 O O . TYR A 1 662 ? -2.506 -14.234 28.626 1.00 85.69 662 TYR A O 1
ATOM 4739 N N . PRO A 1 663 ? -3.109 -13.146 26.747 1.00 85.56 663 PRO A N 1
ATOM 4740 C CA . PRO A 1 663 ? -4.008 -12.727 25.656 1.00 85.56 663 PRO A CA 1
ATOM 4741 C C . PRO A 1 663 ? -3.765 -13.469 24.324 1.00 85.56 663 PRO A C 1
ATOM 4743 O O . PRO A 1 663 ? -4.157 -12.984 23.272 1.00 85.56 663 PRO A O 1
ATOM 4746 N N . THR A 1 664 ? -3.037 -14.586 24.335 1.00 86.19 664 THR A N 1
ATOM 4747 C CA . THR A 1 664 ? -2.565 -15.274 23.118 1.00 86.19 664 THR A CA 1
ATOM 4748 C C . THR A 1 664 ? -3.516 -16.340 22.583 1.00 86.19 664 THR A C 1
ATOM 4750 O O . THR A 1 664 ? -3.395 -16.723 21.429 1.00 86.19 664 THR A O 1
ATOM 4753 N N . ASP A 1 665 ? -4.381 -16.860 23.445 1.00 89.19 665 ASP A N 1
ATOM 4754 C CA . ASP A 1 665 ? -5.358 -17.908 23.178 1.00 89.19 665 ASP A CA 1
ATOM 4755 C C . ASP A 1 665 ? -6.623 -17.538 23.959 1.00 89.19 665 ASP A C 1
ATOM 4757 O O . ASP A 1 665 ? -6.617 -17.533 25.201 1.00 89.19 665 ASP A O 1
ATOM 4761 N N . LEU A 1 666 ? -7.637 -17.098 23.217 1.00 90.06 666 LEU A N 1
ATOM 4762 C CA . LEU A 1 666 ? -8.849 -16.480 23.747 1.00 90.06 666 LEU A CA 1
ATOM 4763 C C . LEU A 1 666 ? -10.029 -17.453 23.829 1.00 90.06 666 LEU A C 1
ATOM 4765 O O . LEU A 1 666 ? -11.094 -17.030 24.281 1.00 90.06 666 LEU A O 1
ATOM 4769 N N . HIS A 1 667 ? -9.809 -18.739 23.539 1.00 90.88 667 HIS A N 1
ATOM 4770 C CA . HIS A 1 667 ? -10.771 -19.791 23.846 1.00 90.88 667 HIS A CA 1
ATOM 4771 C C . HIS A 1 667 ? -11.067 -19.788 25.345 1.00 90.88 667 HIS A C 1
ATOM 4773 O O . HIS A 1 667 ? -10.164 -19.638 26.188 1.00 90.88 667 HIS A O 1
ATOM 4779 N N . LEU A 1 668 ? -12.333 -19.988 25.699 1.00 90.31 668 LEU A N 1
ATOM 4780 C CA . LEU A 1 668 ? -12.732 -20.147 27.091 1.00 90.31 668 LEU A CA 1
ATOM 4781 C C . LEU A 1 668 ? -12.209 -21.479 27.651 1.00 90.31 668 LEU A C 1
ATOM 4783 O O . LEU A 1 668 ? -12.277 -22.534 27.022 1.00 90.31 668 LEU A O 1
ATOM 4787 N N . ASP A 1 669 ? -11.673 -21.446 28.872 1.00 89.06 669 ASP A N 1
ATOM 4788 C CA . ASP A 1 669 ? -11.207 -22.644 29.564 1.00 89.06 669 ASP A CA 1
ATOM 4789 C C . ASP A 1 669 ? -12.380 -23.596 29.829 1.00 89.06 669 ASP A C 1
ATOM 4791 O O . ASP A 1 669 ? -13.520 -23.202 30.083 1.00 89.06 669 ASP A O 1
ATOM 4795 N N . ALA A 1 670 ? -12.088 -24.896 29.855 1.00 86.19 670 ALA A N 1
ATOM 4796 C CA . ALA A 1 670 ? -13.094 -25.915 30.102 1.00 86.19 670 ALA A CA 1
ATOM 4797 C C . ALA A 1 670 ? -13.810 -25.793 31.473 1.00 86.19 670 ALA A C 1
ATOM 4799 O O . ALA A 1 670 ? -14.855 -26.417 31.704 1.00 86.19 670 ALA A O 1
ATOM 4800 N N . GLY A 1 671 ? -13.237 -25.061 32.421 1.00 87.31 671 GLY A N 1
ATOM 4801 C CA . GLY A 1 671 ? -13.828 -24.757 33.715 1.00 87.31 671 GLY A CA 1
ATOM 4802 C C . GLY A 1 671 ? -14.673 -23.486 33.749 1.00 87.31 671 GLY A C 1
ATOM 4803 O O . GLY A 1 671 ? -15.279 -23.242 34.793 1.00 87.31 671 GLY A O 1
ATOM 4804 N N . ASP A 1 672 ? -14.722 -22.695 32.673 1.00 91.19 672 ASP A N 1
ATOM 4805 C CA . ASP A 1 672 ? -15.467 -21.441 32.669 1.00 91.19 672 ASP A CA 1
ATOM 4806 C C . ASP A 1 672 ? -16.974 -21.697 32.783 1.00 91.19 672 ASP A C 1
ATOM 4808 O O . ASP A 1 672 ? -17.540 -22.543 32.088 1.00 91.19 672 ASP A O 1
ATOM 4812 N N . THR A 1 673 ? -17.622 -20.990 33.705 1.00 91.81 673 THR A N 1
ATOM 4813 C CA . THR A 1 673 ? -19.077 -21.054 33.910 1.00 91.81 673 THR A CA 1
ATOM 4814 C C . THR A 1 673 ? -19.730 -19.677 33.889 1.00 91.81 673 THR A C 1
ATOM 4816 O O . THR A 1 673 ? -20.910 -19.565 34.212 1.00 91.81 673 THR A O 1
ATOM 4819 N N . LEU A 1 674 ? -18.951 -18.622 33.643 1.00 93.69 674 LEU A N 1
ATOM 4820 C CA . LEU A 1 674 ? -19.418 -17.238 33.698 1.00 93.69 674 LEU A CA 1
ATOM 4821 C C . LEU A 1 674 ? -19.696 -16.692 32.300 1.00 93.69 674 LEU A C 1
ATOM 4823 O O . LEU A 1 674 ? -20.637 -15.925 32.121 1.00 93.69 674 LEU A O 1
ATOM 4827 N N . CYS A 1 675 ? -18.866 -17.078 31.342 1.00 94.25 675 CYS A N 1
ATOM 4828 C CA . CYS A 1 675 ? -18.857 -16.572 29.981 1.00 94.25 675 CYS A CA 1
ATOM 4829 C C . CYS A 1 675 ? -19.300 -17.672 29.012 1.00 94.25 675 CYS A C 1
ATOM 4831 O O . CYS A 1 675 ? -20.037 -17.379 28.073 1.00 94.25 675 CYS A O 1
ATOM 4833 N N . ALA A 1 676 ? -18.979 -18.933 29.324 1.00 92.88 676 ALA A N 1
ATOM 4834 C CA . ALA A 1 676 ? -19.439 -20.094 28.566 1.00 92.88 676 ALA A CA 1
ATOM 4835 C C . ALA A 1 676 ? -20.967 -20.289 28.665 1.00 92.88 676 ALA A C 1
ATOM 4837 O O . ALA A 1 676 ? -21.536 -20.382 29.761 1.00 92.88 676 ALA A O 1
ATOM 4838 N N . ASP A 1 677 ? -21.630 -20.368 27.517 1.00 92.38 677 ASP A N 1
ATOM 4839 C CA . ASP A 1 677 ? -23.064 -20.521 27.299 1.00 92.38 677 ASP A CA 1
ATOM 4840 C C . ASP A 1 677 ? -23.936 -19.481 28.043 1.00 92.38 677 ASP A C 1
ATOM 4842 O O . ASP A 1 677 ? -25.059 -19.782 28.465 1.00 92.38 677 ASP A O 1
ATOM 4846 N N . GLN A 1 678 ? -23.427 -18.265 28.293 1.00 94.31 678 GLN A N 1
ATOM 4847 C CA . GLN A 1 678 ? -24.141 -17.224 29.065 1.00 94.31 678 GLN A CA 1
ATOM 4848 C C . GLN A 1 678 ? -24.611 -16.014 28.235 1.00 94.31 678 GLN A C 1
ATOM 4850 O O . GLN A 1 678 ? -25.307 -15.129 28.752 1.00 94.31 678 GLN A O 1
ATOM 4855 N N . GLY A 1 679 ? -24.249 -15.945 26.956 1.00 93.56 679 GLY A N 1
ATOM 4856 C CA . GLY A 1 679 ? -24.589 -14.840 26.069 1.00 93.56 679 GLY A CA 1
ATOM 4857 C C . GLY A 1 679 ? -26.017 -14.898 25.526 1.00 93.56 679 GLY A C 1
ATOM 4858 O O . GLY A 1 679 ? -26.789 -15.833 25.749 1.00 93.56 679 GLY A O 1
ATOM 4859 N N . THR A 1 680 ? -26.386 -13.854 24.784 1.00 93.62 680 THR A N 1
ATOM 4860 C CA . THR A 1 680 ? -27.631 -13.803 24.008 1.00 93.62 680 THR A CA 1
ATOM 4861 C C . THR A 1 680 ? -27.368 -14.037 22.525 1.00 93.62 680 THR A C 1
ATOM 4863 O O . THR A 1 680 ? -26.470 -13.426 21.956 1.00 93.62 680 THR A O 1
ATOM 4866 N N . ALA A 1 681 ? -28.185 -14.868 21.870 1.00 92.50 681 ALA A N 1
ATOM 4867 C CA . ALA A 1 681 ? -28.150 -15.043 20.413 1.00 92.50 681 ALA A CA 1
ATOM 4868 C C . ALA A 1 681 ? -28.685 -13.813 19.646 1.00 92.50 681 ALA A C 1
ATOM 4870 O O . ALA A 1 681 ? -28.557 -13.708 18.427 1.00 92.50 681 ALA A O 1
ATOM 4871 N N . SER A 1 682 ? -29.321 -12.862 20.341 1.00 91.75 682 SER A N 1
ATOM 4872 C CA . SER A 1 682 ? -29.921 -11.681 19.718 1.00 91.75 682 SER A CA 1
ATOM 4873 C C . SER A 1 682 ? -28.863 -10.711 19.188 1.00 91.75 682 SER A C 1
ATOM 4875 O O . SER A 1 682 ? -28.418 -9.823 19.913 1.00 91.75 682 SER A O 1
ATOM 4877 N N . GLY A 1 683 ? -28.581 -10.798 17.889 1.00 89.19 683 GLY A N 1
ATOM 4878 C CA . GLY A 1 683 ? -27.608 -9.933 17.218 1.00 89.19 683 GLY A CA 1
ATOM 4879 C C . GLY A 1 683 ? -26.169 -10.435 17.322 1.00 89.19 683 GLY A C 1
ATOM 4880 O O . GLY A 1 683 ? -25.269 -9.711 16.895 1.00 89.19 683 GLY A O 1
ATOM 4881 N N . ALA A 1 684 ? -25.972 -11.651 17.845 1.00 92.38 684 ALA A N 1
ATOM 4882 C CA . ALA A 1 684 ? -24.672 -12.300 17.893 1.00 92.38 684 ALA A CA 1
ATOM 4883 C C . ALA A 1 684 ? -24.122 -12.553 16.482 1.00 92.38 684 ALA A C 1
ATOM 4885 O O . ALA A 1 684 ? -24.915 -12.811 15.566 1.00 92.38 684 ALA A O 1
ATOM 4886 N N . PRO A 1 685 ? -22.792 -12.462 16.297 1.00 92.94 685 PRO A N 1
ATOM 4887 C CA . PRO A 1 685 ? -22.157 -12.880 15.054 1.00 92.94 685 PRO A CA 1
ATOM 4888 C C . PRO A 1 685 ? -22.472 -14.350 14.756 1.00 92.94 685 PRO A C 1
ATOM 4890 O O . PRO A 1 685 ? -22.744 -15.143 15.658 1.00 92.94 685 PRO A O 1
ATOM 4893 N N . ALA A 1 686 ? -22.459 -14.712 13.473 1.00 90.81 686 ALA A N 1
ATOM 4894 C CA . ALA A 1 686 ? -22.721 -16.088 13.052 1.00 90.81 686 ALA A CA 1
ATOM 4895 C C . ALA A 1 686 ? -21.576 -17.041 13.428 1.00 90.81 686 ALA A C 1
ATOM 4897 O O . ALA A 1 686 ? -21.814 -18.225 13.670 1.00 90.81 686 ALA A O 1
ATOM 4898 N N . THR A 1 687 ? -20.356 -16.511 13.472 1.00 92.06 687 THR A N 1
ATOM 4899 C CA . THR A 1 687 ? -19.137 -17.236 13.814 1.00 92.06 687 THR A CA 1
ATOM 4900 C C . THR A 1 687 ? -18.390 -16.539 14.945 1.00 92.06 687 THR A C 1
ATOM 4902 O O . THR A 1 687 ? -18.686 -15.392 15.288 1.00 92.06 687 THR A O 1
ATOM 4905 N N . ASP A 1 688 ? -17.447 -17.232 15.553 1.00 91.06 688 ASP A N 1
ATOM 4906 C CA . ASP A 1 688 ? -16.481 -16.686 16.501 1.00 91.06 688 ASP A CA 1
ATOM 4907 C C . ASP A 1 688 ? -15.214 -16.147 15.803 1.00 91.06 688 ASP A C 1
ATOM 4909 O O . ASP A 1 688 ? -15.237 -15.830 14.605 1.00 91.06 688 ASP A O 1
ATOM 4913 N N . PHE A 1 689 ? -14.151 -15.949 16.586 1.00 91.06 689 PHE A N 1
ATOM 4914 C CA . PHE A 1 689 ? -12.886 -15.347 16.179 1.00 91.06 689 PHE A CA 1
ATOM 4915 C C . PHE A 1 689 ? -12.114 -16.201 15.162 1.00 91.06 689 PHE A C 1
ATOM 4917 O O . PHE A 1 689 ? -11.540 -15.660 14.214 1.00 91.06 689 PHE A O 1
ATOM 4924 N N . GLU A 1 690 ? -12.154 -17.520 15.317 1.00 88.06 690 GLU A N 1
ATOM 4925 C CA . GLU A 1 690 ? -11.533 -18.525 14.454 1.00 88.06 690 GLU A CA 1
ATOM 4926 C C . GLU A 1 690 ? -12.406 -18.865 13.235 1.00 88.06 690 GLU A C 1
ATOM 4928 O O . GLU A 1 690 ? -11.936 -19.503 12.286 1.00 88.06 690 GLU A O 1
ATOM 4933 N N . GLY A 1 691 ? -13.659 -18.401 13.226 1.00 88.62 691 GLY A N 1
ATOM 4934 C CA . GLY A 1 691 ? -14.623 -18.641 12.156 1.00 88.62 691 GLY A CA 1
ATOM 4935 C C . GLY A 1 691 ? -15.507 -19.869 12.389 1.00 88.62 691 GLY A C 1
ATOM 4936 O O . GLY A 1 691 ? -16.227 -20.281 11.472 1.00 88.62 691 GLY A O 1
ATOM 4937 N N . ASP A 1 692 ? -15.489 -20.439 13.592 1.00 88.94 692 ASP A N 1
ATOM 4938 C CA . ASP A 1 692 ? -16.344 -21.549 13.980 1.00 88.94 692 ASP A CA 1
ATOM 4939 C C . ASP A 1 692 ? -17.780 -21.059 14.282 1.00 88.94 692 ASP A C 1
ATOM 4941 O O . ASP A 1 692 ? -17.994 -19.924 14.715 1.00 88.94 692 ASP A O 1
ATOM 4945 N N . PRO A 1 693 ? -18.832 -21.849 13.971 1.00 89.44 693 PRO A N 1
ATOM 4946 C CA . PRO A 1 693 ? -20.213 -21.410 14.167 1.00 89.44 693 PRO A CA 1
ATOM 4947 C C . PRO A 1 693 ? -20.589 -21.286 15.645 1.00 89.44 693 PRO A C 1
ATOM 4949 O O . PRO A 1 693 ? -20.430 -22.239 16.408 1.00 89.44 693 PRO A O 1
ATOM 4952 N N . ARG A 1 694 ? -21.241 -20.177 16.009 1.00 87.94 694 ARG A N 1
ATOM 4953 C CA . ARG A 1 694 ? -21.749 -19.974 17.373 1.00 87.94 694 ARG A CA 1
ATOM 4954 C C . ARG A 1 694 ? -23.002 -20.785 17.678 1.00 87.94 694 ARG A C 1
ATOM 4956 O O . ARG A 1 694 ? -23.809 -21.083 16.788 1.00 87.94 694 ARG A O 1
ATOM 4963 N N . SER A 1 695 ? -23.202 -21.103 18.959 1.00 79.75 695 SER A N 1
ATOM 4964 C CA . SER A 1 695 ? -24.408 -21.802 19.407 1.00 79.75 695 SER A CA 1
ATOM 4965 C C . SER A 1 695 ? -25.684 -20.971 19.153 1.00 79.75 695 SER A C 1
ATOM 4967 O O . SER A 1 695 ? -25.713 -19.746 19.285 1.00 79.75 695 SER A O 1
ATOM 4969 N N . ASP A 1 696 ? -26.779 -21.632 18.757 1.00 71.44 696 ASP A N 1
ATOM 4970 C CA . ASP A 1 696 ? -28.009 -20.969 18.288 1.00 71.44 696 ASP A CA 1
ATOM 4971 C C . ASP A 1 696 ? -28.910 -20.426 19.415 1.00 71.44 696 ASP A C 1
ATOM 4973 O O . ASP A 1 696 ? -29.854 -19.672 19.157 1.00 71.44 696 ASP A O 1
ATOM 4977 N N . GLY A 1 697 ? -28.636 -20.804 20.667 1.00 82.19 697 GLY A N 1
ATOM 4978 C CA . GLY A 1 697 ? -29.448 -20.450 21.831 1.00 82.19 697 GLY A CA 1
ATOM 4979 C C . GLY A 1 697 ? -28.738 -19.539 22.826 1.00 82.19 697 GLY A C 1
ATOM 4980 O O . GLY A 1 697 ? -29.265 -18.483 23.185 1.00 82.19 697 GLY A O 1
ATOM 4981 N N . THR A 1 698 ? -27.568 -19.966 23.287 1.00 87.56 698 THR A N 1
ATOM 4982 C CA . THR A 1 698 ? -26.798 -19.322 24.354 1.00 87.56 698 THR A CA 1
ATOM 4983 C C . THR A 1 698 ? -25.337 -19.267 23.927 1.00 87.56 698 THR A C 1
ATOM 4985 O O . THR A 1 698 ? -24.563 -20.087 24.406 1.00 87.56 698 THR A O 1
ATOM 4988 N N . PRO A 1 699 ? -24.961 -18.384 22.984 1.00 92.06 699 PRO A N 1
ATOM 4989 C CA . PRO A 1 699 ? -23.566 -18.254 22.575 1.00 92.06 699 PRO A CA 1
ATOM 4990 C C . PRO A 1 699 ? -22.702 -17.807 23.754 1.00 92.06 699 PRO A C 1
ATOM 4992 O O . PRO A 1 699 ? -23.209 -17.236 24.728 1.00 92.06 699 PRO A O 1
ATOM 4995 N N . ASP A 1 700 ? -21.401 -18.006 23.648 1.00 92.94 700 ASP A N 1
ATOM 4996 C CA . ASP A 1 700 ? -20.442 -17.570 24.650 1.00 92.94 700 ASP A CA 1
ATOM 4997 C C . ASP A 1 700 ? -20.357 -16.035 24.702 1.00 92.94 700 ASP A C 1
ATOM 4999 O O . ASP A 1 700 ? -20.488 -15.317 23.700 1.00 92.94 700 ASP A O 1
ATOM 5003 N N . VAL A 1 701 ? -20.161 -15.498 25.908 1.00 95.00 701 VAL A N 1
ATOM 5004 C CA . VAL A 1 701 ? -19.827 -14.083 26.099 1.00 95.00 701 VAL A CA 1
ATOM 5005 C C . VAL A 1 701 ? -18.352 -13.887 25.773 1.00 95.00 701 VAL A C 1
ATOM 5007 O O . VAL A 1 701 ? -17.490 -14.533 26.361 1.00 95.00 701 VAL A O 1
ATOM 5010 N N . GLY A 1 702 ? -18.059 -12.926 24.903 1.00 92.88 702 GLY A N 1
ATOM 5011 C CA . GLY A 1 702 ? -16.714 -12.631 24.437 1.00 92.88 702 GLY A CA 1
ATOM 5012 C C . GLY A 1 702 ? -16.483 -13.087 23.009 1.00 92.88 702 GLY A C 1
ATOM 5013 O O . GLY A 1 702 ? -17.424 -13.263 22.237 1.00 92.88 702 GLY A O 1
ATOM 5014 N N . ILE A 1 703 ? -15.204 -13.196 22.668 1.00 92.25 703 ILE A N 1
ATOM 5015 C CA . ILE A 1 703 ? -14.704 -13.270 21.295 1.00 92.25 703 ILE A CA 1
ATOM 5016 C C . ILE A 1 703 ? -14.837 -14.659 20.665 1.00 92.25 703 ILE A C 1
ATOM 5018 O O . ILE A 1 703 ? -14.995 -14.754 19.452 1.00 92.25 703 ILE A O 1
ATOM 5022 N N . ASP A 1 704 ? -14.843 -15.694 21.500 1.00 85.38 704 ASP A N 1
ATOM 5023 C CA . ASP A 1 704 ? -14.619 -17.077 21.097 1.00 85.38 704 ASP A CA 1
ATOM 5024 C C . ASP A 1 704 ? -15.623 -18.031 21.756 1.00 85.38 704 ASP A C 1
ATOM 5026 O O . ASP A 1 704 ? -16.109 -17.729 22.854 1.00 85.38 704 ASP A O 1
ATOM 5030 N N . GLU A 1 705 ? -15.935 -19.141 21.088 1.00 80.75 705 GLU A N 1
ATOM 5031 C CA . GLU A 1 705 ? -16.706 -20.249 21.654 1.00 80.75 705 GLU A CA 1
ATOM 5032 C C . GLU A 1 705 ? -15.763 -21.331 22.214 1.00 80.75 705 GLU A C 1
ATOM 5034 O O . GLU A 1 705 ? -14.585 -21.438 21.880 1.00 80.75 705 GLU A O 1
ATOM 5039 N N . ARG A 1 706 ? -16.272 -22.129 23.146 1.00 75.06 706 ARG A N 1
ATOM 5040 C CA . ARG A 1 706 ? -15.498 -23.145 23.867 1.00 75.06 706 ARG A CA 1
ATOM 5041 C C . ARG A 1 706 ? -15.202 -24.449 23.107 1.00 75.06 706 ARG A C 1
ATOM 5043 O O . ARG A 1 706 ? -16.131 -25.045 22.513 1.00 75.06 706 ARG A O 1
#

Mean predicted aligned error: 8.65 Å

pLDDT: mean 87.98, std 12.58, range [42.0, 98.81]

Foldseek 3Di:
DCPQPPPDDDPDDWDWDFAWPQTDTHDLQDPNHGDDDDTRQAQDCDLQPLPQTPRNRPLAHNLRHPDAQAEDAVVLQADLVVCLVVVRPTHHNAQQSSQCSQVVDPPHRQEHEYEQEQLAEAEREEEHEHAASHEYEWQAHSVNNDHDDFDFDFPPPPGTSAYEYAAYEYELHPHAYEYETYEFHFNDDVATERYEYENHENYGYYSYHYDADDEEQFAEHYEYDHAYEYEYECYHFEQHNHQAEGERYEHELYAYEYPHQADDADPVLFRPDAPDSGGRGAFEWDDDADAGAWIERYEAENHEQYEAENGHFEEIAYQAYESYEAEEAHANAEYESYEFEEDHHQAEKEDYHAEHNVLHAYEAEHHAEQEIAYDALNYEWESEEHEASAEYEHEHYAEQWFYEDDLGYQGESYEWYYDPVLGTRQYAAEQHNEFERHPDDAHQHGERYEGERQNYAEHANEEFEPAHYQEFERYEAHQHAYEYALYEFASADHQAFFERYEYHQAQYEYALYEFELHEDDPPGHAYERERYEHEHFQVQRAYHYEFAEQESHEYPDAAHEGESYEFEYDPVGGHPAAGYAHFLYEFYWYLHQETESYEYQAPRRHHQEAELYEQECPRDDVHYADYYDRNHDGHRDLVVVCVDDRYVRYQYYYYHFAFPDPPPGREGDPPGDRFAQRTALVVHDQAASVRHGADNGRGGRHRHHD